Protein 1L6R (pdb70)

Sequence (450 aa):
HMIRLAAIDVDDGNLTDRDRLISTKAIESIRSAEKKGLTVSLLLSGNVIPVVVYALKIFLGINGPVFGENGGIMFDDNDGSIKKFFSNEEGTNKKFLEEMSKRTSMRSILTNRWREASTGFDIDPEDVDYVRKEAESRGFVIFYSGYSWHLMNRGEDKAFAVNKLKEEMYSLEYDEILVIGDSNNDMPMFQLPVRRKACPANATDNIKAVSDFVSDYSYGEEIGQIFKHFELMHMIRLAAIDVDGNLTDRRDRLISTKKAIESIRSAEKKGLTVSLLSGNVIPVVYALKIFLGINGPVFGENGGIMFDNDGSIKKFFSNEGTNKFLEEEEMSKRTSMRSILTNRWRREEASTGFDIDPEDVDYVRKEEAESRRGFVIFYSGYSWHLMNRGEDKAFAVNKKLKEMYSLEYDDEILVIGDSNNDMPMFQLPVRKACPANATDNIKAVSDFVSDYSYGEEIGQIFKHFELM

Organism: Thermoplasma acidophilum (strain ATCC 25905 / DSM 1728 / JCM 9062 / NBRC 15155 / AMRC-C165) (NCBI:txid273075)

Radius of gyration: 22.31 Å; Cα contacts (8 Å, |Δi|>4): 1018; chains: 2; bounding box: 44×51×58 Å

Foldseek 3Di:
DAAAEEEEEQQFFQFAPVSHGDVLLLVLQVLLVVLHHQYEYFELAFDVVQVVCCVVSVHRAWYYYNQQQWIQGPVRDIDGNAAAPVQVVLQVVVVVPFVWAADDRQVRDGHWGWTAHDPVCVVVSQVVLVVVQWGWDDGRPTIITHHPPRHPLNNVVVVCVVVVHDQQNYEYEGAEDSCVSNLVPPHAYEYEPNGDPVRVVSHPYYAPHGRSVRNNVVCVVSVSD/DAAAEEEEEQAFFQAAPVRHGDPLLLVLQVQLVVLRHQYEYEYQAFVVVQVCCCVVSVHRAWYYYNQQQKIQGNVRDIDGNAAAPVQVVLQVVCVVPFVWDADDRQVRHGHWGWTAHDVVCVVVSQVVLVVVQWGWDDDDPTIIIHHPPRHVLNNVVVVCVVVVHDQQNYEYEDAEPSSCSVLVDPHAYEYEQRGDPVSVVSHPYYAPHTRSPRNNVVCVVSVSD

Structure (mmCIF, N/CA/C/O backbone):
data_1L6R
#
_entry.id   1L6R
#
_cell.length_a   88.240
_cell.length_b   99.244
_cell.length_c   113.781
_cell.angle_alpha   90.00
_cell.angle_beta   90.00
_cell.angle_gamma   90.00
#
_symmetry.space_group_name_H-M   'I 2 2 2'
#
loop_
_entity.id
_entity.type
_entity.pdbx_description
1 polymer 'HYPOTHETICAL PROTEIN TA0175'
2 non-polymer 'CALCIUM ION'
3 non-polymer 'FORMIC ACID'
4 water water
#
loop_
_atom_site.group_PDB
_atom_site.id
_atom_site.type_symbol
_atom_site.label_atom_id
_atom_site.label_alt_id
_atom_site.label_comp_id
_atom_site.label_asym_id
_atom_site.label_entity_id
_atom_site.label_seq_id
_atom_site.pdbx_PDB_ins_code
_atom_site.Cartn_x
_atom_site.Cartn_y
_atom_site.Cartn_z
_atom_site.occupancy
_atom_site.B_iso_or_equiv
_atom_site.auth_seq_id
_atom_site.auth_comp_id
_atom_site.auth_asym_id
_atom_site.auth_atom_id
_atom_site.pdbx_PDB_model_num
ATOM 1 N N . HIS A 1 3 ? 31.468 43.469 0.188 1.00 42.27 0 HIS A N 1
ATOM 2 C CA . HIS A 1 3 ? 32.480 43.262 -0.887 1.00 41.08 0 HIS A CA 1
ATOM 3 C C . HIS A 1 3 ? 31.919 43.677 -2.242 1.00 39.14 0 HIS A C 1
ATOM 4 O O . HIS A 1 3 ? 30.750 44.045 -2.352 1.00 39.84 0 HIS A O 1
ATOM 11 N N . MET A 1 4 ? 32.755 43.614 -3.274 1.00 36.08 1 MET A N 1
ATOM 12 C CA . MET A 1 4 ? 32.340 44.001 -4.619 1.00 31.86 1 MET A CA 1
ATOM 13 C C . MET A 1 4 ? 31.883 42.806 -5.453 1.00 27.17 1 MET A C 1
ATOM 14 O O . MET A 1 4 ? 32.485 41.738 -5.407 1.00 24.80 1 MET A O 1
ATOM 19 N N . ILE A 1 5 ? 30.819 43.004 -6.224 1.00 22.81 2 ILE A N 1
ATOM 20 C CA . ILE A 1 5 ? 30.280 41.947 -7.072 1.00 20.04 2 ILE A CA 1
ATOM 21 C C . ILE A 1 5 ? 31.237 41.637 -8.219 1.00 18.40 2 ILE A C 1
ATOM 22 O O . ILE A 1 5 ? 31.584 42.519 -9.011 1.00 19.55 2 ILE A O 1
ATOM 27 N N . ARG A 1 6 ? 31.663 40.381 -8.299 1.00 17.14 3 ARG A N 1
ATOM 28 C CA . ARG A 1 6 ? 32.583 39.944 -9.341 1.00 17.83 3 ARG A CA 1
ATOM 29 C C . ARG A 1 6 ? 31.934 39.001 -10.344 1.00 16.54 3 ARG A C 1
ATOM 30 O O . ARG A 1 6 ? 32.428 38.833 -11.455 1.00 17.19 3 ARG A O 1
ATOM 38 N N . LEU A 1 7 ? 30.820 38.393 -9.954 1.00 14.64 4 LEU A N 1
ATOM 39 C CA . LEU A 1 7 ? 30.148 37.452 -10.834 1.00 13.71 4 LEU A CA 1
ATOM 40 C C . LEU A 1 7 ? 28.642 37.535 -10.667 1.00 14.27 4 LEU A C 1
ATOM 41 O O . LEU A 1 7 ? 28.147 37.701 -9.547 1.00 13.73 4 LEU A O 1
ATOM 46 N N . ALA A 1 8 ? 27.929 37.446 -11.788 1.00 12.96 5 ALA A N 1
ATOM 47 C CA . ALA A 1 8 ? 26.469 37.455 -11.777 1.00 13.30 5 ALA A CA 1
ATOM 48 C C . ALA A 1 8 ? 25.962 36.178 -12.441 1.00 13.38 5 ALA A C 1
ATOM 49 O O . ALA A 1 8 ? 26.381 35.829 -13.546 1.00 13.84 5 ALA A O 1
ATOM 51 N N . ALA A 1 9 ? 25.070 35.477 -11.746 1.00 12.58 6 ALA A N 1
ATOM 52 C CA . ALA A 1 9 ? 24.474 34.246 -12.263 1.00 11.97 6 ALA A CA 1
ATOM 53 C C . ALA A 1 9 ? 23.029 34.612 -12.581 1.00 11.57 6 ALA A C 1
ATOM 54 O O . ALA A 1 9 ? 22.274 35.033 -11.701 1.00 11.99 6 ALA A O 1
ATOM 56 N N . ILE A 1 10 ? 22.652 34.438 -13.841 1.00 11.19 7 ILE A N 1
ATOM 57 C CA . ILE A 1 10 ? 21.335 34.840 -14.311 1.00 11.55 7 ILE A CA 1
ATOM 58 C C . ILE A 1 10 ? 20.464 33.733 -14.889 1.00 11.39 7 ILE A C 1
ATOM 59 O O . ILE A 1 10 ? 20.928 32.929 -15.699 1.00 12.09 7 ILE A O 1
ATOM 64 N N . ASP A 1 11 ? 19.196 33.730 -14.470 1.00 11.20 8 ASP A N 1
ATOM 65 C CA . ASP A 1 11 ? 18.171 32.793 -14.939 1.00 10.81 8 ASP A CA 1
ATOM 66 C C . ASP A 1 11 ? 17.793 33.251 -16.352 1.00 10.97 8 ASP A C 1
ATOM 67 O O . ASP A 1 11 ? 17.186 34.313 -16.537 1.00 12.45 8 ASP A O 1
ATOM 72 N N . VAL A 1 12 ? 18.156 32.452 -17.345 1.00 11.17 9 VAL A N 1
ATOM 73 C CA . VAL A 1 12 ? 17.898 32.803 -18.738 1.00 11.95 9 VAL A CA 1
ATOM 74 C C . VAL A 1 12 ? 16.432 33.006 -19.087 1.00 12.66 9 VAL A C 1
ATOM 75 O O . VAL A 1 12 ? 16.023 34.082 -19.537 1.00 13.43 9 VAL A O 1
ATOM 79 N N A ASP A 1 13 ? 15.632 31.981 -18.855 0.58 12.91 10 ASP A N 1
ATOM 80 N N B ASP A 1 13 ? 15.625 31.969 -18.888 0.42 13.45 10 ASP A N 1
ATOM 81 C CA A ASP A 1 13 ? 14.228 32.054 -19.205 0.50 13.08 10 ASP A CA 1
ATOM 82 C CA B ASP A 1 13 ? 14.217 32.086 -19.241 0.50 13.56 10 ASP A CA 1
ATOM 83 C C A ASP A 1 13 ? 13.417 32.994 -18.340 0.46 12.06 10 ASP A C 1
ATOM 84 C C B ASP A 1 13 ? 13.473 33.079 -18.365 0.54 12.04 10 ASP A C 1
ATOM 85 O O A ASP A 1 13 ? 12.454 33.605 -18.806 0.26 13.01 10 ASP A O 1
ATOM 86 O O B ASP A 1 13 ? 12.623 33.822 -18.854 0.74 12.50 10 ASP A O 1
ATOM 95 N N . GLY A 1 14 ? 13.813 33.124 -17.082 1.00 11.53 11 GLY A N 1
ATOM 96 C CA . GLY A 1 14 ? 13.102 34.014 -16.197 1.00 11.28 11 GLY A CA 1
ATOM 97 C C . GLY A 1 14 ? 13.410 35.490 -16.328 1.00 11.55 11 GLY A C 1
ATOM 98 O O . GLY A 1 14 ? 12.527 36.308 -16.091 1.00 13.19 11 GLY A O 1
ATOM 99 N N . ASN A 1 15 ? 14.620 35.834 -16.759 1.00 11.04 12 ASN A N 1
ATOM 100 C CA . ASN A 1 15 ? 15.043 37.235 -16.784 1.00 10.87 12 ASN A CA 1
ATOM 101 C C . ASN A 1 15 ? 15.614 37.816 -18.059 1.00 11.90 12 ASN A C 1
ATOM 102 O O . ASN A 1 15 ? 15.793 39.027 -18.135 1.00 11.49 12 ASN A O 1
ATOM 107 N N . LEU A 1 16 ? 15.922 36.983 -19.044 1.00 11.22 13 LEU A N 1
ATOM 108 C CA . LEU A 1 16 ? 16.521 37.505 -20.269 1.00 11.64 13 LEU A CA 1
ATOM 109 C C . LEU A 1 16 ? 15.595 37.472 -21.461 1.00 11.18 13 LEU A C 1
ATOM 110 O O . LEU A 1 16 ? 16.022 37.755 -22.574 1.00 12.28 13 LEU A O 1
ATOM 115 N N . THR A 1 17 ? 14.326 37.148 -21.240 1.00 11.40 14 THR A N 1
ATOM 116 C CA . THR A 1 17 ? 13.381 37.053 -22.343 1.00 12.08 14 THR A CA 1
ATOM 117 C C . THR A 1 17 ? 12.178 37.974 -22.218 1.00 12.07 14 THR A C 1
ATOM 118 O O . THR A 1 17 ? 11.849 38.444 -21.125 1.00 13.02 14 THR A O 1
ATOM 122 N N . ASP A 1 18 ? 11.528 38.248 -23.343 1.00 12.44 15 ASP A N 1
ATOM 123 C CA . ASP A 1 18 ? 10.353 39.109 -23.305 1.00 13.50 15 ASP A CA 1
ATOM 124 C C . ASP A 1 18 ? 9.090 38.272 -23.186 1.00 13.85 15 ASP A C 1
ATOM 125 O O . ASP A 1 18 ? 9.164 37.066 -22.946 1.00 13.83 15 ASP A O 1
ATOM 130 N N . ARG A 1 19 ? 7.936 38.912 -23.345 1.00 17.06 16 ARG A N 1
ATOM 131 C CA . ARG A 1 19 ? 6.643 38.238 -23.227 1.00 19.06 16 ARG A CA 1
ATOM 132 C C . ARG A 1 19 ? 6.467 37.049 -24.159 1.00 18.38 16 ARG A C 1
ATOM 133 O O . ARG A 1 19 ? 5.689 36.140 -23.874 1.00 18.99 16 ARG A O 1
ATOM 141 N N . ASP A 1 20 ? 7.175 37.066 -25.282 1.00 17.30 17 ASP A N 1
ATOM 142 C CA . ASP A 1 20 ? 7.077 35.995 -26.266 1.00 17.55 17 ASP A CA 1
ATOM 143 C C . ASP A 1 20 ? 8.248 35.021 -26.214 1.00 15.74 17 ASP A C 1
ATOM 144 O O . ASP A 1 20 ? 8.467 34.250 -27.154 1.00 17.28 17 ASP A O 1
ATOM 149 N N . ARG A 1 21 ? 8.984 35.058 -25.104 1.00 15.81 18 ARG A N 1
ATOM 150 C CA . ARG A 1 21 ? 10.147 34.201 -24.863 1.00 15.26 18 ARG A CA 1
ATOM 151 C C . ARG A 1 21 ? 11.343 34.532 -25.750 1.00 13.83 18 ARG A C 1
ATOM 152 O O . ARG A 1 21 ? 12.277 33.737 -25.853 1.00 14.93 18 ARG A O 1
ATOM 160 N N . LEU A 1 22 ? 11.331 35.706 -26.377 1.00 12.73 19 LEU A N 1
ATOM 161 C CA . LEU A 1 22 ? 12.453 36.095 -27.228 1.00 12.97 19 LEU A CA 1
ATOM 162 C C . LEU A 1 22 ? 13.530 36.731 -26.362 1.00 12.01 19 LEU A C 1
ATOM 163 O O . LEU A 1 22 ? 13.231 37.368 -25.348 1.00 14.21 19 LEU A O 1
ATOM 168 N N . ILE A 1 23 ? 14.788 36.574 -26.749 1.00 12.16 20 ILE A N 1
ATOM 169 C CA . ILE A 1 23 ? 15.862 37.160 -25.969 1.00 11.83 20 ILE A CA 1
ATOM 170 C C . ILE A 1 23 ? 15.793 38.693 -26.061 1.00 11.72 20 ILE A C 1
ATOM 171 O O . ILE A 1 23 ? 15.535 39.268 -27.124 1.00 12.39 20 ILE A O 1
ATOM 176 N N . SER A 1 24 ? 15.983 39.344 -24.924 1.00 11.56 21 SER A N 1
ATOM 177 C CA . SER A 1 24 ? 15.953 40.798 -24.865 1.00 11.31 21 SER A CA 1
ATOM 178 C C . SER A 1 24 ? 17.270 41.375 -25.374 1.00 11.95 21 SER A C 1
ATOM 179 O O . SER A 1 24 ? 18.328 41.098 -24.815 1.00 11.78 21 SER A O 1
ATOM 182 N N . THR A 1 25 ? 17.213 42.179 -26.434 1.00 12.44 22 THR A N 1
ATOM 183 C CA . THR A 1 25 ? 18.447 42.760 -26.943 1.00 12.94 22 THR A CA 1
ATOM 184 C C . THR A 1 25 ? 19.024 43.776 -25.961 1.00 13.44 22 THR A C 1
ATOM 185 O O . THR A 1 25 ? 20.242 43.933 -25.873 1.00 13.66 22 THR A O 1
ATOM 189 N N . LYS A 1 26 ? 18.162 44.459 -25.211 1.00 12.86 23 LYS A N 1
ATOM 190 C CA . LYS A 1 26 ? 18.653 45.402 -24.211 1.00 14.13 23 LYS A CA 1
ATOM 191 C C . LYS A 1 26 ? 19.416 44.627 -23.131 1.00 13.03 23 LYS A C 1
ATOM 192 O O . LYS A 1 26 ? 20.454 45.077 -22.645 1.00 13.11 23 LYS A O 1
ATOM 198 N N . ALA A 1 27 ? 18.913 43.452 -22.756 1.00 12.84 24 ALA A N 1
ATOM 199 C CA . ALA A 1 27 ? 19.607 42.648 -21.748 1.00 12.31 24 ALA A CA 1
ATOM 200 C C . ALA A 1 27 ? 20.964 42.184 -22.293 1.00 12.05 24 ALA A C 1
ATOM 201 O O . ALA A 1 27 ? 21.958 42.152 -21.568 1.00 13.27 24 ALA A O 1
ATOM 203 N N . ILE A 1 28 ? 21.002 41.820 -23.574 1.00 12.76 25 ILE A N 1
ATOM 204 C CA . ILE A 1 28 ? 22.246 41.393 -24.198 1.00 12.32 25 ILE A CA 1
ATOM 205 C C . ILE A 1 28 ? 23.279 42.520 -24.135 1.00 13.21 25 ILE A C 1
ATOM 206 O O . ILE A 1 28 ? 24.420 42.294 -23.750 1.00 13.38 25 ILE A O 1
ATOM 211 N N . GLU A 1 29 ? 22.882 43.736 -24.505 1.00 14.11 26 GLU A N 1
ATOM 212 C CA . GLU A 1 29 ? 23.838 44.839 -24.468 1.00 14.03 26 GLU A CA 1
ATOM 213 C C . GLU A 1 29 ? 24.255 45.176 -23.039 1.00 13.87 26 GLU A C 1
ATOM 214 O O . GLU A 1 29 ? 25.403 45.547 -22.810 1.00 15.01 26 GLU A O 1
ATOM 220 N N . SER A 1 30 ? 23.342 45.034 -22.076 1.00 13.57 27 SER A N 1
ATOM 221 C CA . SER A 1 30 ? 23.693 45.305 -20.680 1.00 14.18 27 SER A CA 1
ATOM 222 C C . SER A 1 30 ? 24.747 44.298 -20.226 1.00 14.08 27 SER A C 1
ATOM 223 O O . SER A 1 30 ? 25.713 44.639 -19.544 1.00 14.57 27 SER A O 1
ATOM 226 N N . ILE A 1 31 ? 24.552 43.039 -20.603 1.00 13.46 28 ILE A N 1
ATOM 227 C CA . ILE A 1 31 ? 25.509 42.010 -20.235 1.00 12.78 28 ILE A CA 1
ATOM 228 C C . ILE A 1 31 ? 26.878 42.303 -20.857 1.00 12.21 28 ILE A C 1
ATOM 229 O O . ILE A 1 31 ? 27.895 42.251 -20.173 1.00 13.33 28 ILE A O 1
ATOM 234 N N . ARG A 1 32 ? 26.905 42.619 -22.147 1.00 13.51 29 ARG A N 1
ATOM 235 C CA . ARG A 1 32 ? 28.184 42.902 -22.793 1.00 13.22 29 ARG A CA 1
ATOM 236 C C . ARG A 1 32 ? 28.860 44.125 -22.185 1.00 14.06 29 ARG A C 1
ATOM 237 O O . ARG A 1 32 ? 30.075 44.129 -22.021 1.00 15.09 29 ARG A O 1
ATOM 245 N N . SER A 1 33 ? 28.078 45.146 -21.845 1.00 14.20 30 SER A N 1
ATOM 246 C CA . SER A 1 33 ? 28.637 46.351 -21.238 1.00 15.08 30 SER A CA 1
ATOM 247 C C . SER A 1 33 ? 29.264 46.012 -19.887 1.00 16.15 30 SER A C 1
ATOM 248 O O . SER A 1 33 ? 30.403 46.390 -19.613 1.00 16.74 30 SER A O 1
ATOM 251 N N . ALA A 1 34 ? 28.533 45.283 -19.047 1.00 14.62 31 ALA A N 1
ATOM 252 C CA . ALA A 1 34 ? 29.052 44.918 -17.732 1.00 15.13 31 ALA A CA 1
ATOM 253 C C . ALA A 1 34 ? 30.292 44.037 -17.839 1.00 14.59 31 ALA A C 1
ATOM 254 O O . ALA A 1 34 ? 31.244 44.202 -17.077 1.00 16.19 31 ALA A O 1
ATOM 256 N N . GLU A 1 35 ? 30.288 43.096 -18.781 1.00 14.37 32 GLU A N 1
ATOM 257 C CA . GLU A 1 35 ? 31.443 42.221 -18.956 1.00 14.57 32 GLU A CA 1
ATOM 258 C C . GLU A 1 35 ? 32.672 43.020 -19.371 1.00 16.41 32 GLU A C 1
ATOM 259 O O . GLU A 1 35 ? 33.774 42.743 -18.905 1.00 16.31 32 GLU A O 1
ATOM 265 N N . LYS A 1 36 ? 32.487 44.018 -20.233 1.00 16.65 33 LYS A N 1
ATOM 266 C CA . LYS A 1 36 ? 33.623 44.837 -20.653 1.00 19.80 33 LYS A CA 1
ATOM 267 C C . LYS A 1 36 ? 34.221 45.563 -19.449 1.00 20.36 33 LYS A C 1
ATOM 268 O O . LYS A 1 36 ? 35.424 45.839 -19.422 1.00 20.58 33 LYS A O 1
ATOM 274 N N . LYS A 1 37 ? 33.385 45.872 -18.460 1.00 19.68 34 LYS A N 1
ATOM 275 C CA . LYS A 1 37 ? 33.842 46.560 -17.254 1.00 21.89 34 LYS A CA 1
ATOM 276 C C . LYS A 1 37 ? 34.419 45.603 -16.215 1.00 20.80 34 LYS A C 1
ATOM 277 O O . LYS A 1 37 ? 34.795 46.023 -15.117 1.00 22.76 34 LYS A O 1
ATOM 283 N N . GLY A 1 38 ? 34.469 44.316 -16.551 1.00 18.67 35 GLY A N 1
ATOM 284 C CA . GLY A 1 38 ? 35.049 43.340 -15.644 1.00 17.69 35 GLY A CA 1
ATOM 285 C C . GLY A 1 38 ? 34.171 42.294 -14.978 1.00 17.72 35 GLY A C 1
ATOM 286 O O . GLY A 1 38 ? 34.695 41.425 -14.283 1.00 19.45 35 GLY A O 1
ATOM 287 N N . LEU A 1 39 ? 32.858 42.360 -15.178 1.00 16.14 36 LEU A N 1
ATOM 288 C CA . LEU A 1 39 ? 31.959 41.389 -14.561 1.00 15.09 36 LEU A CA 1
ATOM 289 C C . LEU A 1 39 ? 32.000 40.042 -15.269 1.00 14.73 36 LEU A C 1
ATOM 290 O O . LEU A 1 39 ? 32.069 39.986 -16.497 1.00 15.35 36 LEU A O 1
ATOM 295 N N . THR A 1 40 ? 31.987 38.961 -14.492 1.00 14.25 37 THR A N 1
ATOM 296 C CA . THR A 1 40 ? 31.935 37.623 -15.070 1.00 13.92 37 THR A CA 1
ATOM 297 C C . THR A 1 40 ? 30.459 37.246 -15.011 1.00 12.78 37 THR A C 1
ATOM 298 O O . THR A 1 40 ? 29.812 37.391 -13.968 1.00 14.55 37 THR A O 1
ATOM 302 N N . VAL A 1 41 ? 29.918 36.791 -16.133 1.00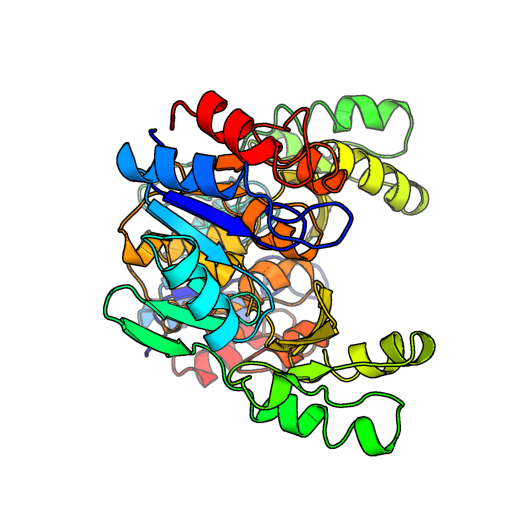 13.48 38 VAL A N 1
ATOM 303 C CA . VAL A 1 41 ? 28.517 36.406 -16.185 1.00 12.73 38 VAL A CA 1
ATOM 304 C C . VAL A 1 41 ? 28.357 34.923 -16.483 1.00 12.12 38 VAL A C 1
ATOM 305 O O . VAL A 1 41 ? 29.06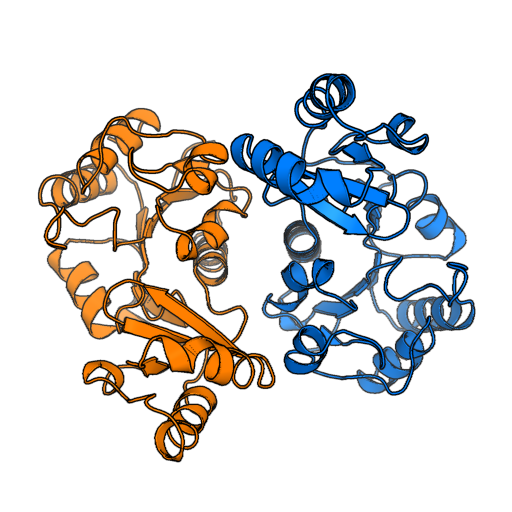0 34.368 -17.329 1.00 13.07 38 VAL A O 1
ATOM 309 N N . SER A 1 42 ? 27.439 34.281 -15.758 1.00 12.42 39 SER A N 1
ATOM 310 C CA . SER A 1 42 ? 27.127 32.868 -15.967 1.00 11.88 39 SER A CA 1
ATOM 311 C C . SER A 1 42 ? 25.624 32.785 -16.207 1.00 11.99 39 SER A C 1
ATOM 312 O O . SER A 1 42 ? 24.850 33.472 -15.535 1.00 13.21 39 SER A O 1
ATOM 315 N N . LEU A 1 43 ? 25.216 31.968 -17.175 1.00 11.44 40 LEU A N 1
ATOM 316 C CA . LEU A 1 43 ? 23.800 31.787 -17.480 1.00 11.95 40 LEU A CA 1
ATOM 317 C C . LEU A 1 43 ? 23.331 30.453 -16.925 1.00 12.17 40 LEU A C 1
ATOM 318 O O . LEU A 1 43 ? 24.038 29.450 -17.025 1.00 12.56 40 LEU A O 1
ATOM 323 N N A LEU A 1 44 ? 22.136 30.462 -16.340 0.50 12.25 41 LEU A N 1
ATOM 324 N N B LEU A 1 44 ? 22.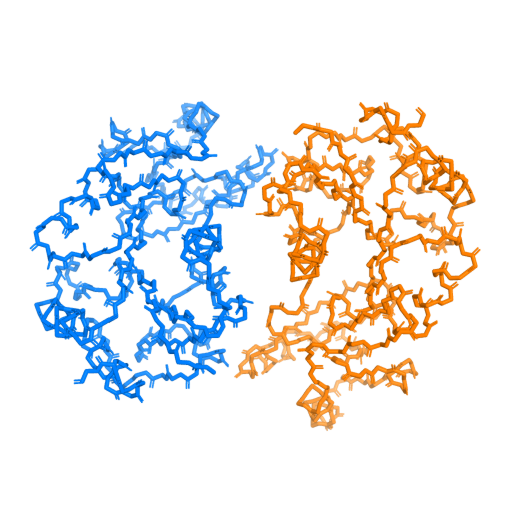144 30.452 -16.325 0.50 12.79 41 LEU A N 1
ATOM 325 C CA A LEU A 1 44 ? 21.519 29.268 -15.767 0.52 11.99 41 LEU A CA 1
ATOM 326 C CA B LEU A 1 44 ? 21.544 29.242 -15.762 0.48 13.01 41 LEU A CA 1
ATOM 327 C C A LEU A 1 44 ? 20.216 29.026 -16.512 0.48 11.82 41 LEU A C 1
ATOM 328 C C B LEU A 1 44 ? 20.218 29.013 -16.477 0.52 12.45 41 LEU A C 1
ATOM 329 O O A LEU A 1 44 ? 19.395 29.933 -16.634 0.46 11.98 41 LEU A O 1
ATOM 330 O O B LEU A 1 44 ? 19.386 29.915 -16.540 0.54 12.37 41 LEU A O 1
ATOM 339 N N . SER A 1 45 ? 20.019 27.810 -17.010 1.00 11.26 42 SER A N 1
ATOM 340 C CA . SER A 1 45 ? 18.795 27.492 -17.736 1.00 12.37 42 SER A CA 1
ATOM 341 C C . SER A 1 45 ? 18.344 26.059 -17.532 1.00 11.18 42 SER A C 1
ATOM 342 O O . SER A 1 45 ? 19.137 25.198 -17.152 1.00 11.34 42 SER A O 1
ATOM 345 N N . GLY A 1 46 ? 17.062 25.818 -17.781 1.00 10.24 43 GLY A N 1
ATOM 346 C CA . GLY A 1 46 ? 16.532 24.471 -17.719 1.00 10.59 43 GLY A CA 1
ATOM 347 C C . GLY A 1 46 ? 16.672 23.810 -19.086 1.00 10.62 43 GLY A C 1
ATOM 348 O O . GLY A 1 46 ? 16.424 22.607 -19.228 1.00 11.36 43 GLY A O 1
ATOM 349 N N . ASN A 1 47 ? 17.087 24.569 -20.101 1.00 10.15 44 ASN A N 1
ATOM 350 C CA . ASN A 1 47 ? 17.229 23.988 -21.436 1.00 9.78 44 ASN A CA 1
ATOM 351 C C . ASN A 1 47 ? 18.515 23.152 -21.537 1.00 10.03 44 ASN A C 1
ATOM 352 O O . ASN A 1 47 ? 19.351 23.119 -20.617 1.00 10.51 44 ASN A O 1
ATOM 357 N N . VAL A 1 48 ? 18.668 22.488 -22.675 1.00 10.10 45 VAL A N 1
ATOM 358 C CA . VAL A 1 48 ? 19.797 21.595 -22.901 1.00 10.36 45 VAL A CA 1
ATOM 359 C C . VAL A 1 48 ? 21.110 22.324 -23.119 1.00 10.18 45 VAL A C 1
ATOM 360 O O . VAL A 1 48 ? 21.130 23.482 -23.560 1.00 10.35 45 VAL A O 1
ATOM 364 N N . ILE A 1 49 ? 22.216 21.648 -22.832 1.00 9.66 46 ILE A N 1
ATOM 365 C CA . ILE A 1 49 ? 23.496 22.320 -22.949 1.00 10.81 46 ILE A CA 1
ATOM 366 C C . ILE A 1 49 ? 23.866 22.886 -24.331 1.00 10.76 46 ILE A C 1
ATOM 367 O O . ILE A 1 49 ? 24.487 23.938 -24.382 1.00 10.58 46 ILE A O 1
ATOM 372 N N . PRO A 1 50 ? 23.499 22.229 -25.459 1.00 9.66 47 PRO A N 1
ATOM 373 C CA . PRO A 1 50 ? 23.888 22.877 -26.723 1.00 10.27 47 PRO A CA 1
ATOM 374 C C . PRO A 1 50 ? 23.115 24.195 -26.921 1.00 10.41 47 PRO A C 1
ATOM 375 O O . PRO A 1 50 ? 23.594 25.102 -27.594 1.00 10.75 47 PRO A O 1
ATOM 379 N N . VAL A 1 51 ? 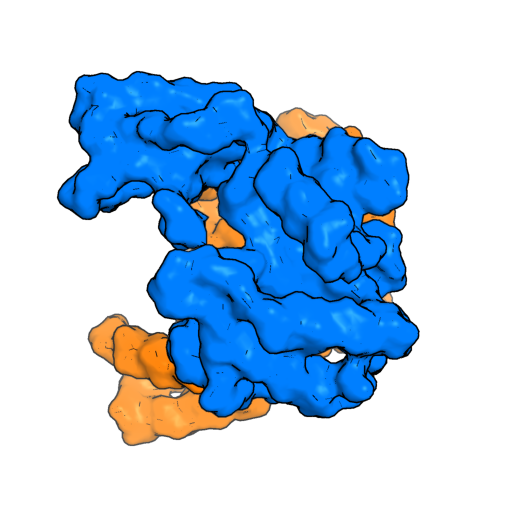21.919 24.301 -26.336 1.00 10.39 48 VAL A N 1
ATOM 380 C CA . VAL A 1 51 ? 21.145 25.540 -26.452 1.00 10.74 48 VAL A CA 1
ATOM 381 C C . VAL A 1 51 ? 21.801 26.647 -25.613 1.00 10.87 48 VAL A C 1
ATOM 382 O O . VAL A 1 51 ? 21.940 27.786 -26.076 1.00 9.88 48 VAL A O 1
ATOM 386 N N A VAL A 1 52 ? 22.211 26.335 -24.387 0.52 11.60 49 VAL A N 1
ATOM 387 N N B VAL A 1 52 ? 22.216 26.324 -24.393 0.48 11.10 49 VAL A N 1
ATOM 388 C CA A VAL A 1 52 ? 22.855 27.355 -23.566 0.51 12.55 49 VAL A CA 1
ATOM 389 C CA B VAL A 1 52 ? 22.853 27.332 -23.559 0.49 11.71 49 VAL A CA 1
ATOM 390 C C A VAL A 1 52 ? 24.245 27.671 -24.118 0.50 11.79 49 VAL A C 1
ATOM 391 C C B VAL A 1 52 ? 24.238 27.666 -24.117 0.50 11.18 49 VAL A C 1
ATOM 392 O O A VAL A 1 52 ? 24.728 28.794 -23.984 0.47 12.24 49 VAL A O 1
ATOM 393 O O B VAL A 1 52 ? 24.708 28.795 -23.986 0.53 11.62 49 VAL A O 1
ATOM 400 N N . TYR A 1 53 ? 24.877 26.682 -24.750 1.00 11.37 50 TYR A N 1
ATOM 401 C CA . TYR A 1 53 ? 26.186 26.871 -25.376 1.00 10.40 50 TYR A CA 1
ATOM 402 C C . TYR A 1 53 ? 25.985 27.892 -26.512 1.00 10.58 50 TYR A C 1
ATOM 403 O O . TYR A 1 53 ? 26.793 28.808 -26.683 1.00 11.07 50 TYR A O 1
ATOM 412 N N . ALA A 1 54 ? 24.904 27.750 -27.280 1.00 9.81 51 ALA A N 1
ATOM 413 C CA . ALA A 1 54 ? 24.624 28.699 -28.359 1.00 10.57 51 ALA A CA 1
ATOM 414 C C . ALA A 1 54 ? 24.531 30.103 -27.771 1.00 10.98 51 ALA A C 1
ATOM 415 O O . ALA A 1 54 ? 25.055 31.055 -28.334 1.00 11.70 51 ALA A O 1
ATOM 417 N N . LEU A 1 55 ? 23.862 30.241 -26.634 1.00 10.34 52 LEU A N 1
ATOM 418 C CA . LEU A 1 55 ? 23.749 31.557 -26.028 1.00 10.89 52 LEU A CA 1
ATOM 419 C C . LEU A 1 55 ? 25.123 32.065 -25.603 1.00 11.23 52 LEU A C 1
ATOM 420 O O . LEU A 1 55 ? 25.441 33.242 -25.781 1.00 11.19 52 LEU A O 1
ATOM 425 N N . LYS A 1 56 ? 25.953 31.183 -25.063 1.00 11.41 53 LYS A N 1
ATOM 426 C CA . LYS A 1 56 ? 27.286 31.599 -24.641 1.00 11.04 53 LYS A CA 1
ATOM 427 C C . LYS A 1 56 ? 28.105 32.144 -25.805 1.00 12.00 53 LYS A C 1
ATOM 428 O O . LYS A 1 56 ? 28.676 33.241 -25.715 1.00 12.34 53 LYS A O 1
ATOM 434 N N . ILE A 1 57 ? 28.149 31.414 -26.912 1.00 11.34 54 ILE A N 1
ATOM 435 C CA . ILE A 1 57 ? 28.958 31.885 -28.028 1.00 11.90 54 ILE A CA 1
ATOM 436 C C . ILE A 1 57 ? 28.360 33.033 -28.839 1.00 12.72 54 ILE A C 1
ATOM 437 O O . ILE A 1 57 ? 29.109 33.857 -29.364 1.00 15.27 54 ILE A O 1
ATOM 442 N N . PHE A 1 58 ? 27.034 33.123 -28.923 1.00 11.25 55 PHE A N 1
ATOM 443 C CA . PHE A 1 58 ? 26.421 34.200 -29.694 1.00 12.56 55 PHE A CA 1
ATOM 444 C C . PHE A 1 58 ? 26.138 35.452 -28.872 1.00 13.19 55 PHE A C 1
ATOM 445 O O . PHE A 1 58 ? 26.297 36.570 -29.366 1.00 13.81 55 PHE A O 1
ATOM 453 N N . LEU A 1 59 ? 25.727 35.289 -27.618 1.00 13.90 56 LEU A N 1
ATOM 454 C CA . LEU A 1 59 ? 25.477 36.475 -26.809 1.00 13.72 56 LEU A CA 1
ATOM 455 C C . LEU A 1 59 ? 26.805 37.046 -26.324 1.00 14.67 56 LEU A C 1
ATOM 456 O O . LEU A 1 59 ? 26.929 38.255 -26.120 1.00 16.05 56 LEU A O 1
ATOM 461 N N . GLY A 1 60 ? 27.801 36.181 -26.151 1.00 14.36 57 GLY A N 1
ATOM 462 C CA . GLY A 1 60 ? 29.101 36.629 -25.681 1.00 15.43 57 GLY A CA 1
ATOM 463 C C . GLY A 1 60 ? 29.213 36.571 -24.168 1.00 15.79 57 GLY A C 1
ATOM 464 O O . GLY A 1 60 ? 29.544 37.562 -23.519 1.00 18.44 57 GLY A O 1
ATOM 465 N N . ILE A 1 61 ? 28.936 35.400 -23.607 1.00 14.27 58 ILE A N 1
ATOM 466 C CA . ILE A 1 61 ? 28.994 35.194 -22.166 1.00 13.52 58 ILE A CA 1
ATOM 467 C C . ILE A 1 61 ? 30.405 34.740 -21.790 1.00 13.61 58 ILE A C 1
ATOM 468 O O . ILE A 1 61 ? 30.915 33.766 -22.345 1.00 13.91 58 ILE A O 1
ATOM 473 N N . ASN A 1 62 ? 31.028 35.426 -20.834 1.00 13.43 59 ASN A N 1
ATOM 474 C CA . ASN A 1 62 ? 32.403 35.092 -20.464 1.00 14.59 59 ASN A CA 1
ATOM 475 C C . ASN A 1 62 ? 32.617 34.068 -19.358 1.00 15.35 59 ASN A C 1
ATOM 476 O O . ASN A 1 62 ? 33.753 33.685 -19.075 1.00 18.29 59 ASN A O 1
ATOM 481 N N . GLY A 1 63 ? 31.537 33.608 -18.737 1.00 14.74 60 GLY A N 1
ATOM 482 C CA . GLY A 1 63 ? 31.678 32.604 -17.697 1.00 14.32 60 GLY A CA 1
ATOM 483 C C . GLY A 1 63 ? 31.054 31.293 -18.120 1.00 13.68 60 GLY A C 1
ATOM 484 O O . GLY A 1 63 ? 30.565 31.165 -19.245 1.00 14.24 60 GLY A O 1
ATOM 485 N N . PRO A 1 64 ? 31.061 30.286 -17.243 1.00 12.99 61 PRO A N 1
ATOM 486 C CA . PRO A 1 64 ? 30.466 28.992 -17.587 1.00 13.70 61 PRO A CA 1
ATOM 487 C C . PRO A 1 64 ? 28.958 29.161 -17.723 1.00 12.75 61 PRO A C 1
ATOM 488 O O . PRO A 1 64 ? 28.381 30.111 -17.187 1.00 13.79 61 PRO A O 1
ATOM 492 N N . VAL A 1 65 ? 28.321 28.260 -18.459 1.00 11.39 62 VAL A N 1
ATOM 493 C CA . VAL A 1 65 ? 26.872 28.309 -18.574 1.00 11.29 62 VAL A CA 1
ATOM 494 C C . VAL A 1 65 ? 26.355 26.934 -18.181 1.00 10.68 62 VAL A C 1
ATOM 495 O O . VAL A 1 65 ? 27.028 25.908 -18.390 1.00 12.29 62 VAL A O 1
ATOM 499 N N . PHE A 1 66 ? 25.181 26.921 -17.561 1.00 10.34 63 PHE A N 1
ATOM 500 C CA . PHE A 1 66 ? 24.564 25.682 -17.115 1.00 10.28 63 PHE A CA 1
ATOM 501 C C . PHE A 1 66 ? 23.233 25.405 -17.791 1.00 10.78 63 PHE A C 1
ATOM 502 O O . PHE A 1 66 ? 22.423 26.307 -17.998 1.00 10.95 63 PHE A O 1
ATOM 510 N N . GLY A 1 67 ? 23.016 24.137 -18.122 1.00 9.92 64 GLY A N 1
ATOM 511 C CA . GLY A 1 67 ? 21.748 23.711 -18.683 1.00 10.06 64 GLY A CA 1
ATOM 512 C C . GLY A 1 67 ? 21.124 22.770 -17.661 1.00 9.94 64 GLY A C 1
ATOM 513 O O . GLY A 1 67 ? 21.699 22.524 -16.590 1.00 10.38 64 GLY A O 1
ATOM 514 N N . GLU A 1 68 ? 19.940 22.255 -17.975 1.00 10.10 65 GLU A N 1
ATOM 515 C CA . GLU A 1 68 ? 19.248 21.306 -17.113 1.00 9.64 65 GLU A CA 1
ATOM 516 C C . GLU A 1 68 ? 19.228 21.720 -15.649 1.00 9.10 65 GLU A C 1
ATOM 517 O O . GLU A 1 68 ? 19.459 20.913 -14.745 1.00 10.08 65 GLU A O 1
ATOM 523 N N . ASN A 1 69 ? 18.950 23.006 -15.426 1.00 9.50 66 ASN A N 1
ATOM 524 C CA . ASN A 1 69 ? 18.800 23.583 -14.091 1.00 11.04 66 ASN A CA 1
ATOM 525 C C . ASN A 1 69 ? 20.002 23.478 -13.171 1.00 10.65 66 ASN A C 1
ATOM 526 O O . ASN A 1 69 ? 19.863 23.555 -11.947 1.00 12.54 66 ASN A O 1
ATOM 531 N N . GLY A 1 70 ? 21.179 23.327 -13.776 1.00 10.54 67 GLY A N 1
ATOM 532 C CA . GLY A 1 70 ? 22.414 23.233 -13.021 1.00 10.94 67 GLY A CA 1
ATOM 533 C C . GLY A 1 70 ? 23.096 21.881 -13.097 1.00 11.13 67 GLY A C 1
ATOM 534 O O . GLY A 1 70 ? 24.220 21.737 -12.616 1.00 13.27 67 GLY A O 1
ATOM 535 N N . GLY A 1 71 ? 22.447 20.902 -13.720 1.00 9.60 68 GLY A N 1
ATOM 536 C CA . GLY A 1 71 ? 23.018 19.566 -13.790 1.00 10.16 68 GLY A CA 1
ATOM 537 C C . GLY A 1 71 ? 24.118 19.339 -14.804 1.00 11.54 68 GLY A C 1
ATOM 538 O O . GLY A 1 71 ? 24.814 18.327 -14.729 1.00 12.94 68 GLY A O 1
ATOM 539 N N . ILE A 1 72 ? 24.272 20.254 -15.757 1.00 10.95 69 ILE A N 1
ATOM 540 C CA . ILE A 1 72 ? 25.293 20.108 -16.785 1.00 10.43 69 ILE A CA 1
ATOM 541 C C . ILE A 1 72 ? 25.858 21.491 -17.071 1.00 11.31 69 ILE A C 1
ATOM 542 O O . ILE A 1 72 ? 25.131 22.490 -17.046 1.00 11.36 69 ILE A O 1
ATOM 547 N N . MET A 1 73 ? 27.159 21.543 -17.338 1.00 11.70 70 MET A N 1
ATOM 548 C CA . MET A 1 73 ? 27.852 22.809 -17.522 1.00 12.17 70 MET A CA 1
ATOM 549 C C . MET A 1 73 ? 28.832 22.839 -18.680 1.00 12.72 70 MET A C 1
ATOM 550 O O . MET A 1 73 ? 29.528 21.862 -18.924 1.00 15.18 70 MET A O 1
ATOM 555 N N . PHE A 1 74 ? 28.865 23.958 -19.398 1.00 12.03 71 PHE A N 1
ATOM 556 C CA . PHE A 1 74 ? 29.839 24.138 -20.470 1.00 13.21 71 PHE A CA 1
ATOM 557 C C . PHE A 1 74 ? 30.810 25.155 -19.868 1.00 15.35 71 PHE A C 1
ATOM 558 O O . PHE A 1 74 ? 30.424 26.282 -19.551 1.00 14.26 71 PHE A O 1
ATOM 566 N N A ASP A 1 75 ? 32.067 24.760 -19.695 0.48 17.81 72 ASP A N 1
ATOM 567 N N B ASP A 1 75 ? 32.068 24.742 -19.718 0.52 19.25 72 ASP A N 1
ATOM 568 C CA A ASP A 1 75 ? 33.040 25.668 -19.099 0.52 21.95 72 ASP A CA 1
ATOM 569 C CA B ASP A 1 75 ? 33.112 25.574 -19.112 0.48 21.90 72 ASP A CA 1
ATOM 570 C C A ASP A 1 75 ? 33.864 26.461 -20.106 0.50 22.96 72 ASP A C 1
ATOM 571 C C B ASP A 1 75 ? 33.910 26.415 -20.111 0.50 23.06 72 ASP A C 1
ATOM 572 O O A ASP A 1 75 ? 33.720 26.302 -21.317 0.47 22.16 72 ASP A O 1
ATOM 573 O O B ASP A 1 75 ? 33.790 26.247 -21.323 0.53 23.78 72 ASP A O 1
ATOM 582 N N . ASN A 1 76 ? 34.733 27.321 -19.588 1.00 24.87 73 ASN A N 1
ATOM 583 C CA . ASN A 1 76 ? 35.559 28.170 -20.433 1.00 26.25 73 ASN A CA 1
ATOM 584 C C . ASN A 1 76 ? 36.725 27.474 -21.120 1.00 26.27 73 ASN A C 1
ATOM 585 O O . ASN A 1 76 ? 37.412 28.085 -21.934 1.00 28.27 73 ASN A O 1
ATOM 590 N N . ASP A 1 77 ? 36.965 26.210 -20.792 1.00 25.96 74 ASP A N 1
ATOM 591 C CA . ASP A 1 77 ? 38.038 25.483 -21.452 1.00 25.33 74 ASP A CA 1
ATOM 592 C C . ASP A 1 77 ? 37.413 24.677 -22.592 1.00 24.35 74 ASP A C 1
ATOM 593 O O . ASP A 1 77 ? 38.051 23.815 -23.186 1.00 24.83 74 ASP A O 1
ATOM 598 N N . GLY A 1 78 ? 36.142 24.964 -22.872 1.00 22.78 75 GLY A N 1
ATOM 599 C CA . GLY A 1 78 ? 35.444 24.300 -23.959 1.00 22.45 75 GLY A CA 1
ATOM 600 C C . GLY A 1 78 ? 34.917 22.907 -23.693 1.00 21.73 75 GLY A C 1
ATOM 601 O O . GLY A 1 78 ? 34.457 22.239 -24.614 1.00 24.24 75 GLY A O 1
ATOM 602 N N . SER A 1 79 ? 34.965 22.467 -22.444 1.00 19.19 76 SER A N 1
ATOM 603 C CA . SER A 1 79 ? 34.492 21.137 -22.108 1.00 18.06 76 SER A CA 1
ATOM 604 C C . SER A 1 79 ? 33.104 21.161 -21.483 1.00 15.96 76 SER A C 1
ATOM 605 O O . SER A 1 79 ? 32.623 22.198 -21.017 1.00 18.06 76 SER A O 1
ATOM 608 N N . ILE A 1 80 ? 32.472 19.995 -21.484 1.00 15.50 77 ILE A N 1
ATOM 609 C CA . ILE A 1 80 ? 31.151 19.830 -20.899 1.00 15.52 77 ILE A CA 1
ATOM 610 C C . ILE A 1 80 ? 31.277 18.846 -19.753 1.00 16.65 77 ILE A C 1
ATOM 611 O O . ILE A 1 80 ? 31.821 17.751 -19.917 1.00 15.98 77 ILE A O 1
ATOM 616 N N . LYS A 1 81 ? 30.771 19.241 -18.593 1.00 16.08 78 LYS A N 1
ATOM 617 C CA . LYS A 1 81 ? 30.808 18.384 -17.422 1.00 16.95 78 LYS A CA 1
ATOM 618 C C . LYS A 1 81 ? 29.390 18.233 -16.891 1.00 16.35 78 LYS A C 1
ATOM 619 O O . LYS A 1 81 ? 28.672 19.222 -16.752 1.00 15.41 78 LYS A O 1
ATOM 625 N N . LYS A 1 82 ? 28.956 17.004 -16.639 1.00 16.17 79 LYS A N 1
ATOM 626 C CA . LYS A 1 82 ? 27.628 16.829 -16.069 1.00 17.18 79 LYS A CA 1
ATOM 627 C C . LYS A 1 82 ? 27.849 16.293 -14.667 1.00 16.08 79 LYS A C 1
ATOM 628 O O . LYS A 1 82 ? 28.825 15.579 -14.394 1.00 17.70 79 LYS A O 1
ATOM 634 N N . PHE A 1 83 ? 26.943 16.646 -13.769 1.00 14.29 80 PHE A N 1
ATOM 635 C CA . PHE A 1 83 ? 27.078 16.271 -12.377 1.00 14.48 80 PHE A CA 1
ATOM 636 C C . PHE A 1 83 ? 26.044 15.283 -11.880 1.00 14.20 80 PHE A C 1
ATOM 637 O O . PHE A 1 83 ? 26.117 14.817 -10.745 1.00 15.84 80 PHE A O 1
ATOM 645 N N . PHE A 1 84 ? 25.081 14.979 -12.744 1.00 13.50 81 PHE A N 1
ATOM 646 C CA . PHE A 1 84 ? 24.027 14.028 -12.441 1.00 13.29 81 PHE A CA 1
ATOM 647 C C . PHE A 1 84 ? 23.724 13.257 -13.710 1.00 14.07 81 PHE A C 1
ATOM 648 O O . PHE A 1 84 ? 24.101 13.670 -14.806 1.00 14.91 81 PHE A O 1
ATOM 656 N N . SER A 1 85 ? 23.025 12.143 -13.558 1.00 15.13 82 SER A N 1
ATOM 657 C CA . SER A 1 85 ? 22.678 11.289 -14.689 1.00 17.52 82 SER A CA 1
ATOM 658 C C . SER A 1 85 ? 21.182 11.271 -14.967 1.00 15.07 82 SER A C 1
ATOM 659 O O . SER A 1 85 ? 20.377 11.537 -14.078 1.00 16.04 82 SER A O 1
ATOM 662 N N . ASN A 1 86 ? 20.817 10.935 -16.202 1.00 15.45 83 ASN A N 1
ATOM 663 C CA . ASN A 1 86 ? 19.416 10.875 -16.597 1.00 14.99 83 ASN A CA 1
ATOM 664 C C . ASN A 1 86 ? 18.890 9.449 -16.759 1.00 15.40 83 ASN A C 1
ATOM 665 O O . ASN A 1 86 ? 17.785 9.248 -17.254 1.00 15.13 83 ASN A O 1
ATOM 670 N N A GLU A 1 87 ? 19.672 8.463 -16.335 0.52 15.57 84 GLU A N 1
ATOM 671 N N B GLU A 1 87 ? 19.671 8.456 -16.343 0.48 16.53 84 GLU A N 1
ATOM 672 C CA A GLU A 1 87 ? 19.224 7.082 -16.464 0.49 16.86 84 GLU A CA 1
ATOM 673 C CA B GLU A 1 87 ? 19.205 7.079 -16.470 0.51 18.42 84 GLU A CA 1
ATOM 674 C C A GLU A 1 87 ? 17.979 6.839 -15.613 0.50 16.22 84 GLU A C 1
ATOM 675 C C B GLU A 1 87 ? 17.963 6.851 -15.617 0.50 17.21 84 GLU A C 1
ATOM 676 O O A GLU A 1 87 ? 17.011 6.231 -16.077 0.48 16.43 84 GLU A O 1
ATOM 677 O O B GLU A 1 87 ? 16.984 6.262 -16.081 0.52 17.08 84 GLU A O 1
ATOM 688 N N . GLY A 1 88 ? 18.000 7.324 -14.377 1.00 15.56 85 GLY A N 1
ATOM 689 C CA . GLY A 1 88 ? 16.858 7.147 -13.497 1.00 15.21 85 GLY A CA 1
ATOM 690 C C . GLY A 1 88 ? 15.655 7.976 -13.913 1.00 14.89 85 GLY A C 1
ATOM 691 O O . GLY A 1 88 ? 14.527 7.483 -13.976 1.00 14.63 85 GLY A O 1
ATOM 692 N N . THR A 1 89 ? 15.886 9.249 -14.208 1.00 14.01 86 THR A N 1
ATOM 693 C CA . THR A 1 89 ? 14.779 10.098 -14.607 1.00 13.81 86 THR A CA 1
ATOM 694 C C . THR A 1 89 ? 14.160 9.642 -15.929 1.00 13.54 86 THR A C 1
ATOM 695 O O . THR A 1 89 ? 12.940 9.711 -16.104 1.00 13.47 86 THR A O 1
ATOM 699 N N . ASN A 1 90 ? 14.982 9.161 -16.861 1.00 13.68 87 ASN A N 1
ATOM 700 C CA . ASN A 1 90 ? 14.459 8.682 -18.136 1.00 15.21 87 ASN A CA 1
ATOM 701 C C . ASN A 1 90 ? 13.579 7.455 -17.914 1.00 16.04 87 ASN A C 1
ATOM 702 O O . ASN A 1 90 ? 12.519 7.330 -18.528 1.00 16.08 87 ASN A O 1
ATOM 707 N N A LYS A 1 91 ? 14.021 6.557 -17.038 0.49 17.31 88 LYS A N 1
ATOM 708 N N B LYS A 1 91 ? 14.024 6.561 -17.033 0.51 17.02 88 LYS A N 1
ATOM 709 C CA A LYS A 1 91 ? 13.259 5.348 -16.739 0.51 17.72 88 LYS A CA 1
ATOM 710 C CA B LYS A 1 91 ? 13.268 5.350 -16.724 0.49 17.18 88 LYS A CA 1
ATOM 711 C C A LYS A 1 91 ? 11.918 5.701 -16.107 0.52 17.03 88 LYS A C 1
ATOM 712 C C B LYS A 1 91 ? 11.918 5.715 -16.123 0.48 16.72 88 LYS A C 1
ATOM 713 O O A LYS A 1 91 ? 10.893 5.098 -16.427 0.49 17.53 88 LYS A O 1
ATOM 714 O O B LYS A 1 91 ? 10.891 5.138 -16.481 0.51 17.35 88 LYS A O 1
ATOM 725 N N . PHE A 1 92 ? 11.932 6.678 -15.206 1.00 16.41 89 PHE A N 1
ATOM 726 C CA . PHE A 1 92 ? 10.709 7.127 -14.539 1.00 15.99 89 PHE A CA 1
ATOM 727 C C . PHE A 1 92 ? 9.695 7.620 -15.579 1.00 16.48 89 PHE A C 1
ATOM 728 O O . PHE A 1 92 ? 8.519 7.247 -15.547 1.00 18.00 89 PHE A O 1
ATOM 736 N N . LEU A 1 93 ? 10.143 8.459 -16.508 1.00 15.50 90 LEU A N 1
ATOM 737 C CA . LEU A 1 93 ? 9.249 8.973 -17.542 1.00 16.61 90 LEU A CA 1
ATOM 738 C C . LEU A 1 93 ? 8.702 7.835 -18.400 1.00 18.84 90 LEU A C 1
ATOM 739 O O . LEU A 1 93 ? 7.515 7.801 -18.722 1.00 18.36 90 LEU A O 1
ATOM 744 N N . GLU A 1 94 ? 9.574 6.905 -18.771 1.00 20.14 91 GLU A N 1
ATOM 745 C CA . GLU A 1 94 ? 9.168 5.770 -19.589 1.00 23.41 91 GLU A CA 1
ATOM 746 C C . GLU A 1 94 ? 8.019 5.012 -18.925 1.00 22.36 91 GLU A C 1
ATOM 747 O O . GLU A 1 94 ? 7.034 4.673 -19.579 1.00 23.64 91 GLU A O 1
ATOM 753 N N . GLU A 1 95 ? 8.141 4.770 -17.624 1.00 22.50 92 GLU A N 1
ATOM 754 C CA . GLU A 1 95 ? 7.112 4.045 -16.880 1.00 23.31 92 GLU A CA 1
ATOM 755 C C . GLU A 1 95 ? 5.840 4.868 -16.687 1.00 22.63 92 GLU A C 1
ATOM 756 O O . GLU A 1 95 ? 4.728 4.398 -16.948 1.00 21.84 92 GLU A O 1
ATOM 762 N N . MET A 1 96 ? 6.009 6.104 -16.237 1.00 20.50 93 MET A N 1
ATOM 763 C CA . MET A 1 96 ? 4.880 6.984 -15.969 1.00 19.70 93 MET A CA 1
ATOM 764 C C . MET A 1 96 ? 4.058 7.329 -17.212 1.00 19.07 93 MET A C 1
ATOM 765 O O . MET A 1 96 ? 2.841 7.519 -17.130 1.00 19.53 93 MET A O 1
ATOM 770 N N . SER A 1 97 ? 4.709 7.404 -18.365 1.00 18.23 94 SER A N 1
ATOM 771 C CA . SER A 1 97 ? 3.999 7.738 -19.592 1.00 19.89 94 SER A CA 1
ATOM 772 C C . SER A 1 97 ? 3.018 6.635 -19.993 1.00 21.40 94 SER A C 1
ATOM 773 O O . SER A 1 97 ? 2.145 6.846 -20.834 1.00 22.33 94 SER A O 1
ATOM 776 N N . LYS A 1 98 ? 3.154 5.464 -19.383 1.00 23.49 95 LYS A N 1
ATOM 777 C CA . LYS A 1 98 ? 2.264 4.356 -19.704 1.00 26.40 95 LYS A CA 1
ATOM 778 C C . LYS A 1 98 ? 0.917 4.460 -18.995 1.00 27.16 95 LYS A C 1
ATOM 779 O O . LYS A 1 98 ? -0.067 3.868 -19.440 1.00 28.49 95 LYS A O 1
ATOM 785 N N . ARG A 1 99 ? 0.858 5.212 -17.900 1.00 26.90 96 ARG A N 1
ATOM 786 C CA . ARG A 1 99 ? -0.396 5.335 -17.165 1.00 26.29 96 ARG A CA 1
ATOM 787 C C . ARG A 1 99 ? -0.832 6.754 -16.816 1.00 25.12 96 ARG A C 1
ATOM 788 O O . ARG A 1 99 ? -1.733 6.949 -15.998 1.00 24.93 96 ARG A O 1
ATOM 796 N N . THR A 1 100 ? -0.184 7.740 -17.429 1.00 21.93 97 THR A N 1
ATOM 797 C CA . THR A 1 100 ? -0.535 9.143 -17.218 1.00 18.69 97 THR A CA 1
ATOM 798 C C . THR A 1 100 ? -0.260 9.894 -18.510 1.00 17.01 97 THR A C 1
ATOM 799 O O . THR A 1 100 ? 0.185 9.312 -19.494 1.00 18.26 97 THR A O 1
ATOM 803 N N . SER A 1 101 ? -0.522 11.195 -18.492 1.00 15.85 98 SER A N 1
ATOM 804 C CA . SER A 1 101 ? -0.304 12.037 -19.657 1.00 15.90 98 SER A CA 1
ATOM 805 C C . SER A 1 101 ? 1.143 12.530 -19.742 1.00 14.32 98 SER A C 1
ATOM 806 O O . SER A 1 101 ? 1.487 13.265 -20.667 1.00 15.71 98 SER A O 1
ATOM 809 N N . MET A 1 102 ? 1.978 12.128 -18.785 1.00 14.06 99 MET A N 1
ATOM 810 C CA . MET A 1 102 ? 3.381 12.554 -18.781 1.00 14.26 99 MET A CA 1
ATOM 811 C C . MET A 1 102 ? 4.023 12.092 -20.083 1.00 15.09 99 MET A C 1
ATOM 812 O O . MET A 1 102 ? 3.916 10.922 -20.461 1.00 15.87 99 MET A O 1
ATOM 817 N N . ARG A 1 103 ? 4.707 12.998 -20.769 1.00 13.71 100 ARG A N 1
ATOM 818 C CA . ARG A 1 103 ? 5.299 12.647 -22.048 1.00 14.51 100 ARG A CA 1
ATOM 819 C C . ARG A 1 103 ? 6.613 13.355 -22.332 1.00 13.22 100 ARG A C 1
ATOM 820 O O . ARG A 1 103 ? 6.872 14.457 -21.834 1.00 13.61 100 ARG A O 1
ATOM 828 N N . SER A 1 104 ? 7.428 12.705 -23.151 1.00 13.15 101 SER A N 1
ATOM 829 C CA . SER A 1 104 ? 8.730 13.222 -23.545 1.00 13.55 101 SER A CA 1
ATOM 830 C C . SER A 1 104 ? 8.599 14.444 -24.450 1.00 12.93 101 SER A C 1
ATOM 831 O O . SER A 1 104 ? 7.547 14.691 -25.056 1.00 14.30 101 SER A O 1
ATOM 834 N N . ILE A 1 105 ? 9.678 15.218 -24.527 1.00 12.72 102 ILE A N 1
ATOM 835 C CA . ILE A 1 105 ? 9.714 16.388 -25.380 1.00 12.69 102 ILE A CA 1
ATOM 836 C C . ILE A 1 105 ? 10.925 16.250 -26.281 1.00 12.52 102 ILE A C 1
ATOM 837 O O . ILE A 1 105 ? 11.888 15.540 -25.950 1.00 12.69 102 ILE A O 1
ATOM 842 N N . LEU A 1 106 ? 10.881 16.926 -27.419 1.00 12.95 103 LEU A N 1
ATOM 843 C CA . LEU A 1 106 ? 11.964 16.812 -28.380 1.00 12.34 103 LEU A CA 1
ATOM 844 C C . LEU A 1 106 ? 13.351 17.087 -27.817 1.00 12.01 103 LEU A C 1
ATOM 845 O O . LEU A 1 106 ? 14.282 16.328 -28.099 1.00 12.32 103 LEU A O 1
ATOM 850 N N . THR A 1 107 ? 13.509 18.134 -27.013 1.00 11.19 104 THR A N 1
ATOM 851 C CA . THR A 1 107 ? 14.845 18.447 -26.511 1.00 10.96 104 THR A CA 1
ATOM 852 C C . THR A 1 107 ? 15.474 17.384 -25.624 1.00 11.27 104 THR A C 1
ATOM 853 O O . THR A 1 107 ? 16.665 17.460 -25.330 1.00 11.48 104 THR A O 1
ATOM 857 N N . ASN A 1 108 ? 14.705 16.383 -25.203 1.00 10.88 105 ASN A N 1
ATOM 858 C CA . ASN A 1 108 ? 15.302 15.331 -24.388 1.00 11.40 105 ASN A CA 1
ATOM 859 C C . ASN A 1 108 ? 16.396 14.586 -25.148 1.00 10.74 105 ASN A C 1
ATOM 860 O O . ASN A 1 108 ? 17.253 13.964 -24.529 1.00 11.94 105 ASN A O 1
ATOM 865 N N . ARG A 1 109 ? 16.386 14.675 -26.478 1.00 11.32 106 ARG A N 1
ATOM 866 C CA . ARG A 1 109 ? 17.415 14.001 -27.278 1.00 11.88 106 ARG A CA 1
ATOM 867 C C . ARG A 1 109 ? 18.796 14.601 -26.990 1.00 12.84 106 ARG A C 1
ATOM 868 O O . ARG A 1 109 ? 19.833 14.007 -27.310 1.00 13.77 106 ARG A O 1
ATOM 876 N N . TRP A 1 110 ? 18.810 15.775 -26.369 1.00 11.19 107 TRP A N 1
ATOM 877 C CA . TRP A 1 110 ? 20.059 16.437 -26.030 1.00 10.34 107 TRP A CA 1
ATOM 878 C C . TRP A 1 110 ? 20.301 16.539 -24.524 1.00 10.98 107 TRP A C 1
ATOM 879 O O . TRP A 1 110 ? 21.256 17.182 -24.097 1.00 11.54 107 TRP A O 1
ATOM 890 N N . ARG A 1 111 ? 19.437 15.924 -23.717 1.00 9.93 108 ARG A N 1
ATOM 891 C CA . ARG A 1 111 ? 19.618 15.960 -22.261 1.00 10.72 108 ARG A CA 1
ATOM 892 C C . ARG A 1 111 ? 20.521 14.838 -21.809 1.00 10.22 108 ARG A C 1
ATOM 893 O O . ARG A 1 111 ? 20.569 13.775 -22.440 1.00 11.95 108 ARG A O 1
ATOM 901 N N . GLU A 1 112 ? 21.227 15.072 -20.708 1.00 10.16 109 GLU A N 1
ATOM 902 C CA . GLU A 1 112 ? 22.152 14.075 -20.181 1.00 11.01 109 GLU A CA 1
ATOM 903 C C . GLU A 1 112 ? 22.082 13.908 -18.680 1.00 11.67 109 GLU A C 1
ATOM 904 O O . GLU A 1 112 ? 22.566 12.915 -18.145 1.00 13.32 109 GLU A O 1
ATOM 910 N N . ALA A 1 113 ? 21.459 14.861 -17.996 1.00 11.90 110 ALA A N 1
ATOM 911 C CA . ALA A 1 113 ? 21.449 14.855 -16.536 1.00 10.35 110 ALA A CA 1
ATOM 912 C C . ALA A 1 113 ? 20.092 14.948 -15.856 1.00 10.68 110 ALA A C 1
ATOM 913 O O . ALA A 1 113 ? 20.021 15.047 -14.627 1.00 11.61 110 ALA A O 1
ATOM 915 N N . SER A 1 114 ? 19.034 14.926 -16.653 1.00 10.82 111 SER A N 1
ATOM 916 C CA . SER A 1 114 ? 17.668 15.060 -16.148 1.00 10.73 111 SER A CA 1
ATOM 917 C C . SER A 1 114 ? 16.748 14.768 -17.318 1.00 10.84 111 SER A C 1
ATOM 918 O O . SER A 1 114 ? 17.219 14.465 -18.414 1.00 11.09 111 SER A O 1
ATOM 921 N N . THR A 1 115 ? 15.440 14.887 -17.093 1.00 10.87 112 THR A N 1
ATOM 922 C CA . THR A 1 115 ? 14.470 14.620 -18.143 1.00 10.71 112 THR A CA 1
ATOM 923 C C . THR A 1 115 ? 13.384 15.689 -18.190 1.00 10.68 112 THR A C 1
ATOM 924 O O . THR A 1 115 ? 12.757 15.990 -17.175 1.00 11.53 112 THR A O 1
ATOM 928 N N . GLY A 1 116 ? 13.170 16.262 -19.369 1.00 9.59 113 GLY A N 1
ATOM 929 C CA . GLY A 1 116 ? 12.113 17.253 -19.517 1.00 10.89 113 GLY A CA 1
ATOM 930 C C . GLY A 1 116 ? 10.823 16.531 -19.892 1.00 10.53 113 GLY A C 1
ATOM 931 O O . GLY A 1 116 ? 10.840 15.397 -20.374 1.00 10.85 113 GLY A O 1
ATOM 932 N N . PHE A 1 117 ? 9.681 17.172 -19.674 1.00 10.96 114 PHE A N 1
ATOM 933 C CA . PHE A 1 117 ? 8.425 16.525 -20.029 1.00 10.39 114 PHE A CA 1
ATOM 934 C C . PHE A 1 117 ? 7.266 17.497 -20.094 1.00 10.51 114 PHE A C 1
ATOM 935 O O . PHE A 1 117 ? 7.364 18.631 -19.614 1.00 11.16 114 PHE A O 1
ATOM 943 N N . ASP A 1 118 ? 6.184 17.039 -20.717 1.00 11.35 115 ASP A N 1
ATOM 944 C CA . ASP A 1 118 ? 4.934 17.784 -20.794 1.00 12.18 115 ASP A CA 1
ATOM 945 C C . ASP A 1 118 ? 3.978 16.908 -19.987 1.00 12.49 115 ASP A C 1
ATOM 946 O O . ASP A 1 118 ? 4.184 15.698 -19.877 1.00 13.02 115 ASP A O 1
ATOM 951 N N . ILE A 1 119 ? 2.929 17.504 -19.438 1.00 12.23 116 ILE A N 1
ATOM 952 C CA . ILE A 1 119 ? 1.969 16.744 -18.639 1.00 13.28 116 ILE A CA 1
ATOM 953 C C . ILE A 1 119 ? 0.668 17.528 -18.514 1.00 14.54 116 ILE A C 1
ATOM 954 O O . ILE A 1 119 ? 0.678 18.760 -18.505 1.00 15.30 116 ILE A O 1
ATOM 959 N N . ASP A 1 120 ? -0.454 16.814 -18.453 1.00 15.37 117 ASP A N 1
ATOM 960 C CA . ASP A 1 120 ? -1.751 17.473 -18.278 1.00 15.74 117 ASP A CA 1
ATOM 961 C C . ASP A 1 120 ? -1.795 17.938 -16.823 1.00 14.72 117 ASP A C 1
ATOM 962 O O . ASP A 1 120 ? -1.341 17.232 -15.932 1.00 14.97 117 ASP A O 1
ATOM 967 N N . PRO A 1 121 ? -2.335 19.138 -16.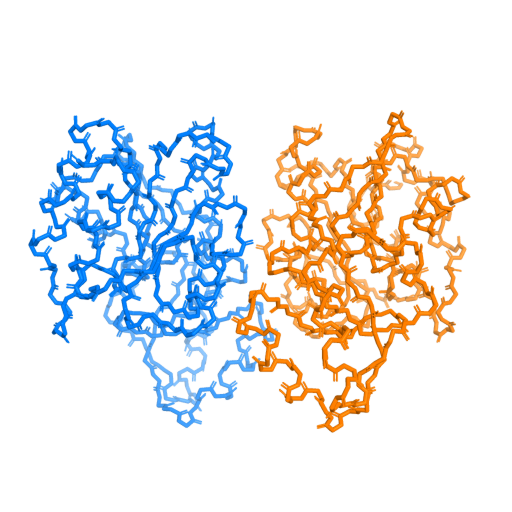562 1.00 15.52 118 PRO A N 1
ATOM 968 C CA . PRO A 1 121 ? -2.411 19.655 -15.192 1.00 15.83 118 PRO A CA 1
ATOM 969 C C . PRO A 1 121 ? -3.013 18.676 -14.181 1.00 15.23 118 PRO A C 1
ATOM 970 O O . PRO A 1 121 ? -2.599 18.636 -13.025 1.00 16.73 118 PRO A O 1
ATOM 974 N N . GLU A 1 122 ? -3.986 17.883 -14.628 1.00 16.87 119 GLU A N 1
ATOM 975 C CA . GLU A 1 122 ? -4.649 16.920 -13.756 1.00 18.30 119 GLU A CA 1
ATOM 976 C C . GLU A 1 122 ? -3.747 15.818 -13.230 1.00 18.48 119 GLU A C 1
ATOM 977 O O . GLU A 1 122 ? -4.049 15.219 -12.203 1.00 19.63 119 GLU A O 1
ATOM 983 N N . ASP A 1 123 ? -2.652 15.537 -13.931 1.00 17.25 120 ASP A N 1
ATOM 984 C CA . ASP A 1 123 ? -1.745 14.475 -13.495 1.00 16.48 120 ASP A CA 1
ATOM 985 C C . ASP A 1 123 ? -0.554 14.959 -12.681 1.00 15.68 120 ASP A C 1
ATOM 986 O O . ASP A 1 123 ? 0.231 14.152 -12.197 1.00 16.61 120 ASP A O 1
ATOM 991 N N . VAL A 1 124 ? -0.426 16.272 -12.512 1.00 15.38 121 VAL A N 1
ATOM 992 C CA . VAL A 1 124 ? 0.712 16.830 -11.785 1.00 14.86 121 VAL A CA 1
ATOM 993 C C . VAL A 1 124 ? 0.888 16.338 -10.351 1.00 15.30 121 VAL A C 1
ATOM 994 O O . VAL A 1 124 ? 1.985 15.927 -9.958 1.00 16.04 121 VAL A O 1
ATOM 998 N N . ASP A 1 125 ? -0.181 16.367 -9.562 1.00 16.82 122 ASP A N 1
ATOM 999 C CA . ASP A 1 125 ? -0.066 15.953 -8.169 1.00 17.18 122 ASP A CA 1
ATOM 1000 C C . ASP A 1 125 ? 0.370 14.500 -8.026 1.00 16.34 122 ASP A C 1
ATOM 1001 O O . ASP A 1 125 ? 1.242 14.181 -7.216 1.00 18.94 122 ASP A O 1
ATOM 1006 N N . TYR A 1 126 ? -0.219 13.621 -8.821 1.00 17.38 123 TYR A N 1
ATOM 1007 C CA . TYR A 1 126 ? 0.148 12.214 -8.741 1.00 17.46 123 TYR A CA 1
ATOM 1008 C C . TYR A 1 126 ? 1.599 11.975 -9.154 1.00 17.63 123 TYR A C 1
ATOM 1009 O O . TYR A 1 126 ? 2.349 11.274 -8.466 1.00 18.27 123 TYR A O 1
ATOM 1018 N N . VAL A 1 127 ? 1.995 12.548 -10.285 1.00 15.91 124 VAL A N 1
ATOM 1019 C CA . VAL A 1 127 ? 3.356 12.358 -10.755 1.00 15.90 124 VAL A CA 1
ATOM 1020 C C . VAL A 1 127 ? 4.378 12.962 -9.796 1.00 15.35 124 VAL A C 1
ATOM 1021 O O . VAL A 1 127 ? 5.456 12.393 -9.602 1.00 15.13 124 VAL A O 1
ATOM 1025 N N . ARG A 1 128 ? 4.053 14.092 -9.175 1.00 15.06 125 ARG A N 1
ATOM 1026 C CA . ARG A 1 128 ? 4.990 14.680 -8.230 1.00 14.49 125 ARG A CA 1
ATOM 1027 C C . ARG A 1 128 ? 5.192 13.728 -7.051 1.00 16.22 125 ARG A C 1
ATOM 1028 O O . ARG A 1 128 ? 6.313 13.518 -6.600 1.00 15.82 125 ARG A O 1
ATOM 1036 N N . LYS A 1 129 ? 4.099 13.147 -6.560 1.00 17.09 126 LYS A N 1
ATOM 1037 C CA . LYS A 1 129 ? 4.188 12.214 -5.443 1.00 19.67 126 LYS A CA 1
ATOM 1038 C C . LYS A 1 129 ? 5.065 11.026 -5.828 1.00 17.48 126 LYS A C 1
ATOM 1039 O O . LYS A 1 129 ? 5.947 10.622 -5.071 1.00 19.36 126 LYS A O 1
ATOM 1045 N N . GLU A 1 130 ? 4.824 10.472 -7.010 1.00 17.83 127 GLU A N 1
ATOM 1046 C CA . GLU A 1 130 ? 5.612 9.338 -7.485 1.00 17.39 127 GLU A CA 1
ATOM 1047 C C . GLU A 1 130 ? 7.077 9.728 -7.670 1.00 17.16 127 GLU A C 1
ATOM 1048 O O . GLU A 1 130 ? 7.984 8.978 -7.305 1.00 17.93 127 GLU A O 1
ATOM 1054 N N . ALA A 1 131 ? 7.313 10.913 -8.220 1.00 14.95 128 ALA A N 1
ATOM 1055 C CA . ALA A 1 131 ? 8.680 11.369 -8.437 1.00 14.49 128 ALA A CA 1
ATOM 1056 C C . ALA A 1 131 ? 9.444 11.535 -7.130 1.00 14.57 128 ALA A C 1
ATOM 1057 O O . ALA A 1 131 ? 10.583 11.075 -6.998 1.00 15.21 128 ALA A O 1
ATOM 1059 N N . GLU A 1 132 ? 8.818 12.176 -6.151 1.00 14.58 129 GLU A N 1
ATOM 1060 C CA . GLU A 1 132 ? 9.495 12.392 -4.886 1.00 16.07 129 GLU A CA 1
ATOM 1061 C C . GLU A 1 132 ? 9.758 11.075 -4.161 1.00 16.55 129 GLU A C 1
ATOM 1062 O O . GLU A 1 132 ? 10.742 10.953 -3.432 1.00 17.59 129 GLU A O 1
ATOM 1068 N N . SER A 1 133 ? 8.909 10.078 -4.390 1.00 17.41 130 SER A N 1
ATOM 1069 C CA . SER A 1 133 ? 9.103 8.780 -3.744 1.00 18.85 130 SER A CA 1
ATOM 1070 C C . SER A 1 133 ? 10.312 8.070 -4.348 1.00 18.67 130 SER A C 1
ATOM 1071 O O . SER A 1 133 ? 10.804 7.075 -3.806 1.00 18.96 130 SER A O 1
ATOM 1074 N N . ARG A 1 134 ? 10.796 8.587 -5.471 1.00 18.28 131 ARG A N 1
ATOM 1075 C CA . ARG A 1 134 ? 11.943 8.003 -6.154 1.00 18.14 131 ARG A CA 1
ATOM 1076 C C . ARG A 1 134 ? 13.199 8.870 -6.049 1.00 16.48 131 ARG A C 1
ATOM 1077 O O . ARG A 1 134 ? 14.199 8.606 -6.714 1.00 18.01 131 ARG A O 1
ATOM 1085 N N . GLY A 1 135 ? 13.143 9.917 -5.230 1.00 14.97 132 GLY A N 1
ATOM 1086 C CA . GLY A 1 135 ? 14.303 10.780 -5.072 1.00 13.94 132 GLY A CA 1
ATOM 1087 C C . GLY A 1 135 ? 14.420 11.902 -6.089 1.00 12.87 132 GLY A C 1
ATOM 1088 O O . GLY A 1 135 ? 15.486 12.515 -6.215 1.00 14.04 132 GLY A O 1
ATOM 1089 N N . PHE A 1 136 ? 13.334 12.168 -6.808 1.00 13.33 133 PHE A N 1
ATOM 1090 C CA . PHE A 1 136 ? 13.321 13.226 -7.818 1.00 11.91 133 PHE A CA 1
ATOM 1091 C C . PHE A 1 136 ? 12.358 14.335 -7.406 1.00 12.95 133 PHE A C 1
ATOM 1092 O O . PHE A 1 136 ? 11.627 14.217 -6.425 1.00 13.53 133 PHE A O 1
ATOM 1100 N N . VAL A 1 137 ? 12.382 15.429 -8.159 1.00 12.28 134 VAL A N 1
ATOM 1101 C CA . VAL A 1 137 ? 11.446 16.526 -7.946 1.00 12.20 134 VAL A CA 1
ATOM 1102 C C . VAL A 1 137 ? 11.012 17.005 -9.323 1.00 11.67 134 VAL A C 1
ATOM 1103 O O . VAL A 1 137 ? 11.685 16.734 -10.328 1.00 11.67 134 VAL A O 1
ATOM 1107 N N . ILE A 1 138 ? 9.867 17.678 -9.384 1.00 11.69 135 ILE A N 1
ATOM 1108 C CA . ILE A 1 138 ? 9.405 18.221 -10.656 1.00 11.23 135 ILE A CA 1
ATOM 1109 C C . ILE A 1 138 ? 8.974 19.673 -10.476 1.00 10.71 135 ILE A C 1
ATOM 1110 O O . ILE A 1 138 ? 8.489 20.066 -9.414 1.00 12.39 135 ILE A O 1
ATOM 1115 N N . PHE A 1 139 ? 9.199 20.468 -11.517 1.00 10.60 136 PHE A N 1
ATOM 1116 C CA . PHE A 1 139 ? 8.784 21.869 -11.540 1.00 10.29 136 PHE A CA 1
ATOM 1117 C C . PHE A 1 139 ? 8.855 22.323 -12.981 1.00 10.40 136 PHE A C 1
ATOM 1118 O O . PHE A 1 139 ? 9.433 21.646 -13.835 1.00 10.47 136 PHE A O 1
ATOM 1126 N N . TYR A 1 140 ? 8.253 23.473 -13.251 1.00 10.86 137 TYR A N 1
ATOM 1127 C CA . TYR A 1 140 ? 8.232 24.031 -14.587 1.00 10.32 137 TYR A CA 1
ATOM 1128 C C . TYR A 1 140 ? 9.212 25.185 -14.727 1.00 9.69 137 TYR A C 1
ATOM 1129 O O . TYR A 1 140 ? 9.391 25.979 -13.802 1.00 11.49 137 TYR A O 1
ATOM 1138 N N . SER A 1 141 ? 9.870 25.250 -15.881 1.00 9.70 138 SER A N 1
ATOM 1139 C CA . SER A 1 141 ? 10.769 26.359 -16.171 1.00 10.74 138 SER A CA 1
ATOM 1140 C C . SER A 1 141 ? 10.961 26.466 -17.672 1.00 10.48 138 SER A C 1
ATOM 1141 O O . SER A 1 141 ? 11.213 25.474 -18.350 1.00 10.97 138 SER A O 1
ATOM 1144 N N . GLY A 1 142 ? 10.820 27.675 -18.198 1.00 10.72 139 GLY A N 1
ATOM 1145 C CA . GLY A 1 142 ? 11.037 27.873 -19.613 1.00 11.15 139 GLY A CA 1
ATOM 1146 C C . GLY A 1 142 ? 10.003 27.251 -20.519 1.00 11.31 139 GLY A C 1
ATOM 1147 O O . GLY A 1 142 ? 8.853 27.681 -20.556 1.00 13.06 139 GLY A O 1
ATOM 1148 N N . TYR A 1 143 ? 10.411 26.201 -21.224 1.00 10.21 140 TYR A N 1
ATOM 1149 C CA . TYR A 1 143 ? 9.551 25.509 -22.180 1.00 10.10 140 TYR A CA 1
ATOM 1150 C C . TYR A 1 143 ? 8.850 24.265 -21.689 1.00 9.69 140 TYR A C 1
ATOM 1151 O O . TYR A 1 143 ? 7.965 23.757 -22.377 1.00 11.49 140 TYR A O 1
ATOM 1160 N N . SER A 1 144 ? 9.215 23.771 -20.516 1.00 9.83 141 SER A N 1
ATOM 1161 C CA . SER A 1 144 ? 8.634 22.504 -20.090 1.00 10.08 141 SER A CA 1
ATOM 1162 C C . SER A 1 144 ? 8.774 22.255 -18.611 1.00 10.14 141 SER A C 1
ATOM 1163 O O . SER A 1 144 ? 9.331 23.066 -17.866 1.00 9.89 141 SER A O 1
ATOM 1166 N N . TRP A 1 145 ? 8.254 21.099 -18.206 1.00 10.49 142 TRP A N 1
ATOM 1167 C CA . TRP A 1 145 ? 8.442 20.627 -16.850 1.00 9.96 142 TRP A CA 1
ATOM 1168 C C . TRP A 1 145 ? 9.813 19.951 -16.873 1.00 9.88 142 TRP A C 1
ATOM 1169 O O . TRP A 1 145 ? 10.346 19.603 -17.944 1.00 9.95 142 TRP A O 1
ATOM 1180 N N . HIS A 1 146 ? 10.355 19.752 -15.681 1.00 9.62 143 HIS A N 1
ATOM 1181 C CA . HIS A 1 146 ? 11.656 19.145 -15.505 1.00 9.68 143 HIS A CA 1
ATOM 1182 C C . HIS A 1 146 ? 11.587 18.141 -14.387 1.00 11.13 143 HIS A C 1
ATOM 1183 O O . HIS A 1 146 ? 11.051 18.441 -13.325 1.00 11.52 143 HIS A O 1
ATOM 1190 N N . LEU A 1 147 ? 12.105 16.945 -14.656 1.00 10.31 144 LEU A N 1
ATOM 1191 C CA . LEU A 1 147 ? 12.184 15.873 -13.670 1.00 10.91 144 LEU A CA 1
ATOM 1192 C C . LEU A 1 147 ? 13.670 15.860 -13.327 1.00 10.92 144 LEU A C 1
ATOM 1193 O O . LEU A 1 147 ? 14.513 15.444 -14.132 1.00 11.11 144 LEU A O 1
ATOM 1198 N N . MET A 1 148 ? 13.965 16.330 -12.121 1.00 11.30 145 MET A N 1
ATOM 1199 C CA . MET A 1 148 ? 15.324 16.488 -11.644 1.00 10.87 145 MET A CA 1
ATOM 1200 C C . MET A 1 148 ? 15.664 15.593 -10.476 1.00 12.21 145 MET A C 1
ATOM 1201 O O . MET A 1 148 ? 14.785 15.175 -9.721 1.00 13.15 145 MET A O 1
ATOM 1206 N N . ASN A 1 149 ? 16.956 15.329 -10.320 1.00 13.00 146 ASN A N 1
ATOM 1207 C CA . ASN A 1 149 ? 17.442 14.574 -9.178 1.00 12.50 146 ASN A CA 1
ATOM 1208 C C . ASN A 1 149 ? 17.399 15.584 -8.015 1.00 12.71 146 ASN A C 1
ATOM 1209 O O . ASN A 1 149 ? 17.649 16.782 -8.215 1.00 14.17 146 ASN A O 1
ATOM 1214 N N . ARG A 1 150 ? 17.064 15.133 -6.811 1.00 13.89 147 ARG A N 1
ATOM 1215 C CA . ARG A 1 150 ? 17.012 16.046 -5.668 1.00 13.91 147 ARG A CA 1
ATOM 1216 C C . ARG A 1 150 ? 18.376 16.720 -5.488 1.00 14.21 147 ARG A C 1
ATOM 1217 O O . ARG A 1 150 ? 19.406 16.047 -5.451 1.00 15.95 147 ARG A O 1
ATOM 1225 N N . GLY A 1 151 ? 18.377 18.047 -5.393 1.00 13.49 148 GLY A N 1
ATOM 1226 C CA . GLY A 1 151 ? 19.618 18.782 -5.215 1.00 14.47 148 GLY A CA 1
ATOM 1227 C C . GLY A 1 151 ? 20.263 19.282 -6.498 1.00 12.75 148 GLY A C 1
ATOM 1228 O O . GLY A 1 151 ? 21.271 19.991 -6.458 1.00 13.47 148 GLY A O 1
ATOM 1229 N N . GLU A 1 152 ? 19.688 18.918 -7.638 1.00 12.82 149 GLU A N 1
ATOM 1230 C CA . GLU A 1 152 ? 20.206 19.323 -8.944 1.00 12.96 149 GLU A CA 1
ATOM 1231 C C . GLU A 1 152 ? 19.457 20.614 -9.268 1.00 12.77 149 GLU A C 1
ATOM 1232 O O . GLU A 1 152 ? 18.442 20.618 -9.970 1.00 13.92 149 GLU A O 1
ATOM 1238 N N . ASP A 1 153 ? 19.978 21.715 -8.742 1.00 12.36 150 ASP A N 1
ATOM 1239 C CA . ASP A 1 153 ? 19.311 23.000 -8.880 1.00 11.21 150 ASP A CA 1
ATOM 1240 C C . ASP A 1 153 ? 20.240 24.188 -9.005 1.00 11.15 150 ASP A C 1
ATOM 1241 O O . ASP A 1 153 ? 21.459 24.037 -9.092 1.00 12.59 150 ASP A O 1
ATOM 1246 N N . LYS A 1 154 ? 19.655 25.380 -8.980 1.00 12.35 151 LYS A N 1
ATOM 1247 C CA . LYS A 1 154 ? 20.445 26.589 -9.130 1.00 12.42 151 LYS A CA 1
ATOM 1248 C C . LYS A 1 154 ? 21.417 26.827 -7.981 1.00 12.63 151 LYS A C 1
ATOM 1249 O O . LYS A 1 154 ? 22.445 27.469 -8.179 1.00 13.61 151 LYS A O 1
ATOM 1255 N N . ALA A 1 155 ? 21.109 26.312 -6.789 1.00 12.09 152 ALA A N 1
ATOM 1256 C CA . ALA A 1 155 ? 22.016 26.469 -5.653 1.00 11.73 152 ALA A CA 1
ATOM 1257 C C . ALA A 1 155 ? 23.269 25.640 -5.926 1.00 11.96 152 ALA A C 1
ATOM 1258 O O . ALA A 1 155 ? 24.385 26.077 -5.649 1.00 12.05 152 ALA A O 1
ATOM 1260 N N . PHE A 1 156 ? 23.080 24.438 -6.462 1.00 11.68 153 PHE A N 1
ATOM 1261 C CA . PHE A 1 156 ? 24.216 23.590 -6.789 1.00 12.53 153 PHE A CA 1
ATOM 1262 C C . PHE A 1 156 ? 25.117 24.339 -7.784 1.00 13.00 153 PHE A C 1
ATOM 1263 O O . PHE A 1 156 ? 26.336 24.381 -7.624 1.00 12.89 153 PHE A O 1
ATOM 1271 N N . ALA A 1 157 ? 24.512 24.940 -8.805 1.00 12.20 154 ALA A N 1
ATOM 1272 C CA . ALA A 1 157 ? 25.287 25.661 -9.815 1.00 12.78 154 ALA A CA 1
ATOM 1273 C C . ALA A 1 157 ? 26.030 26.879 -9.261 1.00 12.05 154 ALA A C 1
ATOM 1274 O O . ALA A 1 157 ? 27.206 27.094 -9.575 1.00 13.21 154 ALA A O 1
ATOM 1276 N N . VAL A 1 158 ? 25.352 27.678 -8.444 1.00 12.25 155 VAL A N 1
ATOM 1277 C CA . VAL A 1 158 ? 25.980 28.875 -7.881 1.00 12.91 155 VAL A CA 1
ATOM 1278 C C . VAL A 1 158 ? 27.117 28.483 -6.942 1.00 13.31 155 VAL A C 1
ATOM 1279 O O . VAL A 1 158 ? 28.169 29.120 -6.937 1.00 13.60 155 VAL A O 1
ATOM 1283 N N . ASN A 1 159 ? 26.922 27.436 -6.150 1.00 13.72 156 ASN A N 1
ATOM 1284 C CA . ASN A 1 159 ? 28.004 27.008 -5.275 1.00 14.95 156 ASN A CA 1
ATOM 1285 C C . ASN A 1 159 ? 29.185 26.534 -6.113 1.00 15.51 156 ASN A C 1
ATOM 1286 O O . ASN A 1 159 ? 30.339 26.743 -5.740 1.00 16.35 156 ASN A O 1
ATOM 1291 N N . LYS A 1 160 ? 28.902 25.900 -7.248 1.00 14.76 157 LYS A N 1
ATOM 1292 C CA . LYS A 1 160 ? 29.969 25.424 -8.125 1.00 15.09 157 LYS A CA 1
ATOM 1293 C C . LYS A 1 160 ? 30.749 26.616 -8.690 1.00 15.25 157 LYS A C 1
ATOM 1294 O O . LYS A 1 160 ? 31.972 26.579 -8.766 1.00 15.41 157 LYS A O 1
ATOM 1300 N N . LEU A 1 161 ? 30.045 27.672 -9.089 1.00 14.83 158 LEU A N 1
ATOM 1301 C CA . LEU A 1 161 ? 30.713 28.869 -9.605 1.00 14.52 158 LEU A CA 1
ATOM 1302 C C . LEU A 1 161 ? 31.576 29.502 -8.508 1.00 15.75 158 LEU A C 1
ATOM 1303 O O . LEU A 1 161 ? 32.700 29.953 -8.764 1.00 15.43 158 LEU A O 1
ATOM 1308 N N . LYS A 1 162 ? 31.047 29.531 -7.289 1.00 15.55 159 LYS A N 1
ATOM 1309 C CA . LYS A 1 162 ? 31.769 30.098 -6.154 1.00 16.59 159 LYS A CA 1
ATOM 1310 C C . LYS A 1 162 ? 33.100 29.380 -5.996 1.00 18.15 159 LYS A C 1
ATOM 1311 O O . LYS A 1 162 ? 34.138 30.020 -5.819 1.00 17.64 159 LYS A O 1
ATOM 1317 N N A GLU A 1 163 ? 33.078 28.054 -6.063 0.49 19.23 160 GLU A N 1
ATOM 1318 N N B GLU A 1 163 ? 33.063 28.053 -6.070 0.51 19.17 160 GLU A N 1
ATOM 1319 C CA A GLU A 1 163 ? 34.308 27.283 -5.930 0.50 20.40 160 GLU A CA 1
ATOM 1320 C CA B GLU A 1 163 ? 34.263 27.230 -5.944 0.50 20.31 160 GLU A CA 1
ATOM 1321 C C A GLU A 1 163 ? 35.241 27.535 -7.110 0.49 19.24 160 GLU A C 1
ATOM 1322 C C B GLU A 1 163 ? 35.230 27.468 -7.103 0.51 19.16 160 GLU A C 1
ATOM 1323 O O A GLU A 1 163 ? 36.428 27.804 -6.926 0.53 20.06 160 GLU A O 1
ATOM 1324 O O B GLU A 1 163 ? 36.427 27.658 -6.898 0.47 20.07 160 GLU A O 1
ATOM 1335 N N . MET A 1 164 ? 34.699 27.452 -8.321 1.00 18.50 161 MET A N 1
ATOM 1336 C CA . MET A 1 164 ? 35.496 27.655 -9.525 1.00 18.41 161 MET A CA 1
ATOM 1337 C C . MET A 1 164 ? 36.253 28.979 -9.553 1.00 18.36 161 MET A C 1
ATOM 1338 O O . MET A 1 164 ? 37.403 29.040 -10.008 1.00 19.73 161 MET A O 1
ATOM 1343 N N . TYR A 1 165 ? 35.617 30.039 -9.071 1.00 17.84 162 TYR A N 1
ATOM 1344 C CA . TYR A 1 165 ? 36.238 31.356 -9.079 1.00 17.66 162 TYR A CA 1
ATOM 1345 C C . TYR A 1 165 ? 36.828 31.775 -7.728 1.00 18.32 162 TYR A C 1
ATOM 1346 O O . TYR A 1 165 ? 37.299 32.905 -7.578 1.00 19.84 162 TYR A O 1
ATOM 1355 N N . SER A 1 166 ? 36.814 30.860 -6.761 1.00 19.41 163 SER A N 1
ATOM 1356 C CA . SER A 1 166 ? 37.333 31.136 -5.421 1.00 20.03 163 SER A CA 1
ATOM 1357 C C . SER A 1 166 ? 36.773 32.450 -4.891 1.00 19.73 163 SER A C 1
ATOM 1358 O O . SER A 1 166 ? 37.519 33.345 -4.477 1.00 21.03 163 SER A O 1
ATOM 1361 N N . LEU A 1 167 ? 35.447 32.555 -4.892 1.00 18.53 164 LEU A N 1
ATOM 1362 C CA . LEU A 1 167 ? 34.762 33.757 -4.439 1.00 18.76 164 LEU A CA 1
ATOM 1363 C C . LEU A 1 167 ? 34.058 33.590 -3.100 1.00 18.48 164 LEU A C 1
ATOM 1364 O O . LEU A 1 167 ? 33.858 32.476 -2.617 1.00 19.71 164 LEU A O 1
ATOM 1369 N N . GLU A 1 168 ? 33.693 34.723 -2.507 1.00 18.31 165 GLU A N 1
ATOM 1370 C CA . GLU A 1 168 ? 32.921 34.731 -1.273 1.00 18.01 165 GLU A CA 1
ATOM 1371 C C . GLU A 1 168 ? 31.491 34.928 -1.778 1.00 17.63 165 GLU A C 1
ATOM 1372 O O . GLU A 1 168 ? 31.283 35.453 -2.878 1.00 17.34 165 GLU A O 1
ATOM 1378 N N . TYR A 1 169 ? 30.503 34.520 -0.994 1.00 17.55 166 TYR A N 1
ATOM 1379 C CA . TYR A 1 169 ? 29.119 34.666 -1.421 1.00 16.22 166 TYR A CA 1
ATOM 1380 C C . TYR A 1 169 ? 28.730 36.108 -1.733 1.00 16.01 166 TYR A C 1
ATOM 1381 O O . TYR A 1 169 ? 27.961 36.354 -2.666 1.00 16.28 166 TYR A O 1
ATOM 1390 N N . ASP A 1 170 ? 29.250 37.060 -0.958 1.00 16.77 167 ASP A N 1
ATOM 1391 C CA . ASP A 1 170 ? 28.920 38.470 -1.163 1.00 17.79 167 ASP A CA 1
ATOM 1392 C C . ASP A 1 170 ? 29.515 39.072 -2.431 1.00 17.28 167 ASP A C 1
ATOM 1393 O O . ASP A 1 170 ? 29.241 40.229 -2.756 1.00 18.56 167 ASP A O 1
ATOM 1398 N N . GLU A 1 171 ? 30.318 38.283 -3.142 1.00 16.73 168 GLU A N 1
ATOM 1399 C CA . GLU A 1 171 ? 30.919 38.726 -4.404 1.00 16.20 168 GLU A CA 1
ATOM 1400 C C . GLU A 1 171 ? 30.107 38.181 -5.583 1.00 16.28 168 GLU A C 1
ATOM 1401 O O . GLU A 1 171 ? 30.463 38.377 -6.744 1.00 16.27 168 GLU A O 1
ATOM 1407 N N . ILE A 1 172 ? 29.009 37.500 -5.272 1.00 15.35 169 ILE A N 1
ATOM 1408 C CA . ILE A 1 172 ? 28.150 36.922 -6.296 1.00 13.78 169 ILE A CA 1
ATOM 1409 C C . ILE A 1 172 ? 26.772 37.574 -6.265 1.00 13.77 169 ILE A C 1
ATOM 1410 O O . ILE A 1 172 ? 26.185 37.772 -5.198 1.00 13.51 169 ILE A O 1
ATOM 1415 N N . LEU A 1 173 ? 26.267 37.913 -7.444 1.00 12.94 170 LEU A N 1
ATOM 1416 C CA . LEU A 1 173 ? 24.941 38.492 -7.583 1.00 13.31 170 LEU A CA 1
ATOM 1417 C C . LEU A 1 173 ? 24.101 37.481 -8.354 1.00 12.55 170 LEU A C 1
ATOM 1418 O O . LEU A 1 173 ? 24.530 36.992 -9.404 1.00 13.09 170 LEU A O 1
ATOM 1423 N N . VAL A 1 174 ? 22.928 37.141 -7.831 1.00 12.07 171 VAL A N 1
ATOM 1424 C CA . VAL A 1 174 ? 22.043 36.237 -8.561 1.00 11.67 171 VAL A CA 1
ATOM 1425 C C . VAL A 1 174 ? 20.814 37.031 -9.011 1.00 12.33 171 VAL A C 1
ATOM 1426 O O . VAL A 1 174 ? 20.337 37.922 -8.307 1.00 12.80 171 VAL A O 1
ATOM 1430 N N . ILE A 1 175 ? 20.330 36.724 -10.209 1.00 11.37 172 ILE A N 1
ATOM 1431 C CA . ILE A 1 175 ? 19.149 37.374 -10.764 1.00 12.11 172 ILE A CA 1
ATOM 1432 C C . ILE A 1 175 ? 18.184 36.256 -11.152 1.00 11.36 172 ILE A C 1
ATOM 1433 O O . ILE A 1 175 ? 18.540 35.350 -11.928 1.00 12.41 172 ILE A O 1
ATOM 1438 N N . GLY A 1 176 ? 16.978 36.319 -10.584 1.00 10.33 173 GLY A N 1
ATOM 1439 C CA . GLY A 1 176 ? 15.946 35.315 -10.809 1.00 11.81 173 GLY A CA 1
ATOM 1440 C C . GLY A 1 176 ? 14.586 35.974 -10.761 1.00 11.72 173 GLY A C 1
ATOM 1441 O O . GLY A 1 176 ? 14.505 37.201 -10.616 1.00 12.60 173 GLY A O 1
ATOM 1442 N N . ASP A 1 177 ? 13.516 35.183 -10.829 1.00 11.60 174 ASP A N 1
ATOM 1443 C CA . ASP A 1 177 ? 12.182 35.770 -10.851 1.00 10.96 174 ASP A CA 1
ATOM 1444 C C . ASP A 1 177 ? 11.065 35.011 -10.155 1.00 11.45 174 ASP A C 1
ATOM 1445 O O . ASP A 1 177 ? 10.001 35.579 -9.930 1.00 11.97 174 ASP A O 1
ATOM 1450 N N . SER A 1 178 ? 11.285 33.751 -9.799 1.00 12.75 175 SER A N 1
ATOM 1451 C CA . SER A 1 178 ? 10.199 32.963 -9.232 1.00 12.59 175 SER A CA 1
ATOM 1452 C C . SER A 1 178 ? 10.666 31.862 -8.296 1.00 12.43 175 SER A C 1
ATOM 1453 O O . SER A 1 178 ? 11.843 31.782 -7.952 1.00 12.79 175 SER A O 1
ATOM 1456 N N . ASN A 1 179 ? 9.735 31.001 -7.895 1.00 11.96 176 ASN A N 1
ATOM 1457 C CA . ASN A 1 179 ? 10.057 29.939 -6.956 1.00 11.94 176 ASN A CA 1
ATOM 1458 C C . ASN A 1 179 ? 11.179 29.014 -7.389 1.00 11.08 176 ASN A C 1
ATOM 1459 O O . ASN A 1 179 ? 11.965 28.580 -6.551 1.00 12.44 176 ASN A O 1
ATOM 1464 N N . ASN A 1 180 ? 11.277 28.710 -8.681 1.00 11.86 177 ASN A N 1
ATOM 1465 C CA . ASN A 1 180 ? 12.341 27.821 -9.120 1.00 12.25 177 ASN A CA 1
ATOM 1466 C C . ASN A 1 180 ? 13.732 28.467 -9.002 1.00 12.28 177 ASN A C 1
ATOM 1467 O O . ASN A 1 180 ? 14.744 27.847 -9.329 1.00 14.49 177 ASN A O 1
ATOM 1472 N N . ASP A 1 181 ? 13.780 29.705 -8.508 1.00 12.61 178 ASP A N 1
ATOM 1473 C CA . ASP A 1 181 ? 15.048 30.396 -8.280 1.00 11.55 178 ASP A CA 1
ATOM 1474 C C . ASP A 1 181 ? 15.339 30.548 -6.797 1.00 12.06 178 ASP A C 1
ATOM 1475 O O . ASP A 1 181 ? 16.430 30.970 -6.419 1.00 12.90 178 ASP A O 1
ATOM 1480 N N . MET A 1 182 ? 14.368 30.229 -5.951 1.00 11.86 179 MET A N 1
ATOM 1481 C CA . MET A 1 182 ? 14.595 30.381 -4.521 1.00 12.15 179 MET A CA 1
ATOM 1482 C C . MET A 1 182 ? 15.839 29.631 -4.037 1.00 13.09 179 MET A C 1
ATOM 1483 O O . MET A 1 182 ? 16.505 30.091 -3.118 1.00 13.91 179 MET A O 1
ATOM 1488 N N . PRO A 1 183 ? 16.183 28.479 -4.653 1.00 12.85 180 PRO A N 1
ATOM 1489 C CA . PRO A 1 183 ? 17.388 27.801 -4.160 1.00 13.55 180 PRO A CA 1
ATOM 1490 C C . PRO A 1 183 ? 18.627 28.692 -4.186 1.00 13.52 180 PRO A C 1
ATOM 1491 O O . PRO A 1 183 ? 19.461 28.616 -3.277 1.00 15.38 180 PRO A O 1
ATOM 1495 N N . MET A 1 184 ? 18.773 29.535 -5.206 1.00 12.81 181 MET A N 1
ATOM 1496 C CA . MET A 1 184 ? 19.938 30.405 -5.204 1.00 13.60 181 MET A CA 1
ATOM 1497 C C . MET A 1 184 ? 19.678 31.687 -4.412 1.00 13.94 181 MET A C 1
ATOM 1498 O O . MET A 1 184 ? 20.608 32.256 -3.846 1.00 14.19 181 MET A O 1
ATOM 1503 N N . PHE A 1 185 ? 18.420 32.127 -4.334 1.00 14.05 182 PHE A N 1
ATOM 1504 C CA . PHE A 1 185 ? 18.118 33.336 -3.565 1.00 14.85 182 PHE A CA 1
ATOM 1505 C C . PHE A 1 185 ? 18.234 33.124 -2.059 1.00 16.10 182 PHE A C 1
ATOM 1506 O O . PHE A 1 185 ? 18.340 34.086 -1.297 1.00 19.95 182 PHE A O 1
ATOM 1514 N N . GLN A 1 186 ? 18.220 31.873 -1.623 1.00 14.46 183 GLN A N 1
ATOM 1515 C CA . GLN A 1 186 ? 18.354 31.615 -0.200 1.00 15.53 183 GLN A CA 1
ATOM 1516 C C . GLN A 1 186 ? 19.822 31.487 0.227 1.00 15.27 183 GLN A C 1
ATOM 1517 O O . GLN A 1 186 ? 20.113 31.377 1.418 1.00 16.80 183 GLN A O 1
ATOM 1523 N N . LEU A 1 187 ? 20.744 31.526 -0.739 1.00 13.97 184 LEU A N 1
ATOM 1524 C CA . LEU A 1 187 ? 22.176 31.477 -0.427 1.00 13.37 184 LEU A CA 1
ATOM 1525 C C . LEU A 1 187 ? 22.562 32.875 0.081 1.00 13.33 184 LEU A C 1
ATOM 1526 O O . LEU A 1 187 ? 21.825 33.836 -0.129 1.00 14.40 184 LEU A O 1
ATOM 1531 N N . PRO A 1 188 ? 23.723 33.008 0.750 1.00 14.07 185 PRO A N 1
ATOM 1532 C CA . PRO A 1 188 ? 24.188 34.300 1.287 1.00 14.74 185 PRO A CA 1
ATOM 1533 C C . PRO A 1 188 ? 24.724 35.277 0.233 1.00 14.91 185 PRO A C 1
ATOM 1534 O O . PRO A 1 188 ? 25.581 36.109 0.527 1.00 17.27 185 PRO A O 1
ATOM 1538 N N . VAL A 1 189 ? 24.214 35.178 -0.987 1.00 14.37 186 VAL A N 1
ATOM 1539 C CA . VAL A 1 189 ? 24.654 36.032 -2.086 1.00 15.08 186 VAL A CA 1
ATOM 1540 C C . VAL A 1 189 ? 23.867 37.329 -2.202 1.00 15.42 186 VAL A C 1
ATOM 1541 O O . VAL A 1 189 ? 22.902 37.553 -1.467 1.00 16.52 186 VAL A O 1
ATOM 1545 N N A ARG A 1 190 ? 24.295 38.184 -3.127 0.47 14.82 187 ARG A N 1
ATOM 1546 N N B ARG A 1 190 ? 24.299 38.198 -3.115 0.53 14.70 187 ARG A N 1
ATOM 1547 C CA A ARG A 1 190 ? 23.607 39.441 -3.391 0.48 14.95 187 ARG A CA 1
ATOM 1548 C CA B ARG A 1 190 ? 23.590 39.448 -3.355 0.52 14.97 187 ARG A CA 1
ATOM 1549 C C A ARG A 1 190 ? 22.462 39.040 -4.322 0.52 13.94 187 ARG A C 1
ATOM 1550 C C B ARG A 1 190 ? 22.456 39.025 -4.288 0.48 14.02 187 ARG A C 1
ATOM 1551 O O A ARG A 1 190 ? 22.627 38.149 -5.166 0.52 14.16 187 ARG A O 1
ATOM 1552 O O B ARG A 1 190 ? 22.627 38.111 -5.105 0.48 14.30 187 ARG A O 1
ATOM 1567 N N . LYS A 1 191 ? 21.310 39.687 -4.175 1.00 13.57 188 LYS A N 1
ATOM 1568 C CA . LYS A 1 191 ? 20.146 39.323 -4.972 1.00 14.35 188 LYS A CA 1
ATOM 1569 C C . LYS A 1 191 ? 19.399 40.461 -5.613 1.00 13.93 188 LYS A C 1
ATOM 1570 O O . LYS A 1 191 ? 19.212 41.505 -5.000 1.00 13.08 188 LYS A O 1
ATOM 1576 N N . ALA A 1 192 ? 18.930 40.234 -6.837 1.00 13.12 189 ALA A N 1
ATOM 1577 C CA . ALA A 1 192 ? 18.149 41.236 -7.544 1.00 12.89 189 ALA A CA 1
ATOM 1578 C C . ALA A 1 192 ? 17.090 40.551 -8.401 1.00 11.11 189 ALA A C 1
ATOM 1579 O O . ALA A 1 192 ? 17.269 39.420 -8.858 1.00 13.12 189 ALA A O 1
ATOM 1581 N N . CYS A 1 193 ? 15.988 41.251 -8.637 1.00 11.51 190 CYS A N 1
ATOM 1582 C CA . CYS A 1 193 ? 14.894 40.672 -9.397 1.00 10.82 190 CYS A CA 1
ATOM 1583 C C . CYS A 1 193 ? 14.079 41.726 -10.129 1.00 11.59 190 CYS A C 1
ATOM 1584 O O . CYS A 1 193 ? 14.188 42.920 -9.845 1.00 12.88 190 CYS A O 1
ATOM 1587 N N . PRO A 1 194 ? 13.242 41.293 -11.084 1.00 10.43 191 PRO A N 1
ATOM 1588 C CA . PRO A 1 194 ? 12.395 42.197 -11.868 1.00 11.52 191 PRO A CA 1
ATOM 1589 C C . PRO A 1 194 ? 11.121 42.631 -11.142 1.00 11.51 191 PRO A C 1
ATOM 1590 O O . PRO A 1 194 ? 10.760 42.100 -10.079 1.00 11.97 191 PRO A O 1
ATOM 1594 N N . ALA A 1 195 ? 10.434 43.598 -11.740 1.00 12.08 192 ALA A N 1
ATOM 1595 C CA . ALA A 1 195 ? 9.202 44.118 -11.171 1.00 12.12 192 ALA A CA 1
ATOM 1596 C C . ALA A 1 195 ? 8.103 43.063 -11.122 1.00 12.45 192 ALA A C 1
ATOM 1597 O O . ALA A 1 195 ? 7.193 43.157 -10.302 1.00 13.65 192 ALA A O 1
ATOM 1599 N N . ASN A 1 196 ? 8.176 42.056 -11.990 1.00 12.38 193 ASN A N 1
ATOM 1600 C CA . ASN A 1 196 ? 7.149 41.019 -11.983 1.00 11.75 193 ASN A CA 1
ATOM 1601 C C . ASN A 1 196 ? 7.621 39.742 -11.286 1.00 12.02 193 ASN A C 1
ATOM 1602 O O . ASN A 1 196 ? 7.062 38.662 -11.477 1.00 13.03 193 ASN A O 1
ATOM 1607 N N . ALA A 1 197 ? 8.663 39.860 -10.468 1.00 11.80 194 ALA A N 1
ATOM 1608 C CA . ALA A 1 197 ? 9.129 38.697 -9.716 1.00 10.78 194 ALA A CA 1
ATOM 1609 C C . ALA A 1 197 ? 8.072 38.360 -8.661 1.00 11.88 194 ALA A C 1
ATOM 1610 O O . ALA A 1 197 ? 7.246 39.200 -8.300 1.00 13.02 194 ALA A O 1
ATOM 1612 N N . THR A 1 198 ? 8.096 37.130 -8.163 1.00 11.61 195 THR A N 1
ATOM 1613 C CA . THR A 1 198 ? 7.144 36.738 -7.128 1.00 12.04 195 THR A CA 1
ATOM 1614 C C . THR A 1 198 ? 7.405 37.527 -5.854 1.00 12.74 195 THR A C 1
ATOM 1615 O O . THR A 1 198 ? 8.512 38.036 -5.631 1.00 12.08 195 THR A O 1
ATOM 1619 N N . ASP A 1 199 ? 6.390 37.608 -5.001 1.00 12.13 196 ASP A N 1
ATOM 1620 C CA . ASP A 1 199 ? 6.516 38.332 -3.751 1.00 12.24 196 ASP A CA 1
ATOM 1621 C C . ASP A 1 199 ? 7.634 37.796 -2.867 1.00 12.12 196 ASP A C 1
ATOM 1622 O O . ASP A 1 199 ? 8.373 38.575 -2.281 1.00 13.15 196 ASP A O 1
ATOM 1627 N N . ASN A 1 200 ? 7.761 36.475 -2.756 1.00 12.26 197 ASN A N 1
ATOM 1628 C CA . ASN A 1 200 ? 8.791 35.919 -1.882 1.00 11.47 197 ASN A CA 1
ATOM 1629 C C . ASN A 1 200 ? 10.202 36.213 -2.383 1.00 12.04 197 ASN A C 1
ATOM 1630 O O . ASN A 1 200 ? 11.124 36.403 -1.584 1.00 13.35 197 ASN A O 1
ATOM 1635 N N . ILE A 1 201 ? 10.368 36.259 -3.702 1.00 12.19 198 ILE A N 1
ATOM 1636 C CA . ILE A 1 201 ? 11.670 36.568 -4.279 1.00 12.25 198 ILE A CA 1
ATOM 1637 C C . ILE A 1 201 ? 11.964 38.047 -4.025 1.00 11.70 198 ILE A C 1
ATOM 1638 O O . ILE A 1 201 ? 13.067 38.402 -3.640 1.00 11.80 198 ILE A O 1
ATOM 1643 N N . LYS A 1 202 ? 10.975 38.913 -4.217 1.00 12.02 199 LYS A N 1
ATOM 1644 C CA . LYS A 1 202 ? 11.195 40.330 -3.955 1.00 11.76 199 LYS A CA 1
ATOM 1645 C C . LYS A 1 202 ? 11.569 40.571 -2.495 1.00 12.07 199 LYS A C 1
ATOM 1646 O O . LYS A 1 202 ? 12.461 41.364 -2.188 1.00 12.69 199 LYS A O 1
ATOM 1652 N N . ALA A 1 203 ? 10.885 39.879 -1.591 1.00 12.12 200 ALA A N 1
ATOM 1653 C CA . ALA A 1 203 ? 11.108 40.070 -0.163 1.00 11.18 200 ALA A CA 1
ATOM 1654 C C . ALA A 1 203 ? 12.519 39.775 0.331 1.00 13.31 200 ALA A C 1
ATOM 1655 O O . ALA A 1 203 ? 12.932 40.296 1.372 1.00 15.44 200 ALA A O 1
ATOM 1657 N N . VAL A 1 204 ? 13.269 38.954 -0.397 1.00 13.04 201 VAL A N 1
ATOM 1658 C CA . VAL A 1 204 ? 14.642 38.660 0.019 1.00 13.53 201 VAL A CA 1
ATOM 1659 C C . VAL A 1 204 ? 15.679 39.316 -0.886 1.00 14.77 201 VAL A C 1
ATOM 1660 O O . VAL A 1 204 ? 16.883 39.143 -0.686 1.00 16.46 201 VAL A O 1
ATOM 1664 N N . SER A 1 205 ? 15.215 40.087 -1.866 1.00 13.60 202 SER A N 1
ATOM 1665 C CA . SER A 1 205 ? 16.127 40.738 -2.807 1.00 14.13 202 SER A CA 1
ATOM 1666 C C . SER A 1 205 ? 16.742 42.017 -2.261 1.00 15.89 202 SER A C 1
ATOM 1667 O O . SER A 1 205 ? 16.114 42.747 -1.493 1.00 17.48 202 SER A O 1
ATOM 1670 N N . ASP A 1 206 ? 17.986 42.275 -2.657 1.00 14.80 203 ASP A N 1
ATOM 1671 C CA . ASP A 1 206 ? 18.670 43.496 -2.247 1.00 15.94 203 ASP A CA 1
ATOM 1672 C C . ASP A 1 206 ? 18.196 44.654 -3.113 1.00 16.12 203 ASP A C 1
ATOM 1673 O O . ASP A 1 206 ? 18.217 45.806 -2.694 1.00 18.51 203 ASP A O 1
ATOM 1678 N N . PHE A 1 207 ? 17.764 44.345 -4.330 1.00 14.74 204 PHE A N 1
ATOM 1679 C CA . PHE A 1 207 ? 17.277 45.365 -5.239 1.00 14.95 204 PHE A CA 1
ATOM 1680 C C . PHE A 1 207 ? 16.150 44.802 -6.092 1.00 13.23 204 PHE A C 1
ATOM 1681 O O . PHE A 1 207 ? 16.306 43.756 -6.737 1.00 14.74 204 PHE A O 1
ATOM 1689 N N . VAL A 1 208 ? 15.009 45.484 -6.074 1.00 13.53 205 VAL A N 1
ATOM 1690 C CA . VAL A 1 208 ? 13.866 45.082 -6.884 1.00 13.30 205 VAL A CA 1
ATOM 1691 C C . VAL A 1 208 ? 13.757 46.115 -8.002 1.00 14.33 205 VAL A C 1
ATOM 1692 O O . VAL A 1 208 ? 13.539 47.308 -7.758 1.00 15.54 205 VAL A O 1
ATOM 1696 N N . SER A 1 209 ? 13.939 45.659 -9.234 1.00 12.84 206 SER A N 1
ATOM 1697 C CA . SER A 1 209 ? 13.878 46.551 -10.385 1.00 14.32 206 SER A CA 1
ATOM 1698 C C . SER A 1 209 ? 12.476 47.078 -10.694 1.00 14.89 206 SER A C 1
ATOM 1699 O O . SER A 1 209 ? 11.463 46.485 -10.311 1.00 15.29 206 SER A O 1
ATOM 1702 N N . ASP A 1 210 ? 12.429 48.215 -11.383 1.00 14.57 207 ASP A N 1
ATOM 1703 C CA . ASP A 1 210 ? 11.169 48.814 -11.814 1.00 14.07 207 ASP A CA 1
ATOM 1704 C C . ASP A 1 210 ? 10.786 48.217 -13.168 1.00 13.49 207 ASP A C 1
ATOM 1705 O O . ASP A 1 210 ? 9.705 48.491 -13.691 1.00 15.57 207 ASP A O 1
ATOM 1710 N N . TYR A 1 211 ? 11.667 47.378 -13.714 1.00 13.10 208 TYR A N 1
ATOM 1711 C CA . TYR A 1 211 ? 11.469 46.783 -15.034 1.00 12.97 208 TYR A CA 1
ATOM 1712 C C . TYR A 1 211 ? 11.413 45.263 -15.023 1.00 12.98 208 TYR A C 1
ATOM 1713 O O . TYR A 1 211 ? 11.779 44.627 -14.044 1.00 14.62 208 TYR A O 1
ATOM 1722 N N . SER A 1 212 ? 10.971 44.700 -16.142 1.00 12.82 209 SER A N 1
ATOM 1723 C CA . SER A 1 212 ? 10.899 43.255 -16.332 1.00 12.30 209 SER A CA 1
ATOM 1724 C C . SER A 1 212 ? 11.194 42.968 -17.803 1.00 12.89 209 SER A C 1
ATOM 1725 O O . SER A 1 212 ? 11.464 43.880 -18.593 1.00 13.60 209 SER A O 1
ATOM 1728 N N . TYR A 1 213 ? 11.125 41.687 -18.153 1.00 13.42 210 TYR A N 1
ATOM 1729 C CA . TYR A 1 213 ? 11.318 41.214 -19.519 1.00 13.16 210 TYR A CA 1
ATOM 1730 C C . TYR A 1 213 ? 12.660 41.556 -20.153 1.00 13.64 210 TYR A C 1
ATOM 1731 O O . TYR A 1 213 ? 12.759 41.799 -21.361 1.00 14.24 210 TYR A O 1
ATOM 1740 N N . GLY A 1 214 ? 13.693 41.552 -19.321 1.00 13.51 211 GLY A N 1
ATOM 1741 C CA . GLY A 1 214 ? 15.034 41.83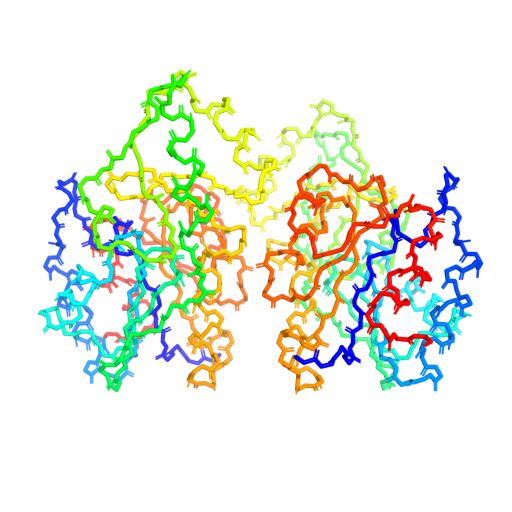3 -19.790 1.00 12.95 211 GLY A CA 1
ATOM 1742 C C . GLY A 1 214 ? 15.517 43.226 -19.469 1.00 12.83 211 GLY A C 1
ATOM 1743 O O . GLY A 1 214 ? 16.717 43.460 -19.370 1.00 13.43 211 GLY A O 1
ATOM 1744 N N . GLU A 1 215 ? 14.581 44.153 -19.291 1.00 13.03 212 GLU A N 1
ATOM 1745 C CA . GLU A 1 215 ? 14.956 45.528 -18.995 1.00 13.86 212 GLU A CA 1
ATOM 1746 C C . GLU A 1 215 ? 15.445 45.716 -17.568 1.00 13.73 212 GLU A C 1
ATOM 1747 O O . GLU A 1 215 ? 16.002 46.761 -17.232 1.00 15.20 212 GLU A O 1
ATOM 1753 N N . GLU A 1 216 ? 15.268 44.702 -16.726 1.00 13.16 213 GLU A N 1
ATOM 1754 C CA . GLU A 1 216 ? 15.749 44.810 -15.354 1.00 12.94 213 GLU A CA 1
ATOM 1755 C C . GLU A 1 216 ? 17.265 44.624 -15.296 1.00 13.43 213 GLU A C 1
ATOM 1756 O O . GLU A 1 216 ? 17.916 45.100 -14.370 1.00 13.66 213 GLU A O 1
ATOM 1762 N N . ILE A 1 217 ? 17.837 43.954 -16.293 1.00 12.73 214 ILE A N 1
ATOM 1763 C CA . ILE A 1 217 ? 19.271 43.695 -16.267 1.00 12.59 214 ILE A CA 1
ATOM 1764 C C . ILE A 1 217 ? 20.098 44.977 -16.215 1.00 12.83 214 ILE A C 1
ATOM 1765 O O . ILE A 1 217 ? 20.975 45.124 -15.354 1.00 14.30 214 ILE A O 1
ATOM 1770 N N . GLY A 1 218 ? 19.792 45.908 -17.114 1.00 14.11 215 GLY A N 1
ATOM 1771 C CA . GLY A 1 218 ? 20.511 47.167 -17.140 1.00 14.51 215 GLY A CA 1
ATOM 1772 C C . GLY A 1 218 ? 20.343 47.960 -15.857 1.00 14.15 215 GLY A C 1
ATOM 1773 O O . GLY A 1 218 ? 21.318 48.492 -15.318 1.00 14.75 215 GLY A O 1
ATOM 1774 N N . GLN A 1 219 ? 19.119 48.048 -15.343 1.00 14.74 216 GLN A N 1
ATOM 1775 C CA . GLN A 1 219 ? 18.918 48.815 -14.114 1.00 14.67 216 GLN A CA 1
ATOM 1776 C C . GLN A 1 219 ? 19.608 48.168 -12.918 1.00 15.12 216 GLN A C 1
ATOM 1777 O O . GLN A 1 219 ? 20.146 48.860 -12.056 1.00 16.34 216 GLN A O 1
ATOM 1783 N N . ILE A 1 220 ? 19.580 46.838 -12.861 1.00 13.93 217 ILE A N 1
ATOM 1784 C CA . ILE A 1 220 ? 20.228 46.108 -11.780 1.00 13.45 217 ILE A CA 1
ATOM 1785 C C . ILE A 1 220 ? 21.734 46.347 -11.822 1.00 14.18 217 ILE A C 1
ATOM 1786 O O . ILE A 1 220 ? 22.339 46.664 -10.803 1.00 15.57 217 ILE A O 1
ATOM 1791 N N . PHE A 1 221 ? 22.335 46.200 -13.000 1.00 15.88 218 PHE A N 1
ATOM 1792 C CA . PHE A 1 221 ? 23.774 46.405 -13.131 1.00 15.38 218 PHE A CA 1
ATOM 1793 C C . PHE A 1 221 ? 24.156 47.839 -12.754 1.00 16.79 218 PHE A C 1
ATOM 1794 O O . PHE A 1 221 ? 25.154 48.055 -12.061 1.00 17.75 218 PHE A O 1
ATOM 1802 N N . LYS A 1 222 ? 23.363 48.808 -13.196 1.00 17.00 219 LYS A N 1
ATOM 1803 C CA . LYS A 1 222 ? 23.642 50.209 -12.869 1.00 19.32 219 LYS A CA 1
ATOM 1804 C C . LYS A 1 222 ? 23.564 50.414 -11.366 1.00 19.53 219 LYS A C 1
ATOM 1805 O O . LYS A 1 222 ? 24.411 51.084 -10.776 1.00 20.79 219 LYS A O 1
ATOM 1811 N N . HIS A 1 223 ? 22.545 49.838 -10.742 1.00 18.61 220 HIS A N 1
ATOM 1812 C CA . HIS A 1 223 ? 22.386 49.973 -9.304 1.00 19.16 220 HIS A CA 1
ATOM 1813 C C . HIS A 1 223 ? 23.624 49.502 -8.544 1.00 19.28 220 HIS A C 1
ATOM 1814 O O . HIS A 1 223 ? 24.048 50.140 -7.577 1.00 20.62 220 HIS A O 1
ATOM 1821 N N . PHE A 1 224 ? 24.203 48.385 -8.975 1.00 19.05 221 PHE A N 1
ATOM 1822 C CA . PHE A 1 224 ? 25.384 47.842 -8.322 1.00 19.60 221 PHE A CA 1
ATOM 1823 C C . PHE A 1 224 ? 26.699 48.370 -8.912 1.00 20.42 221 PHE A C 1
ATOM 1824 O O . PHE A 1 224 ? 27.770 47.822 -8.655 1.00 20.63 221 PHE A O 1
ATOM 1832 N N . GLU A 1 225 ? 26.600 49.437 -9.699 1.00 21.29 222 GLU A N 1
ATOM 1833 C CA . GLU A 1 225 ? 27.767 50.064 -10.322 1.00 24.35 222 GLU A CA 1
ATOM 1834 C C . GLU A 1 225 ? 28.578 49.080 -11.160 1.00 24.09 222 GLU A C 1
ATOM 1835 O O . GLU A 1 225 ? 29.812 49.086 -11.129 1.00 24.13 222 GLU A O 1
ATOM 1841 N N . LEU A 1 226 ? 27.879 48.239 -11.916 1.00 22.00 223 LEU A N 1
ATOM 1842 C CA . LEU A 1 226 ? 28.528 47.245 -12.762 1.00 23.28 223 LEU A CA 1
ATOM 1843 C C . LEU A 1 226 ? 28.504 47.686 -14.221 1.00 24.09 223 LEU A C 1
ATOM 1844 O O . LEU A 1 226 ? 29.156 47.079 -15.067 1.00 24.50 223 LEU A O 1
ATOM 1849 N N . MET A 1 227 ? 27.746 48.745 -14.495 1.00 25.68 224 MET A N 1
ATOM 1850 C CA . MET A 1 227 ? 27.618 49.310 -15.836 1.00 29.29 224 MET A CA 1
ATOM 1851 C C . MET A 1 227 ? 27.917 50.801 -15.809 1.00 31.02 224 MET A C 1
ATOM 1852 O O . MET A 1 227 ? 28.718 51.260 -16.652 1.00 33.03 224 MET A O 1
ATOM 1857 N N . HIS B 1 3 ? 35.254 10.010 -1.406 1.00 41.43 0 HIS B N 1
ATOM 1858 C CA . HIS B 1 3 ? 36.078 8.928 -0.803 1.00 39.23 0 HIS B CA 1
ATOM 1859 C C . HIS B 1 3 ? 35.669 8.599 0.631 1.00 37.61 0 HIS B C 1
ATOM 1860 O O . HIS B 1 3 ? 34.524 8.219 0.884 1.00 37.15 0 HIS B O 1
ATOM 1867 N N . MET B 1 4 ? 36.601 8.737 1.568 1.00 34.73 1 MET B N 1
ATOM 1868 C CA . MET B 1 4 ? 36.314 8.429 2.962 1.00 32.21 1 MET B CA 1
ATOM 1869 C C . MET B 1 4 ? 35.623 9.572 3.700 1.00 27.88 1 MET B C 1
ATOM 1870 O O . MET B 1 4 ? 35.962 10.743 3.522 1.00 25.39 1 MET B O 1
ATOM 1875 N N . ILE B 1 5 ? 34.648 9.211 4.527 1.00 24.27 2 ILE B N 1
ATOM 1876 C CA . ILE B 1 5 ? 33.905 10.181 5.321 1.00 21.33 2 ILE B CA 1
ATOM 1877 C C . ILE B 1 5 ? 34.817 10.719 6.418 1.00 20.47 2 ILE B C 1
ATOM 1878 O O . ILE B 1 5 ? 35.398 9.951 7.185 1.00 19.68 2 ILE B O 1
ATOM 1883 N N . ARG B 1 6 ? 34.945 12.040 6.484 1.00 19.04 3 ARG B N 1
ATOM 1884 C CA . ARG B 1 6 ? 35.792 12.682 7.481 1.00 18.89 3 ARG B CA 1
ATOM 1885 C C . ARG B 1 6 ? 34.968 13.444 8.519 1.00 16.78 3 ARG B C 1
ATOM 1886 O O . ARG B 1 6 ? 35.445 13.727 9.618 1.00 17.90 3 ARG B O 1
ATOM 1894 N N . LEU B 1 7 ? 33.728 13.766 8.169 1.00 15.79 4 LEU B N 1
ATOM 1895 C CA . LEU B 1 7 ? 32.870 14.517 9.075 1.00 14.36 4 LEU B CA 1
ATOM 1896 C C . LEU B 1 7 ? 31.418 14.111 8.937 1.00 14.53 4 LEU B C 1
ATOM 1897 O O . LEU B 1 7 ? 30.927 13.869 7.836 1.00 14.72 4 LEU B O 1
ATOM 1902 N N . ALA B 1 8 ? 30.735 14.028 10.071 1.00 14.11 5 ALA B N 1
ATOM 1903 C CA . ALA B 1 8 ? 29.320 13.692 10.081 1.00 12.83 5 ALA B CA 1
ATOM 1904 C C . ALA B 1 8 ? 28.565 14.844 10.739 1.00 13.52 5 ALA B C 1
ATOM 1905 O O . ALA B 1 8 ? 28.893 15.253 11.863 1.00 14.25 5 ALA B O 1
ATOM 1907 N N . ALA B 1 9 ? 27.566 15.363 10.030 1.00 12.85 6 ALA B N 1
ATOM 1908 C CA . ALA B 1 9 ? 26.735 16.455 10.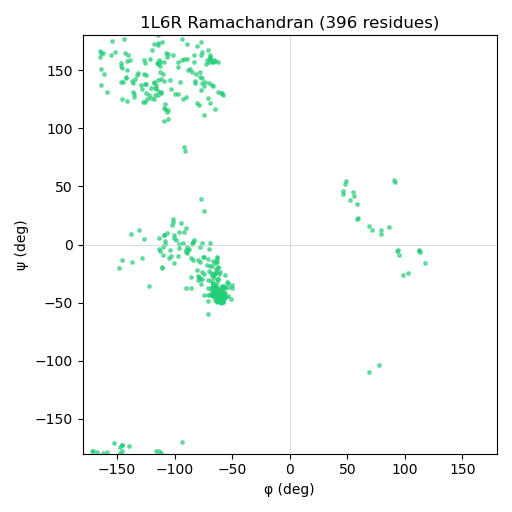529 1.00 12.03 6 ALA B CA 1
ATOM 1909 C C . ALA B 1 9 ? 25.425 15.788 10.891 1.00 12.38 6 ALA B C 1
ATOM 1910 O O . ALA B 1 9 ? 24.734 15.252 10.022 1.00 13.33 6 ALA B O 1
ATOM 1912 N N . ILE B 1 10 ? 25.089 15.815 12.175 1.00 12.05 7 ILE B N 1
ATOM 1913 C CA . ILE B 1 10 ? 23.898 15.136 12.653 1.00 11.88 7 ILE B CA 1
ATOM 1914 C C . ILE B 1 10 ? 22.843 16.031 13.278 1.00 11.64 7 ILE B C 1
ATOM 1915 O O . ILE B 1 10 ? 23.121 16.799 14.207 1.00 12.37 7 ILE B O 1
ATOM 1920 N N . ASP B 1 11 ? 21.629 15.942 12.752 1.00 12.40 8 ASP B N 1
ATOM 1921 C CA . ASP B 1 11 ? 20.525 16.701 13.309 1.00 12.16 8 ASP B CA 1
ATOM 1922 C C . ASP B 1 11 ? 20.113 15.961 14.588 1.00 12.77 8 ASP B C 1
ATOM 1923 O O . ASP B 1 11 ? 19.947 14.741 14.586 1.00 14.27 8 ASP B O 1
ATOM 1928 N N . VAL B 1 12 ? 19.932 16.696 15.676 1.00 11.56 9 VAL B N 1
ATOM 1929 C CA . VAL B 1 12 ? 19.605 16.075 16.954 1.00 11.73 9 VAL B CA 1
ATOM 1930 C C . VAL B 1 12 ? 18.212 15.474 17.088 1.00 13.13 9 VAL B C 1
ATOM 1931 O O . VAL B 1 12 ? 18.068 14.270 17.313 1.00 13.60 9 VAL B O 1
ATOM 1935 N N . ASP B 1 13 ? 17.191 16.305 16.934 1.00 11.98 10 ASP B N 1
ATOM 1936 C CA . ASP B 1 13 ? 15.815 15.871 17.127 1.00 12.19 10 ASP B CA 1
ATOM 1937 C C . ASP B 1 13 ? 15.340 14.830 16.135 1.00 12.88 10 ASP B C 1
ATOM 1938 O O . ASP B 1 13 ? 15.262 15.094 14.946 1.00 14.35 10 ASP B O 1
ATOM 1943 N N . GLY B 1 14 ? 15.012 13.640 16.630 1.00 14.65 11 GLY B N 1
ATOM 1944 C CA . GLY B 1 14 ? 14.535 12.591 15.746 1.00 15.92 11 GLY B CA 1
ATOM 1945 C C . GLY B 1 14 ? 15.611 11.631 15.281 1.00 16.17 11 GLY B C 1
ATOM 1946 O O . GLY B 1 14 ? 15.298 10.609 14.661 1.00 19.54 11 GLY B O 1
ATOM 1947 N N . ASN B 1 15 ? 16.872 11.947 15.567 1.00 14.40 12 ASN B N 1
ATOM 1948 C CA . ASN B 1 15 ? 17.986 11.098 15.169 1.00 14.11 12 ASN B CA 1
ATOM 1949 C C . ASN B 1 15 ? 18.821 10.654 16.356 1.00 14.14 12 ASN B C 1
ATOM 1950 O O . ASN B 1 15 ? 19.335 9.535 16.376 1.00 14.73 12 ASN B O 1
ATOM 1955 N N . LEU B 1 16 ? 18.976 11.532 17.340 1.00 13.54 13 LEU B N 1
ATOM 1956 C CA . LEU B 1 16 ? 19.722 11.177 18.544 1.00 13.66 13 LEU B CA 1
ATOM 1957 C C . LEU B 1 16 ? 18.765 11.028 19.716 1.00 13.47 13 LEU B C 1
ATOM 1958 O O . LEU B 1 16 ? 19.194 10.755 20.836 1.00 14.78 13 LEU B O 1
ATOM 1963 N N . THR B 1 17 ? 17.474 11.224 19.463 1.00 14.76 14 THR B N 1
ATOM 1964 C CA . THR B 1 17 ? 16.459 11.132 20.516 1.00 17.01 14 THR B CA 1
ATOM 1965 C C . THR B 1 17 ? 15.503 9.948 20.345 1.00 19.54 14 THR B C 1
ATOM 1966 O O . THR B 1 17 ? 15.291 9.476 19.227 1.00 19.97 14 THR B O 1
ATOM 1970 N N . ASP B 1 18 ? 14.938 9.470 21.456 1.00 21.09 15 ASP B N 1
ATOM 1971 C CA . ASP B 1 18 ? 14.006 8.337 21.422 1.00 22.52 15 ASP B CA 1
ATOM 1972 C C . ASP B 1 18 ? 12.532 8.746 21.338 1.00 23.63 15 ASP B C 1
ATOM 1973 O O . ASP B 1 18 ? 12.216 9.905 21.078 1.00 23.32 15 ASP B O 1
ATOM 1978 N N A ARG B 1 19 ? 11.633 7.786 21.549 0.49 24.90 16 ARG B N 1
ATOM 1979 N N B ARG B 1 19 ? 11.640 7.782 21.558 0.51 25.23 16 ARG B N 1
ATOM 1980 C CA A ARG B 1 19 ? 10.198 8.054 21.482 0.52 26.41 16 ARG B CA 1
ATOM 1981 C CA B ARG B 1 19 ? 10.200 8.021 21.496 0.48 26.99 16 ARG B CA 1
ATOM 1982 C C A ARG B 1 19 ? 9.719 9.078 22.500 0.50 26.58 16 ARG B C 1
ATOM 1983 C C B ARG B 1 19 ? 9.715 9.058 22.506 0.50 26.94 16 ARG B C 1
ATOM 1984 O O A ARG B 1 19 ? 8.654 9.675 22.336 0.50 26.62 16 ARG B O 1
ATOM 1985 O O B ARG B 1 19 ? 8.647 9.647 22.336 0.50 26.90 16 ARG B O 1
ATOM 2000 N N . ASP B 1 20 ? 10.503 9.278 23.553 1.00 26.68 17 ASP B N 1
ATOM 2001 C CA . ASP B 1 20 ? 10.151 10.235 24.591 1.00 26.84 17 ASP B CA 1
ATOM 2002 C C . ASP B 1 20 ? 10.954 11.526 24.454 1.00 25.25 17 ASP B C 1
ATOM 2003 O O . ASP B 1 20 ? 10.941 12.367 25.353 1.00 25.37 17 ASP B O 1
ATOM 2008 N N . ARG B 1 21 ? 11.637 11.679 23.321 1.00 22.89 18 ARG B N 1
ATOM 2009 C CA . ARG B 1 21 ? 12.460 12.864 23.054 1.00 23.14 18 ARG B CA 1
ATOM 2010 C C . ARG B 1 21 ? 13.735 12.896 23.901 1.00 19.58 18 ARG B C 1
ATOM 2011 O O . ARG B 1 21 ? 14.402 13.925 23.970 1.00 19.82 18 ARG B O 1
ATOM 2019 N N . LEU B 1 22 ? 14.067 11.782 24.544 1.00 18.25 19 LEU B N 1
ATOM 2020 C CA . LEU B 1 22 ? 15.269 11.707 25.378 1.00 15.95 19 LEU B CA 1
ATOM 2021 C C . LEU B 1 22 ? 16.486 11.298 24.556 1.00 15.30 19 LEU B C 1
ATOM 2022 O O . LEU B 1 22 ? 16.364 10.576 23.571 1.00 15.21 19 LEU B O 1
ATOM 2027 N N . ILE B 1 23 ? 17.665 11.761 24.958 1.00 13.65 20 ILE B N 1
ATOM 2028 C CA . ILE B 1 23 ? 18.873 11.435 24.223 1.00 13.92 20 ILE B CA 1
ATOM 2029 C C . ILE B 1 23 ? 19.174 9.933 24.341 1.00 13.23 20 ILE B C 1
ATOM 2030 O O . ILE B 1 23 ? 19.052 9.340 25.414 1.00 13.11 20 ILE B O 1
ATOM 2035 N N . SER B 1 24 ? 19.541 9.319 23.223 1.00 14.01 21 SER B N 1
ATOM 2036 C CA . SER B 1 24 ? 19.857 7.893 23.185 1.00 13.67 21 SER B CA 1
ATOM 2037 C C . SER B 1 24 ? 21.277 7.629 23.676 1.00 13.35 21 SER B C 1
ATOM 2038 O O . SER B 1 24 ? 22.239 8.158 23.119 1.00 13.29 21 SER B O 1
ATOM 2041 N N . THR B 1 25 ? 21.415 6.813 24.723 1.00 13.61 22 THR B N 1
ATOM 2042 C CA . THR B 1 25 ? 22.746 6.507 25.241 1.00 14.33 22 THR B CA 1
ATOM 2043 C C . THR B 1 25 ? 23.553 5.669 24.246 1.00 13.70 22 THR B C 1
ATOM 2044 O O . THR B 1 25 ? 24.775 5.800 24.161 1.00 14.29 22 THR B O 1
ATOM 2048 N N A LYS B 1 26 ? 22.853 4.828 23.492 0.50 15.73 23 LYS B N 1
ATOM 2049 N N B LYS B 1 26 ? 22.884 4.801 23.493 0.50 15.20 23 LYS B N 1
ATOM 2050 C CA A LYS B 1 26 ? 23.495 3.992 22.488 0.46 16.41 23 LYS B CA 1
ATOM 2051 C CA B LYS B 1 26 ? 23.611 4.010 22.510 0.54 15.52 23 LYS B CA 1
ATOM 2052 C C A LYS B 1 26 ? 24.105 4.898 21.413 0.52 15.75 23 LYS B C 1
ATOM 2053 C C B LYS B 1 26 ? 24.160 4.943 21.431 0.48 15.21 23 LYS B C 1
ATOM 2054 O O A LYS B 1 26 ? 25.210 4.654 20.929 0.38 16.77 23 LYS B O 1
ATOM 2055 O O B LYS B 1 26 ? 25.285 4.765 20.958 0.62 15.92 23 LYS B O 1
ATOM 2066 N N . ALA B 1 27 ? 23.378 5.954 21.053 1.00 14.98 24 ALA B N 1
ATOM 2067 C CA . ALA B 1 27 ? 23.843 6.908 20.045 1.00 14.10 24 ALA B CA 1
ATOM 2068 C C . ALA B 1 27 ? 25.061 7.662 20.577 1.00 13.52 24 ALA B C 1
ATOM 2069 O O . ALA B 1 27 ? 26.010 7.919 19.838 1.00 13.43 24 ALA B O 1
ATOM 2071 N N . ILE B 1 28 ? 25.023 8.037 21.857 1.00 13.43 25 ILE B N 1
ATOM 2072 C CA . ILE B 1 28 ? 26.147 8.746 22.469 1.00 13.46 25 ILE B CA 1
ATOM 2073 C C . ILE B 1 28 ? 27.415 7.894 22.394 1.00 11.85 25 ILE B C 1
ATOM 2074 O O . ILE B 1 28 ? 28.466 8.369 21.970 1.00 13.27 25 ILE B O 1
ATOM 2079 N N . GLU B 1 29 ? 27.307 6.627 22.796 1.00 13.96 26 GLU B N 1
ATOM 2080 C CA . GLU B 1 29 ? 28.472 5.753 22.760 1.00 14.40 26 GLU B CA 1
ATOM 2081 C C . GLU B 1 29 ? 28.959 5.518 21.320 1.00 13.95 26 GLU B C 1
ATOM 2082 O O . GLU B 1 29 ? 30.161 5.466 21.081 1.00 13.98 26 GLU B O 1
ATOM 2088 N N . SER B 1 30 ? 28.035 5.414 20.363 1.00 14.63 27 SER B N 1
ATOM 2089 C CA . SER B 1 30 ? 28.434 5.220 18.965 1.00 14.79 27 SER B CA 1
ATOM 2090 C C . SER B 1 30 ? 29.231 6.429 18.485 1.00 14.76 27 SER B C 1
ATOM 2091 O O . SER B 1 30 ? 30.245 6.293 17.799 1.00 15.52 27 SER B O 1
ATOM 2094 N N . ILE B 1 31 ? 28.760 7.623 18.840 1.00 14.51 28 ILE B N 1
ATOM 2095 C CA . ILE B 1 31 ? 29.450 8.841 18.460 1.00 13.76 28 ILE B CA 1
ATOM 2096 C C . ILE B 1 31 ? 30.844 8.891 19.090 1.00 12.93 28 ILE B C 1
ATOM 2097 O O . ILE B 1 31 ? 31.826 9.204 18.416 1.00 13.61 28 ILE B O 1
ATOM 2102 N N . ARG B 1 32 ? 30.942 8.578 20.380 1.00 13.18 29 ARG B N 1
ATOM 2103 C CA . ARG B 1 32 ? 32.248 8.614 21.031 1.00 14.13 29 ARG B CA 1
ATOM 2104 C C . ARG B 1 32 ? 33.210 7.608 20.407 1.00 13.90 29 ARG B C 1
ATOM 2105 O O . ARG B 1 32 ? 34.386 7.907 20.215 1.00 14.88 29 ARG B O 1
ATOM 2113 N N . SER B 1 33 ? 32.699 6.428 20.081 1.00 14.60 30 SER B N 1
ATOM 2114 C CA . SER B 1 33 ? 33.526 5.392 19.472 1.00 16.21 30 SER B CA 1
ATOM 2115 C C . SER B 1 33 ? 34.036 5.834 18.105 1.00 15.47 30 SER B C 1
ATOM 2116 O O . SER B 1 33 ? 35.225 5.705 17.800 1.00 16.63 30 SER B O 1
ATOM 2119 N N . ALA B 1 34 ? 33.139 6.370 17.284 1.00 14.96 31 ALA B N 1
ATOM 2120 C CA . ALA B 1 34 ? 33.519 6.823 15.952 1.00 15.70 31 ALA B CA 1
ATOM 2121 C C . ALA B 1 34 ? 34.535 7.964 16.025 1.00 14.74 31 ALA B C 1
ATOM 2122 O O . ALA B 1 34 ? 35.477 8.025 15.235 1.00 16.57 31 ALA B O 1
ATOM 2124 N N . GLU B 1 35 ? 34.351 8.875 16.980 1.00 14.89 32 GLU B N 1
ATOM 2125 C CA . GLU B 1 35 ? 35.278 9.991 17.127 1.00 15.96 32 GLU B CA 1
ATOM 2126 C C . GLU B 1 35 ? 36.676 9.509 17.526 1.00 16.13 32 GLU B C 1
ATOM 2127 O O . GLU B 1 35 ? 37.674 10.039 17.048 1.00 17.74 32 GLU B O 1
ATOM 2133 N N . LYS B 1 36 ? 36.746 8.507 18.397 1.00 17.58 33 LYS B N 1
ATOM 2134 C CA . LYS B 1 36 ? 38.045 7.976 18.805 1.00 19.78 33 LYS B CA 1
ATOM 2135 C C . LYS B 1 36 ? 38.761 7.394 17.592 1.00 20.19 33 LYS B C 1
ATOM 2136 O O . LYS B 1 36 ? 39.997 7.396 17.525 1.00 21.17 33 LYS B O 1
ATOM 2142 N N . LYS B 1 37 ? 37.983 6.903 16.632 1.00 20.12 34 LYS B N 1
ATOM 2143 C CA . LYS B 1 37 ? 38.550 6.324 15.422 1.00 22.32 34 LYS B CA 1
ATOM 2144 C C . LYS B 1 37 ? 38.881 7.357 14.349 1.00 21.98 34 LYS B C 1
ATOM 2145 O O . LYS B 1 37 ? 39.314 6.996 13.254 1.00 24.62 34 LYS B O 1
ATOM 2151 N N . GLY B 1 38 ? 38.671 8.637 14.653 1.00 19.33 35 GLY B N 1
ATOM 2152 C CA . GLY B 1 38 ? 39.020 9.678 13.700 1.00 18.24 35 GLY B CA 1
ATOM 2153 C C . GLY B 1 38 ? 37.941 10.584 13.136 1.00 16.79 35 GLY B C 1
ATOM 2154 O O . GLY B 1 38 ? 38.259 11.631 12.574 1.00 19.17 35 GLY B O 1
ATOM 2155 N N . LEU B 1 39 ? 36.683 10.196 13.284 1.00 16.72 36 LEU B N 1
ATOM 2156 C CA . LEU B 1 39 ? 35.568 10.986 12.764 1.00 14.80 36 LEU B CA 1
ATOM 2157 C C . LEU B 1 39 ? 35.336 12.299 13.504 1.00 13.90 36 LEU B C 1
ATOM 2158 O O . LEU B 1 39 ? 35.436 12.359 14.731 1.00 14.86 36 LEU B O 1
ATOM 2163 N N . THR B 1 40 ? 35.041 13.350 12.748 1.00 15.28 37 THR B N 1
ATOM 2164 C CA . THR B 1 40 ? 34.719 14.648 13.337 1.00 14.83 37 THR B CA 1
ATOM 2165 C C . THR B 1 40 ? 33.196 14.699 13.283 1.00 14.15 37 THR B C 1
ATOM 2166 O O . THR B 1 40 ? 32.604 14.434 12.235 1.00 14.46 37 THR B O 1
ATOM 2170 N N . VAL B 1 41 ? 32.565 15.008 14.411 1.00 13.07 38 VAL B N 1
ATOM 2171 C CA . VAL B 1 41 ? 31.108 15.077 14.456 1.00 12.81 38 VAL B CA 1
ATOM 2172 C C . VAL B 1 41 ? 30.639 16.480 14.805 1.00 12.79 38 VAL B C 1
ATOM 2173 O O . VAL B 1 41 ? 31.235 17.151 15.651 1.00 12.93 38 VAL B O 1
ATOM 2177 N N . SER B 1 42 ? 29.587 16.916 14.119 1.00 12.41 39 SER B N 1
ATOM 2178 C CA . SER B 1 42 ? 28.965 18.209 14.366 1.00 11.62 39 SER B CA 1
ATOM 2179 C C . SER B 1 42 ? 27.490 17.931 14.613 1.00 11.28 39 SER B C 1
ATOM 2180 O O . SER B 1 42 ? 26.896 17.081 13.940 1.00 12.47 39 SER B O 1
ATOM 2183 N N . LEU B 1 43 ? 26.905 18.614 15.596 1.00 11.83 40 LEU B N 1
ATOM 2184 C CA . LEU B 1 43 ? 25.481 18.453 15.889 1.00 11.27 40 LEU B CA 1
ATOM 2185 C C . LEU B 1 43 ? 24.768 19.734 15.492 1.00 11.83 40 LEU B C 1
ATOM 2186 O O . LEU B 1 43 ? 25.327 20.829 15.618 1.00 12.14 40 LEU B O 1
ATOM 2191 N N . LEU B 1 44 ? 23.532 19.590 15.027 1.00 11.93 41 LEU B N 1
ATOM 2192 C CA . LEU B 1 44 ? 22.716 20.733 14.637 1.00 12.31 41 LEU B CA 1
ATOM 2193 C C . LEU B 1 44 ? 21.300 20.560 15.159 1.00 11.90 41 LEU B C 1
ATOM 2194 O O . LEU B 1 44 ? 20.750 19.464 15.130 1.00 12.25 41 LEU B O 1
ATOM 2199 N N . SER B 1 45 ? 20.709 21.636 15.658 1.00 11.41 42 SER B N 1
ATOM 2200 C CA . SER B 1 45 ? 19.324 21.566 16.114 1.00 11.24 42 SER B CA 1
ATOM 2201 C C . SER B 1 45 ? 18.720 22.950 16.140 1.00 10.75 42 SER B C 1
ATOM 2202 O O . SER B 1 45 ? 19.384 23.927 15.787 1.00 11.29 42 SER B O 1
ATOM 2205 N N . GLY B 1 46 ? 17.465 23.023 16.566 1.00 11.68 43 GLY B N 1
ATOM 2206 C CA . GLY B 1 46 ? 16.776 24.294 16.661 1.00 10.73 43 GLY B CA 1
ATOM 2207 C C . GLY B 1 46 ? 16.922 24.905 18.046 1.00 11.51 43 GLY B C 1
ATOM 2208 O O . GLY B 1 46 ? 16.393 25.986 18.318 1.00 12.38 43 GLY B O 1
ATOM 2209 N N . ASN B 1 47 ? 17.648 24.219 18.926 1.00 11.46 44 ASN B N 1
ATOM 2210 C CA . ASN B 1 47 ? 17.867 24.695 20.289 1.00 11.31 44 ASN B CA 1
ATOM 2211 C C . ASN B 1 47 ? 18.767 25.928 20.339 1.00 10.33 44 ASN B C 1
ATOM 2212 O O . ASN B 1 47 ? 19.516 26.215 19.396 1.00 10.50 44 ASN B O 1
ATOM 2217 N N . VAL B 1 48 ? 18.707 26.636 21.463 1.00 10.27 45 VAL B N 1
ATOM 2218 C CA . VAL B 1 48 ? 19.551 27.806 21.651 1.00 9.61 45 VAL B CA 1
ATOM 2219 C C . VAL B 1 48 ? 20.992 27.346 21.856 1.00 9.80 45 VAL B C 1
ATOM 2220 O O . VAL B 1 48 ? 21.247 26.190 22.248 1.00 10.08 45 VAL B O 1
ATOM 2224 N N . ILE B 1 49 ? 21.937 28.241 21.617 1.00 10.02 46 ILE B N 1
ATOM 2225 C CA . ILE B 1 49 ? 23.334 27.851 21.705 1.00 11.11 46 ILE B CA 1
ATOM 2226 C C . ILE B 1 49 ? 23.824 27.310 23.060 1.00 10.66 46 ILE B C 1
ATOM 2227 O O . ILE B 1 49 ? 24.643 26.397 23.062 1.00 11.46 46 ILE B O 1
ATOM 2232 N N . PRO B 1 50 ? 23.341 27.827 24.213 1.00 10.14 47 PRO B N 1
ATOM 2233 C CA . PRO B 1 50 ? 23.878 27.209 25.437 1.00 10.47 47 PRO B CA 1
ATOM 2234 C C . PRO B 1 50 ? 23.393 25.762 25.590 1.00 10.13 47 PRO B C 1
ATOM 2235 O O . PRO B 1 50 ? 24.048 24.952 26.254 1.00 10.95 47 PRO B O 1
ATOM 2239 N N . VAL B 1 51 ? 22.250 25.437 24.979 1.00 9.78 48 VAL B N 1
ATOM 2240 C CA . VAL B 1 51 ? 21.720 24.075 25.063 1.00 10.17 48 VAL B CA 1
ATOM 2241 C C . VAL B 1 51 ? 22.542 23.140 24.170 1.00 10.17 48 VAL B C 1
ATOM 2242 O O . VAL B 1 51 ? 22.892 22.036 24.597 1.00 11.07 48 VAL B O 1
ATOM 2246 N N . VAL B 1 52 ? 22.873 23.562 22.948 1.00 10.32 49 VAL B N 1
ATOM 2247 C CA . VAL B 1 52 ? 23.696 22.700 22.101 1.00 11.51 49 VAL B CA 1
ATOM 2248 C C . VAL B 1 52 ? 25.124 22.666 22.659 1.00 10.28 49 VAL B C 1
ATOM 2249 O O . VAL B 1 52 ? 25.813 21.656 22.527 1.00 11.83 49 VAL B O 1
ATOM 2253 N N . TYR B 1 53 ? 25.562 23.754 23.288 1.00 10.63 50 TYR B N 1
ATOM 2254 C CA . TYR B 1 53 ? 26.880 23.787 23.944 1.00 9.73 50 TYR B CA 1
ATOM 2255 C C . TYR B 1 53 ? 26.889 22.691 25.035 1.00 10.66 50 TYR B C 1
ATOM 2256 O O . TYR B 1 53 ? 27.863 21.945 25.180 1.00 11.68 50 TYR B O 1
ATOM 2265 N N . ALA B 1 54 ? 25.804 22.589 25.805 1.00 9.82 51 ALA B N 1
ATOM 2266 C CA . ALA B 1 54 ? 25.712 21.560 26.835 1.00 10.76 51 ALA B CA 1
ATOM 2267 C C . ALA B 1 54 ? 25.886 20.183 26.194 1.00 10.22 51 ALA B C 1
ATOM 2268 O O . ALA B 1 54 ? 26.590 19.325 26.727 1.00 11.61 51 ALA B O 1
ATOM 2270 N N . LEU B 1 55 ? 25.256 19.970 25.044 1.00 9.84 52 LEU B N 1
ATOM 2271 C CA . LEU B 1 55 ? 25.396 18.683 24.372 1.00 10.81 52 LEU B CA 1
ATOM 2272 C C . LEU B 1 55 ? 26.839 18.473 23.930 1.00 10.97 52 LEU B C 1
ATOM 2273 O O . LEU B 1 55 ? 27.376 17.366 24.031 1.00 11.25 52 LEU B O 1
ATOM 2278 N N . LYS B 1 56 ? 27.485 19.525 23.442 1.00 10.12 53 LYS B N 1
ATOM 2279 C CA . LYS B 1 56 ? 28.864 19.380 22.998 1.00 10.96 53 LYS B CA 1
ATOM 2280 C C . LYS B 1 56 ? 29.785 18.939 24.129 1.00 11.26 53 LYS B C 1
ATOM 2281 O O . LYS B 1 56 ? 30.544 17.977 23.980 1.00 11.61 53 LYS B O 1
ATOM 2287 N N . ILE B 1 57 ? 29.704 19.609 25.274 1.00 11.24 54 ILE B N 1
ATOM 2288 C CA . ILE B 1 57 ? 30.614 19.273 26.359 1.00 11.83 54 ILE B CA 1
ATOM 2289 C C . ILE B 1 57 ? 30.267 18.018 27.127 1.00 11.49 54 ILE B C 1
ATOM 2290 O O . ILE B 1 57 ? 31.165 17.292 27.550 1.00 13.16 54 ILE B O 1
ATOM 2295 N N . PHE B 1 58 ? 28.979 17.732 27.287 1.00 11.08 55 PHE B N 1
ATOM 2296 C CA . PHE B 1 58 ? 28.579 16.538 28.019 1.00 11.26 55 PHE B CA 1
ATOM 2297 C C . PHE B 1 58 ? 28.534 15.292 27.147 1.00 12.37 55 PHE B C 1
ATOM 2298 O O . PHE B 1 58 ? 28.914 14.214 27.598 1.00 12.68 55 PHE B O 1
ATOM 2306 N N . LEU B 1 59 ? 28.096 15.412 25.897 1.00 11.78 56 LEU B N 1
ATOM 2307 C CA . LEU B 1 59 ? 28.078 14.210 25.060 1.00 11.98 56 LEU B CA 1
ATOM 2308 C C . LEU B 1 59 ? 29.478 13.904 24.544 1.00 13.01 56 LEU B C 1
ATOM 2309 O O . LEU B 1 59 ? 29.818 12.745 24.302 1.00 14.72 56 LEU B O 1
ATOM 2314 N N . GLY B 1 60 ? 30.296 14.941 24.395 1.00 12.78 57 GLY B N 1
ATOM 2315 C CA . GLY B 1 60 ? 31.650 14.766 23.906 1.00 13.02 57 GLY B CA 1
ATOM 2316 C C . GLY B 1 60 ? 31.722 14.878 22.397 1.00 14.94 57 GLY B C 1
ATOM 2317 O O . GLY B 1 60 ? 32.195 13.967 21.718 1.00 17.96 57 GLY B O 1
ATOM 2318 N N . ILE B 1 61 ? 31.244 16.001 21.872 1.00 12.50 58 ILE B N 1
ATOM 2319 C CA . ILE B 1 61 ? 31.247 16.250 20.432 1.00 12.56 58 ILE B CA 1
ATOM 2320 C C . ILE B 1 61 ? 32.535 17.006 20.089 1.00 12.60 58 ILE B C 1
ATOM 2321 O O . ILE B 1 61 ? 32.806 18.062 20.660 1.00 13.43 58 ILE B O 1
ATOM 2326 N N . ASN B 1 62 ? 33.319 16.476 19.150 1.00 13.16 59 ASN B N 1
ATOM 2327 C CA . ASN B 1 62 ? 34.600 17.091 18.802 1.00 13.16 59 ASN B CA 1
ATOM 2328 C C . ASN B 1 62 ? 34.608 18.141 17.706 1.00 14.29 59 ASN B C 1
ATOM 2329 O O . ASN B 1 62 ? 35.653 18.723 17.399 1.00 16.64 59 ASN B O 1
ATOM 2334 N N . GLY B 1 63 ? 33.447 18.388 17.113 1.00 13.93 60 GLY B N 1
ATOM 2335 C CA . GLY B 1 63 ? 33.354 19.406 16.088 1.00 14.06 60 GLY B CA 1
ATOM 2336 C C . GLY B 1 63 ? 32.441 20.524 16.554 1.00 13.32 60 GLY B C 1
ATOM 2337 O O . GLY B 1 63 ? 31.942 20.513 17.682 1.00 13.39 60 GLY B O 1
ATOM 2338 N N . PRO B 1 64 ? 32.206 21.519 15.700 1.00 12.68 61 PRO B N 1
ATOM 2339 C CA . PRO B 1 64 ? 31.333 22.639 16.057 1.00 12.73 61 PRO B CA 1
ATOM 2340 C C . PRO B 1 64 ? 29.900 22.161 16.227 1.00 12.72 61 PRO B C 1
ATOM 2341 O O . PRO B 1 64 ? 29.520 21.117 15.697 1.00 13.97 61 PRO B O 1
ATOM 2345 N N . VAL B 1 65 ? 29.113 22.914 16.986 1.00 11.11 62 VAL B N 1
ATOM 2346 C CA . VAL B 1 65 ? 27.704 22.584 17.119 1.00 11.89 62 VAL B CA 1
ATOM 2347 C C . VAL B 1 65 ? 26.925 23.824 16.731 1.00 10.94 62 VAL B C 1
ATOM 2348 O O . VAL B 1 65 ? 27.368 24.962 16.955 1.00 11.91 62 VAL B O 1
ATOM 2352 N N . PHE B 1 66 ? 25.777 23.594 16.112 1.00 10.14 63 PHE B N 1
ATOM 2353 C CA . PHE B 1 66 ? 24.918 24.667 15.658 1.00 10.03 63 PHE B CA 1
ATOM 2354 C C . PHE B 1 66 ? 23.571 24.655 16.348 1.00 9.74 63 PHE B C 1
ATOM 2355 O O . PHE B 1 66 ? 22.930 23.603 16.503 1.00 10.92 63 PHE B O 1
ATOM 2363 N N . GLY B 1 67 ? 23.155 25.837 16.769 1.00 9.43 64 GLY B N 1
ATOM 2364 C CA . GLY B 1 67 ? 21.844 26.005 17.352 1.00 9.87 64 GLY B CA 1
ATOM 2365 C C . GLY B 1 67 ? 21.027 26.843 16.377 1.00 9.65 64 GLY B C 1
ATOM 2366 O O . GLY B 1 67 ? 21.511 27.234 15.303 1.00 9.48 64 GLY B O 1
ATOM 2367 N N . GLU B 1 68 ? 19.781 27.119 16.748 1.00 9.34 65 GLU B N 1
ATOM 2368 C CA . GLU B 1 68 ? 18.885 27.928 15.932 1.00 9.48 65 GLU B CA 1
ATOM 2369 C C . GLU B 1 68 ? 18.875 27.539 14.458 1.00 9.77 65 GLU B C 1
ATOM 2370 O O . GLU B 1 68 ? 18.931 28.388 13.559 1.00 9.72 65 GLU B O 1
ATOM 2376 N N . ASN B 1 69 ? 18.795 26.232 14.219 1.00 9.57 66 ASN B N 1
ATOM 2377 C CA . ASN B 1 69 ? 18.706 25.668 12.875 1.00 10.73 66 ASN B CA 1
ATOM 2378 C C . ASN B 1 69 ? 19.860 26.006 11.943 1.00 10.68 66 ASN B C 1
ATOM 2379 O O . ASN B 1 69 ? 19.722 25.918 10.718 1.00 11.70 66 ASN B O 1
ATOM 2384 N N . GLY B 1 70 ? 21.004 26.358 12.533 1.00 10.47 67 GLY B N 1
ATOM 2385 C CA . GLY B 1 70 ? 22.192 26.688 11.757 1.00 10.50 67 GLY B CA 1
ATOM 2386 C C . GLY B 1 70 ? 22.621 28.142 11.828 1.00 10.55 67 GLY B C 1
ATOM 2387 O O . GLY B 1 70 ? 23.682 28.493 11.319 1.00 11.95 67 GLY B O 1
ATOM 2388 N N . GLY B 1 71 ? 21.826 28.983 12.484 1.00 9.39 68 GLY B N 1
ATOM 2389 C CA . GLY B 1 71 ? 22.164 30.397 12.544 1.00 10.74 68 GLY B CA 1
ATOM 2390 C C . GLY B 1 71 ? 23.209 30.831 13.555 1.00 10.99 68 GLY B C 1
ATOM 2391 O O . GLY B 1 71 ? 23.683 31.967 13.489 1.00 12.51 68 GLY B O 1
ATOM 2392 N N . ILE B 1 72 ? 23.560 29.959 14.497 1.00 9.87 69 ILE B N 1
ATOM 2393 C CA . ILE B 1 72 ? 24.549 30.293 15.508 1.00 10.66 69 ILE B CA 1
ATOM 2394 C C . ILE B 1 72 ? 25.383 29.043 15.760 1.00 10.87 69 ILE B C 1
ATOM 2395 O O . ILE B 1 72 ? 24.874 27.923 15.726 1.00 10.48 69 ILE B O 1
ATOM 2400 N N . MET B 1 73 ? 26.676 29.245 15.994 1.00 11.10 70 MET B N 1
ATOM 2401 C CA . MET B 1 73 ? 27.604 28.138 16.152 1.00 11.83 70 MET B CA 1
ATOM 2402 C C . MET B 1 73 ? 28.541 28.290 17.337 1.00 11.66 70 MET B C 1
ATOM 2403 O O . MET B 1 73 ? 28.963 29.399 17.663 1.00 13.08 70 MET B O 1
ATOM 2408 N N . PHE B 1 74 ? 28.828 27.173 18.000 1.00 11.15 71 PHE B N 1
ATOM 2409 C CA . PHE B 1 74 ? 29.797 27.171 19.088 1.00 12.26 71 PHE B CA 1
ATOM 2410 C C . PHE B 1 74 ? 30.967 26.412 18.450 1.00 13.47 71 PHE B C 1
ATOM 2411 O O . PHE B 1 74 ? 30.834 25.243 18.070 1.00 13.81 71 PHE B O 1
ATOM 2419 N N . ASP B 1 75 ? 32.098 27.101 18.314 1.00 15.32 72 ASP B N 1
ATOM 2420 C CA . ASP B 1 75 ? 33.287 26.569 17.638 1.00 19.33 72 ASP B CA 1
ATOM 2421 C C . ASP B 1 75 ? 34.257 25.805 18.538 1.00 21.14 72 ASP B C 1
ATOM 2422 O O . ASP B 1 75 ? 34.111 25.792 19.758 1.00 21.00 72 ASP B O 1
ATOM 2427 N N . ASN B 1 76 ? 35.262 25.172 17.939 1.00 22.91 73 ASN B N 1
ATOM 2428 C CA . ASN B 1 76 ? 36.221 24.426 18.741 1.00 26.08 73 ASN B CA 1
ATOM 2429 C C . ASN B 1 76 ? 37.216 25.297 19.493 1.00 26.26 73 ASN B C 1
ATOM 2430 O O . ASN B 1 76 ? 37.945 24.800 20.351 1.00 28.12 73 ASN B O 1
ATOM 2435 N N . ASP B 1 77 ? 37.255 26.591 19.186 1.00 24.56 74 ASP B N 1
ATOM 2436 C CA . ASP B 1 77 ? 38.164 27.474 19.909 1.00 24.68 74 ASP B CA 1
ATOM 2437 C C . ASP B 1 77 ? 37.438 28.070 21.114 1.00 22.69 74 ASP B C 1
ATOM 2438 O O . ASP B 1 77 ? 37.934 28.992 21.761 1.00 23.05 74 ASP B O 1
ATOM 2443 N N . GLY B 1 78 ? 36.251 27.535 21.402 1.00 21.18 75 GLY B N 1
ATOM 2444 C CA . GLY B 1 78 ? 35.474 27.992 22.540 1.00 21.16 75 GLY B CA 1
ATOM 2445 C C . GLY B 1 78 ? 34.697 29.276 22.342 1.00 19.63 75 GLY B C 1
ATOM 2446 O O . GLY B 1 78 ? 34.206 29.853 23.313 1.00 21.21 75 GLY B O 1
ATOM 2447 N N . SER B 1 79 ? 34.577 29.726 21.098 1.00 18.41 76 SER B N 1
ATOM 2448 C CA . SER B 1 79 ? 33.852 30.955 20.812 1.00 17.27 76 SER B CA 1
ATOM 2449 C C . SER B 1 79 ? 32.498 30.693 20.166 1.00 15.66 76 SER B C 1
ATOM 2450 O O . SER B 1 79 ? 32.240 29.611 19.630 1.00 17.03 76 SER B O 1
ATOM 2453 N N . ILE B 1 80 ? 31.638 31.700 20.230 1.00 14.30 77 ILE B N 1
ATOM 2454 C CA . ILE B 1 80 ? 30.306 31.634 19.641 1.00 13.18 77 ILE B CA 1
ATOM 2455 C C . ILE B 1 80 ? 30.261 32.603 18.472 1.00 14.84 77 ILE B C 1
ATOM 2456 O O . ILE B 1 80 ? 30.649 33.773 18.596 1.00 15.26 77 ILE B O 1
ATOM 2461 N N . LYS B 1 81 ? 29.787 32.118 17.334 1.00 14.65 78 LYS B N 1
ATOM 2462 C CA . LYS B 1 81 ? 29.672 32.949 16.150 1.00 15.93 78 LYS B CA 1
ATOM 2463 C C . LYS B 1 81 ? 28.231 32.915 15.661 1.00 14.70 78 LYS B C 1
ATOM 2464 O O . LYS B 1 81 ? 27.663 31.839 15.459 1.00 15.07 78 LYS B O 1
ATOM 2470 N N . LYS B 1 82 ? 27.618 34.079 15.508 1.00 15.82 79 LYS B N 1
ATOM 2471 C CA . LYS B 1 82 ? 26.261 34.087 14.995 1.00 17.12 79 LYS B CA 1
ATOM 2472 C C . LYS B 1 82 ? 26.312 34.644 13.588 1.00 16.57 79 LYS B C 1
ATOM 2473 O O . LYS B 1 82 ? 27.066 35.579 13.284 1.00 16.80 79 LYS B O 1
ATOM 2479 N N . PHE B 1 83 ? 25.516 34.043 12.723 1.00 14.51 80 PHE B N 1
ATOM 2480 C CA . PHE B 1 83 ? 25.512 34.405 11.320 1.00 14.83 80 PHE B CA 1
ATOM 2481 C C . PHE B 1 83 ? 24.333 35.237 10.855 1.00 12.81 80 PHE B C 1
ATOM 2482 O O . PHE B 1 83 ? 24.338 35.754 9.743 1.00 14.93 80 PHE B O 1
ATOM 2490 N N . PHE B 1 84 ? 23.325 35.345 11.711 1.00 13.04 81 PHE B N 1
ATOM 2491 C CA . PHE B 1 84 ? 22.133 36.126 11.419 1.00 13.06 81 PHE B CA 1
ATOM 2492 C C . PHE B 1 84 ? 21.737 36.832 12.711 1.00 13.77 81 PHE B C 1
ATOM 2493 O O . PHE B 1 84 ? 22.191 36.453 13.789 1.00 13.55 81 PHE B O 1
ATOM 2501 N N . SER B 1 85 ? 20.891 37.849 12.597 1.00 15.32 82 SER B N 1
ATOM 2502 C CA . SER B 1 85 ? 20.437 38.613 13.752 1.00 16.03 82 SER B CA 1
ATOM 2503 C C . SER B 1 85 ? 18.980 38.331 14.076 1.00 14.59 82 SER B C 1
ATOM 2504 O O . SER B 1 85 ? 18.208 37.912 13.207 1.00 15.31 82 SER B O 1
ATOM 2507 N N . ASN B 1 86 ? 18.606 38.570 15.327 1.00 14.53 83 ASN B N 1
ATOM 2508 C CA . ASN B 1 86 ? 17.229 38.347 15.745 1.00 13.24 83 ASN B CA 1
ATOM 2509 C C . ASN B 1 86 ? 16.471 39.652 15.956 1.00 11.85 83 ASN B C 1
ATOM 2510 O O . ASN B 1 86 ? 15.365 39.631 16.476 1.00 12.78 83 ASN B O 1
ATOM 2515 N N . GLU B 1 87 ? 17.047 40.786 15.559 1.00 12.73 84 GLU B N 1
ATOM 2516 C CA . GLU B 1 87 ? 16.354 42.061 15.755 1.00 13.51 84 GLU B CA 1
ATOM 2517 C C . GLU B 1 87 ? 15.058 42.095 14.956 1.00 11.08 84 GLU B C 1
ATOM 2518 O O . GLU B 1 87 ? 13.991 42.425 15.493 1.00 12.76 84 GLU B O 1
ATOM 2524 N N . GLY B 1 88 ? 15.152 41.741 13.680 1.00 12.24 85 GLY B N 1
ATOM 2525 C CA . GLY B 1 88 ? 13.983 41.746 12.820 1.00 12.27 85 GLY B CA 1
ATOM 2526 C C . GLY B 1 88 ? 12.944 40.704 13.192 1.00 12.15 85 GLY B C 1
ATOM 2527 O O . GLY B 1 88 ? 11.747 40.992 13.230 1.00 13.08 85 GLY B O 1
ATOM 2528 N N . THR B 1 89 ? 13.391 39.485 13.471 1.00 11.08 86 THR B N 1
ATOM 2529 C CA . THR B 1 89 ? 12.450 38.438 13.839 1.00 11.18 86 THR B CA 1
ATOM 2530 C C . THR B 1 89 ? 11.812 38.744 15.193 1.00 11.30 86 THR B C 1
ATOM 2531 O O . THR B 1 89 ? 10.621 38.497 15.387 1.00 11.00 86 THR B O 1
ATOM 2535 N N . ASN B 1 90 ? 12.573 39.310 16.131 1.00 10.40 87 ASN B N 1
ATOM 2536 C CA . ASN B 1 90 ? 11.981 39.649 17.428 1.00 11.18 87 ASN B CA 1
ATOM 2537 C C . ASN B 1 90 ? 10.924 40.745 17.251 1.00 11.81 87 ASN B C 1
ATOM 2538 O O . ASN B 1 90 ? 9.858 40.690 17.869 1.00 12.57 87 ASN B O 1
ATOM 2543 N N . LYS B 1 91 ? 11.227 41.737 16.415 1.00 11.79 88 LYS B N 1
ATOM 2544 C CA . LYS B 1 91 ? 10.292 42.831 16.179 1.00 12.55 88 LYS B CA 1
ATOM 2545 C C . LYS B 1 91 ? 9.027 42.294 15.517 1.00 12.98 88 LYS B C 1
ATOM 2546 O O . LYS B 1 91 ? 7.920 42.728 15.846 1.00 13.02 88 LYS B O 1
ATOM 2552 N N . PHE B 1 92 ? 9.189 41.342 14.601 1.00 12.41 89 PHE B N 1
ATOM 2553 C CA . PHE B 1 92 ? 8.041 40.735 13.931 1.00 11.76 89 PHE B CA 1
ATOM 2554 C C . PHE B 1 92 ? 7.128 40.062 14.956 1.00 12.50 89 PHE B C 1
ATOM 2555 O O . PHE B 1 92 ? 5.906 40.244 14.927 1.00 13.34 89 PHE B O 1
ATOM 2563 N N . LEU B 1 93 ? 7.714 39.290 15.867 1.00 12.32 90 LEU B N 1
ATOM 2564 C CA . LEU B 1 93 ? 6.936 38.611 16.900 1.00 14.26 90 LEU B CA 1
ATOM 2565 C C . LEU B 1 93 ? 6.234 39.634 17.794 1.00 16.04 90 LEU B C 1
ATOM 2566 O O . LEU B 1 93 ? 5.058 39.470 18.135 1.00 15.48 90 LEU B O 1
ATOM 2571 N N A GLU B 1 94 ? 6.943 40.699 18.154 0.52 16.69 91 GLU B N 1
ATOM 2572 N N B GLU B 1 94 ? 6.963 40.677 18.184 0.48 17.14 91 GLU B N 1
ATOM 2573 C CA A GLU B 1 94 ? 6.361 41.735 18.999 0.52 18.75 91 GLU B CA 1
ATOM 2574 C CA B GLU B 1 94 ? 6.410 41.716 19.047 0.48 19.90 91 GLU B CA 1
ATOM 2575 C C A GLU B 1 94 ? 5.087 42.310 18.384 0.51 17.82 91 GLU B C 1
ATOM 2576 C C B GLU B 1 94 ? 5.125 42.269 18.445 0.49 18.94 91 GLU B C 1
ATOM 2577 O O A GLU B 1 94 ? 4.067 42.443 19.063 0.58 17.99 91 GLU B O 1
ATOM 2578 O O B GLU B 1 94 ? 4.102 42.382 19.123 0.42 19.12 91 GLU B O 1
ATOM 2589 N N A GLU B 1 95 ? 5.135 42.645 17.099 0.48 17.88 92 GLU B N 1
ATOM 2590 N N B GLU B 1 95 ? 5.182 42.614 17.165 0.52 18.79 92 GLU B N 1
ATOM 2591 C CA A GLU B 1 95 ? 3.965 43.212 16.438 0.52 17.95 92 GLU B CA 1
ATOM 2592 C CA B GLU B 1 95 ? 4.018 43.156 16.483 0.48 18.95 92 GLU B CA 1
ATOM 2593 C C A GLU B 1 95 ? 2.872 42.181 16.140 0.49 17.09 92 GLU B C 1
ATOM 2594 C C B GLU B 1 95 ? 2.911 42.126 16.306 0.51 17.52 92 GLU B C 1
ATOM 2595 O O A GLU B 1 95 ? 1.685 42.484 16.259 0.47 16.39 92 GLU B O 1
ATOM 2596 O O B GLU B 1 95 ? 1.765 42.373 16.681 0.53 16.78 92 GLU B O 1
ATOM 2607 N N . MET B 1 96 ? 3.259 40.970 15.748 1.00 15.71 93 MET B N 1
ATOM 2608 C CA . MET B 1 96 ? 2.277 39.918 15.488 1.00 15.63 93 MET B CA 1
ATOM 2609 C C . MET B 1 96 ? 1.537 39.504 16.749 1.00 14.01 93 MET B C 1
ATOM 2610 O O . MET B 1 96 ? 0.350 39.194 16.700 1.00 13.85 93 MET B O 1
ATOM 2615 N N . SER B 1 97 ? 2.234 39.489 17.876 1.00 13.26 94 SER B N 1
ATOM 2616 C CA . SER B 1 97 ? 1.606 39.084 19.127 1.00 13.77 94 SER B CA 1
ATOM 2617 C C . SER B 1 97 ? 0.475 40.006 19.576 1.00 14.68 94 SER B C 1
ATOM 2618 O O . SER B 1 97 ? -0.313 39.643 20.452 1.00 16.16 94 SER B O 1
ATOM 2621 N N . LYS B 1 98 ? 0.391 41.190 18.982 1.00 15.24 95 LYS B N 1
ATOM 2622 C CA . LYS B 1 98 ? -0.650 42.141 19.361 1.00 16.61 95 LYS B CA 1
ATOM 2623 C C . LYS B 1 98 ? -1.972 41.897 18.641 1.00 17.04 95 LYS B C 1
ATOM 2624 O O . LYS B 1 98 ? -3.005 42.442 19.036 1.00 18.19 95 LYS B O 1
ATOM 2630 N N . ARG B 1 99 ? -1.954 41.082 17.596 1.00 15.74 96 ARG B N 1
ATOM 2631 C CA . ARG B 1 99 ? -3.180 40.828 16.855 1.00 15.32 96 ARG B CA 1
ATOM 2632 C C . ARG B 1 99 ? -3.400 39.378 16.456 1.00 15.56 96 ARG B C 1
ATOM 2633 O O . ARG B 1 99 ? -4.303 39.077 15.676 1.00 14.94 96 ARG B O 1
ATOM 2641 N N . THR B 1 100 ? -2.566 38.490 16.988 1.00 13.28 97 THR B N 1
ATOM 2642 C CA . THR B 1 100 ? -2.681 37.051 16.731 1.00 11.97 97 THR B CA 1
ATOM 2643 C C . THR B 1 100 ? -2.305 36.322 18.008 1.00 11.51 97 THR B C 1
ATOM 2644 O O . THR B 1 100 ? -1.894 36.936 18.991 1.00 13.06 97 THR B O 1
ATOM 2648 N N . SER B 1 101 ? -2.418 34.999 17.976 1.00 11.75 98 SER B N 1
ATOM 2649 C CA . SER B 1 101 ? -2.068 34.176 19.120 1.00 11.79 98 SER B CA 1
ATOM 2650 C C . SER B 1 101 ? -0.567 33.873 19.198 1.00 10.64 98 SER B C 1
ATOM 2651 O O . SER B 1 101 ? -0.140 33.133 20.070 1.00 12.81 98 SER B O 1
ATOM 2654 N N . MET B 1 102 ? 0.222 34.438 18.291 1.00 11.07 99 MET B N 1
ATOM 2655 C CA . MET B 1 102 ? 1.671 34.208 18.299 1.00 11.27 99 MET B CA 1
ATOM 2656 C C . MET B 1 102 ? 2.267 34.743 19.603 1.00 11.95 99 MET B C 1
ATOM 2657 O O . MET B 1 102 ? 2.006 35.882 19.986 1.00 12.72 99 MET B O 1
ATOM 2662 N N . ARG B 1 103 ? 3.083 33.930 20.270 1.00 11.55 100 ARG B N 1
ATOM 2663 C CA . ARG B 1 103 ? 3.680 34.317 21.539 1.00 11.27 100 ARG B CA 1
ATOM 2664 C C . ARG B 1 103 ? 5.118 33.858 21.693 1.00 11.43 100 ARG B C 1
ATOM 2665 O O . ARG B 1 103 ? 5.522 32.822 21.167 1.00 11.87 100 ARG B O 1
ATOM 2673 N N . SER B 1 104 ? 5.873 34.639 22.450 1.00 11.53 101 SER B N 1
ATOM 2674 C CA . SER B 1 104 ? 7.262 34.321 22.736 1.00 12.13 101 SER B CA 1
ATOM 2675 C C . SER B 1 104 ? 7.317 33.086 23.645 1.00 12.27 101 SER B C 1
ATOM 2676 O O . SER B 1 104 ? 6.319 32.707 24.260 1.00 14.62 101 SER B O 1
ATOM 2679 N N . ILE B 1 105 ? 8.485 32.456 23.713 1.00 11.88 102 ILE B N 1
ATOM 2680 C CA . ILE B 1 105 ? 8.682 31.291 24.566 1.00 11.43 102 ILE B CA 1
ATOM 2681 C C . ILE B 1 105 ? 9.895 31.561 25.448 1.00 11.48 102 ILE B C 1
ATOM 2682 O O . ILE B 1 105 ? 10.747 32.402 25.128 1.00 12.68 102 ILE B O 1
ATOM 2687 N N . LEU B 1 106 ? 9.966 30.844 26.559 1.00 12.47 103 LEU B N 1
ATOM 2688 C CA . LEU B 1 106 ? 11.042 31.043 27.512 1.00 12.65 103 LEU B CA 1
ATOM 2689 C C . LEU B 1 106 ? 12.440 31.020 26.909 1.00 11.46 103 LEU B C 1
ATOM 2690 O O . LEU B 1 106 ? 13.242 31.901 27.202 1.00 11.46 103 LEU B O 1
ATOM 2695 N N . THR B 1 107 ? 12.732 30.036 26.062 1.00 10.59 104 THR B N 1
ATOM 2696 C CA . THR B 1 107 ? 14.077 29.939 25.507 1.00 10.36 104 THR B CA 1
ATOM 2697 C C . THR B 1 107 ? 14.518 31.112 24.642 1.00 10.68 104 THR B C 1
ATOM 2698 O O . THR B 1 107 ? 15.691 31.220 24.307 1.00 9.52 104 THR B O 1
ATOM 2702 N N . ASN B 1 108 ? 13.599 32.000 24.271 1.00 9.88 105 ASN B N 1
ATOM 2703 C CA . ASN B 1 108 ? 14.024 33.153 23.495 1.00 10.24 105 ASN B CA 1
ATOM 2704 C C . ASN B 1 108 ? 15.001 34.028 24.291 1.00 10.60 105 ASN B C 1
ATOM 2705 O O . ASN B 1 108 ? 15.732 34.821 23.707 1.00 11.43 105 ASN B O 1
ATOM 2710 N N . ARG B 1 109 ? 15.018 33.880 25.613 1.00 10.60 106 ARG B N 1
ATOM 2711 C CA . ARG B 1 109 ? 15.930 34.679 26.430 1.00 10.84 106 ARG B CA 1
ATOM 2712 C C . ARG B 1 109 ? 17.386 34.338 26.112 1.00 12.16 106 ARG B C 1
ATOM 2713 O O . ARG B 1 109 ? 18.300 35.084 26.473 1.00 13.97 106 ARG B O 1
ATOM 2721 N N . TRP B 1 110 ? 17.592 33.225 25.413 1.00 10.58 107 TRP B N 1
ATOM 2722 C CA . TRP B 1 110 ? 18.930 32.766 25.046 1.00 10.41 107 TRP B CA 1
ATOM 2723 C C . TRP B 1 110 ? 19.155 32.735 23.532 1.00 10.74 107 TRP B C 1
ATOM 2724 O O . TRP B 1 110 ? 20.213 32.304 23.066 1.00 10.92 107 TRP B O 1
ATOM 2735 N N A ARG B 1 111 ? 18.148 33.157 22.775 0.39 11.54 108 ARG B N 1
ATOM 2736 N N B ARG B 1 111 ? 18.188 33.219 22.753 0.61 9.18 108 ARG B N 1
ATOM 2737 C CA A ARG B 1 111 ? 18.226 33.142 21.321 0.32 13.10 108 ARG B CA 1
ATOM 2738 C CA B ARG B 1 111 ? 18.352 33.230 21.300 0.68 9.81 108 ARG B CA 1
ATOM 2739 C C A ARG B 1 111 ? 18.832 34.443 20.816 0.42 12.88 108 ARG B C 1
ATOM 2740 C C B ARG B 1 111 ? 19.082 34.480 20.844 0.58 9.83 108 ARG B C 1
ATOM 2741 O O A ARG B 1 111 ? 18.557 35.509 21.361 0.59 13.24 108 ARG B O 1
ATOM 2742 O O B ARG B 1 111 ? 19.010 35.522 21.494 0.41 9.81 108 ARG B O 1
ATOM 2757 N N A GLU B 1 112 ? 19.654 34.359 19.773 0.56 11.99 109 GLU B N 1
ATOM 2758 N N B GLU B 1 112 ? 19.779 34.370 19.718 0.44 9.36 109 GLU B N 1
ATOM 2759 C CA A GLU B 1 112 ? 20.305 35.556 19.251 0.36 13.41 109 GLU B CA 1
ATOM 2760 C CA B GLU B 1 112 ? 20.552 35.491 19.200 0.64 10.58 109 GLU B CA 1
ATOM 2761 C C A GLU B 1 112 ? 20.242 35.733 17.741 0.72 12.32 109 GLU B C 1
ATOM 2762 C C B GLU B 1 112 ? 20.408 35.685 17.702 0.28 10.56 109 GLU B C 1
ATOM 2763 O O A GLU B 1 112 ? 20.519 36.818 17.242 0.50 12.60 109 GLU B O 1
ATOM 2764 O O B GLU B 1 112 ? 20.742 36.743 17.179 0.50 11.62 109 GLU B O 1
ATOM 2775 N N . ALA B 1 113 ? 19.893 34.680 17.005 1.00 10.65 110 ALA B N 1
ATOM 2776 C CA . ALA B 1 113 ? 19.840 34.768 15.551 1.00 10.09 110 ALA B CA 1
ATOM 2777 C C . ALA B 1 113 ? 18.516 34.453 14.879 1.00 9.67 110 ALA B C 1
ATOM 2778 O O . ALA B 1 113 ? 18.449 34.373 13.650 1.00 10.65 110 ALA B O 1
ATOM 2780 N N . SER B 1 114 ? 17.477 34.263 15.680 1.00 10.24 111 SER B N 1
ATOM 2781 C CA . SER B 1 114 ? 16.154 33.915 15.169 1.00 9.43 111 SER B CA 1
ATOM 2782 C C . SER B 1 114 ? 15.232 34.002 16.366 1.00 9.83 111 SER B C 1
ATOM 2783 O O . SER B 1 114 ? 15.676 34.337 17.461 1.00 10.36 111 SER B O 1
ATOM 2786 N N . THR B 1 115 ? 13.959 33.675 16.170 1.00 9.33 112 THR B N 1
ATOM 2787 C CA . THR B 1 115 ? 12.985 33.774 17.241 1.00 10.07 112 THR B CA 1
ATOM 2788 C C . THR B 1 115 ? 12.083 32.546 17.300 1.00 10.26 112 THR B C 1
ATOM 2789 O O . THR B 1 115 ? 11.530 32.128 16.284 1.00 11.30 112 THR B O 1
ATOM 2793 N N . GLY B 1 116 ? 11.957 31.957 18.483 1.00 9.18 113 GLY B N 1
ATOM 2794 C CA . GLY B 1 116 ? 11.060 30.819 18.634 1.00 10.29 113 GLY B CA 1
ATOM 2795 C C . GLY B 1 116 ? 9.694 31.331 19.060 1.00 10.83 113 GLY B C 1
ATOM 2796 O O . GLY B 1 116 ? 9.573 32.452 19.564 1.00 10.78 113 GLY B O 1
ATOM 2797 N N . PHE B 1 117 ? 8.651 30.537 18.849 1.00 10.41 114 PHE B N 1
ATOM 2798 C CA . PHE B 1 117 ? 7.320 30.965 19.252 1.00 10.16 114 PHE B CA 1
ATOM 2799 C C . PHE B 1 117 ? 6.306 29.840 19.350 1.00 10.71 114 PHE B C 1
ATOM 2800 O O . PHE B 1 117 ? 6.548 28.721 18.883 1.00 11.77 114 PHE B O 1
ATOM 2808 N N . ASP B 1 118 ? 5.190 30.151 20.005 1.00 11.30 115 ASP B N 1
ATOM 2809 C CA . ASP B 1 118 ? 4.045 29.239 20.123 1.00 11.99 115 ASP B CA 1
ATOM 2810 C C . ASP B 1 118 ? 2.940 29.966 19.344 1.00 11.57 115 ASP B C 1
ATOM 2811 O O . ASP B 1 118 ? 2.983 31.194 19.199 1.00 12.22 115 ASP B O 1
ATOM 2816 N N . ILE B 1 119 ? 1.953 29.226 18.848 1.00 11.57 116 ILE B N 1
ATOM 2817 C CA . ILE B 1 119 ? 0.877 29.838 18.074 1.00 12.38 116 ILE B CA 1
ATOM 2818 C C . ILE B 1 119 ? -0.300 28.865 17.971 1.00 11.77 116 ILE B C 1
ATOM 2819 O O . ILE B 1 119 ? -0.105 27.650 18.019 1.00 12.47 116 ILE B O 1
ATOM 2824 N N . ASP B 1 120 ? -1.521 29.387 17.859 1.00 12.30 117 ASP B N 1
ATOM 2825 C CA . ASP B 1 120 ? -2.678 28.511 17.669 1.00 12.41 117 ASP B CA 1
ATOM 2826 C C . ASP B 1 120 ? -2.559 28.065 16.206 1.00 12.43 117 ASP B C 1
ATOM 2827 O O . ASP B 1 120 ? -2.287 28.881 15.323 1.00 12.34 117 ASP B O 1
ATOM 2832 N N . PRO B 1 121 ? -2.784 26.775 15.918 1.00 12.04 118 PRO B N 1
ATOM 2833 C CA . PRO B 1 121 ? -2.674 26.289 14.537 1.00 11.98 118 PRO B CA 1
ATOM 2834 C C . PRO B 1 121 ? -3.426 27.087 13.476 1.00 11.16 118 PRO B C 1
ATOM 2835 O O . PRO B 1 121 ? -2.945 27.259 12.356 1.00 11.72 118 PRO B O 1
ATOM 2839 N N . GLU B 1 122 ? -4.606 27.585 13.826 1.00 10.72 119 GLU B N 1
ATOM 2840 C CA . GLU B 1 122 ? -5.391 28.325 12.853 1.00 11.69 119 GLU B CA 1
ATOM 2841 C C . GLU B 1 122 ? -4.762 29.663 12.440 1.00 11.90 119 GLU B C 1
ATOM 2842 O O . GLU B 1 122 ? -5.102 30.203 11.389 1.00 12.11 119 GLU B O 1
ATOM 2848 N N . ASP B 1 123 ? -3.832 30.178 13.249 1.00 11.08 120 ASP B N 1
ATOM 2849 C CA . ASP B 1 123 ? -3.164 31.451 12.921 1.00 12.22 120 ASP B CA 1
ATOM 2850 C C . ASP B 1 123 ? -1.893 31.281 12.082 1.00 12.02 120 ASP B C 1
ATOM 2851 O O . ASP B 1 123 ? -1.299 32.272 11.639 1.00 12.75 120 ASP B O 1
ATOM 2856 N N . VAL B 1 124 ? -1.470 30.042 11.864 1.00 11.72 121 VAL B N 1
ATOM 2857 C CA . VAL B 1 124 ? -0.246 29.785 11.111 1.00 11.99 121 VAL B CA 1
ATOM 2858 C C . VAL B 1 124 ? -0.244 30.384 9.712 1.00 12.53 121 VAL B C 1
ATOM 2859 O O . VAL B 1 124 ? 0.727 31.022 9.306 1.00 12.86 121 VAL B O 1
ATOM 2863 N N . ASP B 1 125 ? -1.328 30.209 8.965 1.00 13.53 122 ASP B N 1
ATOM 2864 C CA . ASP B 1 125 ? -1.360 30.751 7.613 1.00 13.84 122 ASP B CA 1
ATOM 2865 C C . ASP B 1 125 ? -1.195 32.270 7.586 1.00 13.13 122 ASP B C 1
ATOM 2866 O O . ASP B 1 125 ? -0.417 32.801 6.790 1.00 14.13 122 ASP B O 1
ATOM 2871 N N . TYR B 1 126 ? -1.920 32.961 8.455 1.00 13.49 123 TYR B N 1
ATOM 2872 C CA . TYR B 1 126 ? -1.842 34.419 8.530 1.00 12.21 123 TYR B CA 1
ATOM 2873 C C . TYR B 1 126 ? -0.414 34.849 8.858 1.00 12.57 123 TYR B C 1
ATOM 2874 O O . TYR B 1 126 ? 0.149 35.732 8.213 1.00 13.31 123 TYR B O 1
ATOM 2883 N N . VAL B 1 127 ? 0.175 34.221 9.863 1.00 12.38 124 VAL B N 1
ATOM 2884 C CA . VAL B 1 127 ? 1.521 34.594 10.256 1.00 12.72 124 VAL B CA 1
ATOM 2885 C C . VAL B 1 127 ? 2.574 34.224 9.213 1.00 12.08 124 VAL B C 1
ATOM 2886 O O . VAL B 1 127 ? 3.505 35.006 8.980 1.00 12.88 124 VAL B O 1
ATOM 2890 N N . ARG B 1 128 ? 2.440 33.067 8.568 1.00 12.28 125 ARG B N 1
ATOM 2891 C CA . ARG B 1 128 ? 3.413 32.706 7.548 1.00 12.34 125 ARG B CA 1
ATOM 2892 C C . ARG B 1 128 ? 3.392 33.711 6.397 1.00 12.70 125 ARG B C 1
ATOM 2893 O O . ARG B 1 128 ? 4.443 34.114 5.890 1.00 13.16 125 ARG B O 1
ATOM 2901 N N . LYS B 1 129 ? 2.197 34.121 5.980 1.00 12.72 126 LYS B N 1
ATOM 2902 C CA . LYS B 1 129 ? 2.093 35.052 4.869 1.00 14.21 126 LYS B CA 1
ATOM 2903 C C . LYS B 1 129 ? 2.818 36.347 5.221 1.00 13.91 126 LYS B C 1
ATOM 2904 O O . LYS B 1 129 ? 3.571 36.891 4.407 1.00 14.82 126 LYS B O 1
ATOM 2910 N N A GLU B 1 130 ? 2.594 36.846 6.429 0.51 14.35 127 GLU B N 1
ATOM 2911 N N B GLU B 1 130 ? 2.597 36.833 6.437 0.49 14.55 127 GLU B N 1
ATOM 2912 C CA A GLU B 1 130 ? 3.258 38.070 6.857 0.53 14.27 127 GLU B CA 1
ATOM 2913 C CA B GLU B 1 130 ? 3.244 38.056 6.899 0.47 14.67 127 GLU B CA 1
ATOM 2914 C C A GLU B 1 130 ? 4.769 37.844 6.932 0.49 13.37 127 GLU B C 1
ATOM 2915 C C B GLU B 1 130 ? 4.756 37.870 6.998 0.51 13.62 127 GLU B C 1
ATOM 2916 O O A GLU B 1 130 ? 5.553 38.654 6.445 0.57 13.79 127 GLU B O 1
ATOM 2917 O O B GLU B 1 130 ? 5.528 38.742 6.607 0.43 14.08 127 GLU B O 1
ATOM 2928 N N . ALA B 1 131 ? 5.173 36.728 7.528 1.00 12.92 128 ALA B N 1
ATOM 2929 C CA . ALA B 1 131 ? 6.592 36.426 7.678 1.00 11.91 128 ALA B CA 1
ATOM 2930 C C . ALA B 1 131 ? 7.339 36.371 6.356 1.00 12.03 128 ALA B C 1
ATOM 2931 O O . ALA B 1 131 ? 8.413 36.966 6.218 1.00 11.77 128 ALA B O 1
ATOM 2933 N N . GLU B 1 132 ? 6.777 35.681 5.365 1.00 10.94 129 GLU B N 1
ATOM 2934 C CA . GLU B 1 132 ? 7.471 35.570 4.091 1.00 11.58 129 GLU B CA 1
ATOM 2935 C C . GLU B 1 132 ? 7.574 36.905 3.359 1.00 12.31 129 GLU B C 1
ATOM 2936 O O . GLU B 1 132 ? 8.502 37.117 2.579 1.00 13.07 129 GLU B O 1
ATOM 2942 N N . SER B 1 133 ? 6.648 37.820 3.632 1.00 12.18 130 SER B N 1
ATOM 2943 C CA . SER B 1 133 ? 6.694 39.136 2.996 1.00 13.98 130 SER B CA 1
ATOM 2944 C C . SER B 1 133 ? 7.848 39.964 3.560 1.00 14.18 130 SER B C 1
ATOM 2945 O O . SER B 1 133 ? 8.213 40.995 2.995 1.00 14.67 130 SER B O 1
ATOM 2948 N N A ARG B 1 134 ? 8.420 39.506 4.669 0.49 15.09 131 ARG B N 1
ATOM 2949 N N B ARG B 1 134 ? 8.420 39.510 4.674 0.51 14.86 131 ARG B N 1
ATOM 2950 C CA A ARG B 1 134 ? 9.531 40.204 5.297 0.50 15.96 131 ARG B CA 1
ATOM 2951 C CA B ARG B 1 134 ? 9.539 40.201 5.309 0.50 15.58 131 ARG B CA 1
ATOM 2952 C C A ARG B 1 134 ? 10.840 39.430 5.152 0.52 14.72 131 ARG B C 1
ATOM 2953 C C B ARG B 1 134 ? 10.851 39.445 5.128 0.48 14.49 131 ARG B C 1
ATOM 2954 O O A ARG B 1 134 ? 11.843 39.764 5.782 0.50 15.02 131 ARG B O 1
ATOM 2955 O O B ARG B 1 134 ? 11.871 39.807 5.714 0.50 14.76 131 ARG B O 1
ATOM 2970 N N . GLY B 1 135 ? 10.824 38.393 4.318 1.00 13.19 132 GLY B N 1
ATOM 2971 C CA . GLY B 1 135 ? 12.028 37.615 4.090 1.00 13.95 132 GLY B CA 1
ATOM 2972 C C . GLY B 1 135 ? 12.322 36.574 5.151 1.00 13.03 132 GLY B C 1
ATOM 2973 O O . GLY B 1 135 ? 13.463 36.117 5.272 1.00 13.96 132 GLY B O 1
ATOM 2974 N N . PHE B 1 136 ? 11.304 36.210 5.924 1.00 11.90 133 PHE B N 1
ATOM 2975 C CA . PHE B 1 136 ? 11.457 35.192 6.959 1.00 11.23 133 PHE B CA 1
ATOM 2976 C C . PHE B 1 136 ? 10.670 33.950 6.543 1.00 11.25 133 PHE B C 1
ATOM 2977 O O . PHE B 1 136 ? 9.960 33.946 5.532 1.00 13.45 133 PHE B O 1
ATOM 2985 N N . VAL B 1 137 ? 10.814 32.888 7.331 1.00 10.78 134 VAL B N 1
ATOM 2986 C CA . VAL B 1 137 ? 10.041 31.665 7.124 1.00 11.15 134 VAL B CA 1
ATOM 2987 C C . VAL B 1 137 ? 9.679 31.125 8.497 1.00 11.23 134 VAL B C 1
ATOM 2988 O O . VAL B 1 137 ? 10.307 31.480 9.503 1.00 11.01 134 VAL B O 1
ATOM 2992 N N . ILE B 1 138 ? 8.626 30.316 8.552 1.00 11.08 135 ILE B N 1
ATOM 2993 C CA . ILE B 1 138 ? 8.259 29.679 9.808 1.00 10.74 135 ILE B CA 1
ATOM 2994 C C . ILE B 1 138 ? 8.007 28.191 9.594 1.00 11.65 135 ILE B C 1
ATOM 2995 O O . ILE B 1 138 ? 7.580 27.761 8.517 1.00 13.22 135 ILE B O 1
ATOM 3000 N N . PHE B 1 139 ? 8.323 27.412 10.619 1.00 11.72 136 PHE B N 1
ATOM 3001 C CA . PHE B 1 139 ? 8.097 25.972 10.609 1.00 11.04 136 PHE B CA 1
ATOM 3002 C C . PHE B 1 139 ? 8.208 25.453 12.032 1.00 12.49 136 PHE B C 1
ATOM 3003 O O . PHE B 1 139 ? 8.755 26.120 12.914 1.00 11.81 136 PHE B O 1
ATOM 3011 N N . TYR B 1 140 ? 7.663 24.266 12.266 1.00 12.01 137 TYR B N 1
ATOM 3012 C CA . TYR B 1 140 ? 7.730 23.663 13.585 1.00 12.04 137 TYR B CA 1
ATOM 3013 C C . TYR B 1 140 ? 8.771 22.564 13.627 1.00 12.71 137 TYR B C 1
ATOM 3014 O O . TYR B 1 140 ? 8.840 21.730 12.724 1.00 15.60 137 TYR B O 1
ATOM 3023 N N . SER B 1 141 ? 9.591 22.574 14.667 1.00 12.60 138 SER B N 1
ATOM 3024 C CA . SER B 1 141 ? 10.576 21.519 14.835 1.00 13.92 138 SER B CA 1
ATOM 3025 C C . SER B 1 141 ? 11.120 21.519 16.250 1.00 14.13 138 SER B C 1
ATOM 3026 O O . SER B 1 141 ? 11.380 22.566 16.833 1.00 15.32 138 SER B O 1
ATOM 3029 N N . GLY B 1 142 ? 11.261 20.327 16.816 1.00 15.06 139 GLY B N 1
ATOM 3030 C CA . GLY B 1 142 ? 11.802 20.219 18.153 1.00 16.38 139 GLY B CA 1
ATOM 3031 C C . GLY B 1 142 ? 10.836 20.559 19.262 1.00 16.81 139 GLY B C 1
ATOM 3032 O O . GLY B 1 142 ? 9.937 19.778 19.576 1.00 19.40 139 GLY B O 1
ATOM 3033 N N . TYR B 1 143 ? 11.001 21.742 19.842 1.00 16.69 140 TYR B N 1
ATOM 3034 C CA . TYR B 1 143 ? 10.172 22.159 20.954 1.00 15.80 140 TYR B CA 1
ATOM 3035 C C . TYR B 1 143 ? 9.236 23.335 20.680 1.00 13.81 140 TYR B C 1
ATOM 3036 O O . TYR B 1 143 ? 8.429 23.695 21.541 1.00 16.41 140 TYR B O 1
ATOM 3045 N N . SER B 1 144 ? 9.313 23.919 19.487 1.00 12.92 141 SER B N 1
ATOM 3046 C CA . SER B 1 144 ? 8.479 25.080 19.196 1.00 11.48 141 SER B CA 1
ATOM 3047 C C . SER B 1 144 ? 8.481 25.395 17.721 1.00 10.21 141 SER B C 1
ATOM 3048 O O . SER B 1 144 ? 9.083 24.693 16.917 1.00 10.38 141 SER B O 1
ATOM 3051 N N . TRP B 1 145 ? 7.772 26.465 17.380 1.00 10.75 142 TRP B N 1
ATOM 3052 C CA . TRP B 1 145 ? 7.799 26.975 16.029 1.00 9.93 142 TRP B CA 1
ATOM 3053 C C . TRP B 1 145 ? 9.063 27.845 15.984 1.00 10.14 142 TRP B C 1
ATOM 3054 O O . TRP B 1 145 ? 9.556 28.317 17.026 1.00 10.73 142 TRP B O 1
ATOM 3065 N N . HIS B 1 146 ? 9.579 28.037 14.780 1.00 9.95 143 HIS B N 1
ATOM 3066 C CA . HIS B 1 146 ? 10.770 28.847 14.574 1.00 9.46 143 HIS B CA 1
ATOM 3067 C C . HIS B 1 146 ? 10.502 29.881 13.512 1.00 9.79 143 HIS B C 1
ATOM 3068 O O . HIS B 1 146 ? 9.925 29.567 12.473 1.00 10.73 143 HIS B O 1
ATOM 3075 N N . LEU B 1 147 ? 10.896 31.118 13.797 1.00 9.92 144 LEU B N 1
ATOM 3076 C CA . LEU B 1 147 ? 10.793 32.220 12.848 1.00 9.97 144 LEU B CA 1
ATOM 3077 C C . LEU B 1 147 ? 12.259 32.485 12.466 1.00 10.10 144 LEU B C 1
ATOM 3078 O O . LEU B 1 147 ? 13.041 33.027 13.253 1.00 10.63 144 LEU B O 1
ATOM 3083 N N . MET B 1 148 ? 12.609 32.081 11.250 1.00 9.80 145 MET B N 1
ATOM 3084 C CA . MET B 1 148 ? 13.972 32.172 10.739 1.00 10.47 145 MET B CA 1
ATOM 3085 C C . MET B 1 148 ? 14.126 33.154 9.594 1.00 10.59 145 MET B C 1
ATOM 3086 O O . MET B 1 148 ? 13.165 33.486 8.907 1.00 11.34 145 MET B O 1
ATOM 3091 N N . ASN B 1 149 ? 15.359 33.602 9.387 1.00 10.54 146 ASN B N 1
ATOM 3092 C CA . ASN B 1 149 ? 15.668 34.443 8.244 1.00 12.57 146 ASN B CA 1
ATOM 3093 C C . ASN B 1 149 ? 15.754 33.445 7.069 1.00 12.45 146 ASN B C 1
ATOM 3094 O O . ASN B 1 149 ? 16.194 32.304 7.248 1.00 13.45 146 ASN B O 1
ATOM 3099 N N . ARG B 1 150 ? 15.320 33.836 5.873 1.00 12.85 147 ARG B N 1
ATOM 3100 C CA . ARG B 1 150 ? 15.402 32.917 4.738 1.00 13.19 147 ARG B CA 1
ATOM 3101 C C . ARG B 1 150 ? 16.867 32.521 4.507 1.00 13.28 147 ARG B C 1
ATOM 3102 O O . ARG B 1 150 ? 17.744 33.378 4.460 1.00 14.59 147 ARG B O 1
ATOM 3110 N N . GLY B 1 151 ? 17.122 31.221 4.382 1.00 12.64 148 GLY B N 1
ATOM 3111 C CA . GLY B 1 151 ? 18.482 30.757 4.149 1.00 13.61 148 GLY B CA 1
ATOM 3112 C C . GLY B 1 151 ? 19.253 30.394 5.405 1.00 12.71 148 GLY B C 1
ATOM 3113 O O . GLY B 1 151 ? 20.375 29.903 5.329 1.00 12.90 148 GLY B O 1
ATOM 3114 N N . GLU B 1 152 ? 18.656 30.636 6.564 1.00 11.13 149 GLU B N 1
ATOM 3115 C CA . GLU B 1 152 ? 19.303 30.332 7.834 1.00 10.69 149 GLU B CA 1
ATOM 3116 C C . GLU B 1 152 ? 18.878 28.907 8.180 1.00 11.11 149 GLU B C 1
ATOM 3117 O O . GLU B 1 152 ? 17.966 28.691 8.979 1.00 12.50 149 GLU B O 1
ATOM 3123 N N . ASP B 1 153 ? 19.547 27.938 7.557 1.00 11.72 150 ASP B N 1
ATOM 3124 C CA . ASP B 1 153 ? 19.188 26.538 7.729 1.00 11.32 150 ASP B CA 1
ATOM 3125 C C . ASP B 1 153 ? 20.374 25.603 7.841 1.00 11.48 150 ASP B C 1
ATOM 3126 O O . ASP B 1 153 ? 21.531 26.043 7.885 1.00 11.44 150 ASP B O 1
ATOM 3131 N N . LYS B 1 154 ? 20.096 24.304 7.866 1.00 12.23 151 LYS B N 1
ATOM 3132 C CA . LYS B 1 154 ? 21.172 23.349 8.039 1.00 12.85 151 LYS B CA 1
ATOM 3133 C C . LYS B 1 154 ? 22.118 23.222 6.857 1.00 11.68 151 LYS B C 1
ATOM 3134 O O . LYS B 1 154 ? 23.260 22.802 7.031 1.00 13.12 151 LYS B O 1
ATOM 3140 N N . ALA B 1 155 ? 21.671 23.583 5.658 1.00 12.14 152 ALA B N 1
ATOM 3141 C CA . ALA B 1 155 ? 22.568 23.529 4.507 1.00 12.00 152 ALA B CA 1
ATOM 3142 C C . ALA B 1 155 ? 23.597 24.657 4.656 1.00 12.32 152 ALA B C 1
ATOM 3143 O O . ALA B 1 155 ? 24.765 24.501 4.307 1.00 12.17 152 ALA B O 1
ATOM 3145 N N . PHE B 1 156 ? 23.160 25.801 5.171 1.00 12.42 153 PHE B N 1
ATOM 3146 C CA . PHE B 1 156 ? 24.070 26.923 5.399 1.00 12.05 153 PHE B CA 1
ATOM 3147 C C . PHE B 1 156 ? 25.161 26.436 6.363 1.00 12.17 153 PHE B C 1
ATOM 3148 O O . PHE B 1 156 ? 26.346 26.686 6.162 1.00 12.45 153 PHE B O 1
ATOM 3156 N N . ALA B 1 157 ? 24.750 25.727 7.414 1.00 10.93 154 ALA B N 1
ATOM 3157 C CA . ALA B 1 157 ? 25.693 25.210 8.397 1.00 12.35 154 ALA B CA 1
ATOM 3158 C C . ALA B 1 157 ? 26.624 24.146 7.822 1.00 11.85 154 ALA B C 1
ATOM 3159 O O . ALA B 1 157 ? 27.821 24.181 8.077 1.00 12.66 154 ALA B O 1
ATOM 3161 N N . VAL B 1 158 ? 26.090 23.202 7.050 1.00 11.83 155 VAL B N 1
ATOM 3162 C CA . VAL B 1 158 ? 26.949 22.170 6.476 1.00 12.32 155 VAL B CA 1
ATOM 3163 C C . VAL B 1 158 ? 27.962 22.789 5.507 1.00 13.00 155 VAL B C 1
ATOM 3164 O O . VAL B 1 158 ? 29.126 22.373 5.479 1.00 14.57 155 VAL B O 1
ATOM 3168 N N . ASN B 1 159 ? 27.545 23.789 4.729 1.00 13.63 156 ASN B N 1
ATOM 3169 C CA . ASN B 1 159 ? 28.492 24.432 3.820 1.00 14.14 156 ASN B CA 1
ATOM 3170 C C . ASN B 1 159 ? 29.597 25.112 4.624 1.00 15.44 156 ASN B C 1
ATOM 3171 O O . ASN B 1 159 ? 30.755 25.131 4.202 1.00 15.66 156 ASN B O 1
ATOM 3176 N N A LYS B 1 160 ? 29.256 25.671 5.782 0.50 15.96 157 LYS B N 1
ATOM 3177 N N B LYS B 1 160 ? 29.234 25.651 5.785 0.50 16.08 157 LYS B N 1
ATOM 3178 C CA A LYS B 1 160 ? 30.277 26.310 6.604 0.53 16.79 157 LYS B CA 1
ATOM 3179 C CA B LYS B 1 160 ? 30.195 26.311 6.661 0.47 17.06 157 LYS B CA 1
ATOM 3180 C C A LYS B 1 160 ? 31.252 25.258 7.117 0.45 16.13 157 LYS B C 1
ATOM 3181 C C B LYS B 1 160 ? 31.214 25.290 7.160 0.55 16.28 157 LYS B C 1
ATOM 3182 O O A LYS B 1 160 ? 32.464 25.476 7.127 0.61 16.69 157 LYS B O 1
ATOM 3183 O O B LYS B 1 160 ? 32.414 25.563 7.204 0.39 16.80 157 LYS B O 1
ATOM 3194 N N . LEU B 1 161 ? 30.729 24.111 7.534 1.00 14.74 158 LEU B N 1
ATOM 3195 C CA . LEU B 1 161 ? 31.600 23.044 8.019 1.00 15.58 158 LEU B CA 1
ATOM 3196 C C . LEU B 1 161 ? 32.554 22.624 6.899 1.00 15.76 158 LEU B C 1
ATOM 3197 O O . LEU B 1 161 ? 33.746 22.401 7.133 1.00 16.15 158 LEU B O 1
ATOM 3202 N N . LYS B 1 162 ? 32.027 22.523 5.683 1.00 16.06 159 LYS B N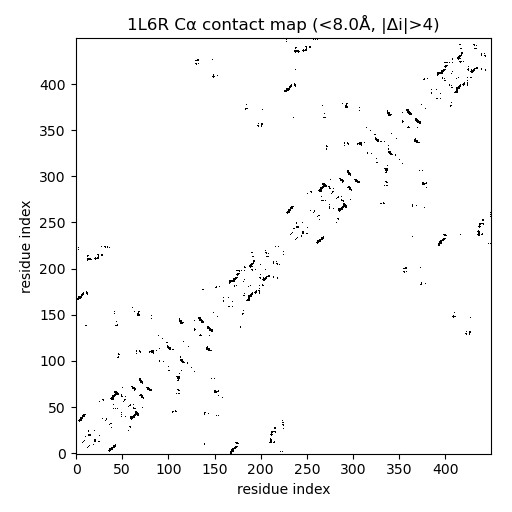 1
ATOM 3203 C CA . LYS B 1 162 ? 32.830 22.141 4.534 1.00 15.58 159 LYS B CA 1
ATOM 3204 C C . LYS B 1 162 ? 34.008 23.096 4.370 1.00 16.62 159 LYS B C 1
ATOM 3205 O O . LYS B 1 162 ? 35.150 22.663 4.171 1.00 17.79 159 LYS B O 1
ATOM 3211 N N . GLU B 1 163 ? 33.735 24.393 4.455 1.00 18.25 160 GLU B N 1
ATOM 3212 C CA . GLU B 1 163 ? 34.784 25.393 4.318 1.00 21.01 160 GLU B CA 1
ATOM 3213 C C . GLU B 1 163 ? 35.756 25.348 5.496 1.00 20.61 160 GLU B C 1
ATOM 3214 O O . GLU B 1 163 ? 36.975 25.408 5.318 1.00 20.84 160 GLU B O 1
ATOM 3220 N N . MET B 1 164 ? 35.213 25.227 6.701 1.00 20.25 161 MET B N 1
ATOM 3221 C CA . MET B 1 164 ? 36.027 25.188 7.913 1.00 20.78 161 MET B CA 1
ATOM 3222 C C . MET B 1 164 ? 37.057 24.062 7.925 1.00 19.89 161 MET B C 1
ATOM 3223 O O . MET B 1 164 ? 38.197 24.258 8.350 1.00 20.76 161 MET B O 1
ATOM 3228 N N . TYR B 1 165 ? 36.657 22.891 7.445 1.00 18.49 162 TYR B N 1
ATOM 3229 C CA . TYR B 1 165 ? 37.525 21.722 7.428 1.00 19.55 162 TYR B CA 1
ATOM 3230 C C . TYR B 1 165 ? 38.167 21.437 6.073 1.00 19.27 162 TYR B C 1
ATOM 3231 O O . TYR B 1 165 ? 38.803 20.402 5.898 1.00 21.02 162 TYR B O 1
ATOM 3240 N N . SER B 1 166 ? 37.996 22.358 5.128 1.00 19.80 163 SER B N 1
ATOM 3241 C CA . SER B 1 166 ? 38.547 22.212 3.779 1.00 20.42 163 SER B CA 1
ATOM 3242 C C . SER B 1 166 ? 38.245 20.830 3.209 1.00 20.54 163 SER B C 1
ATOM 3243 O O . SER B 1 166 ? 39.140 20.126 2.730 1.00 21.86 163 SER B O 1
ATOM 3246 N N . LEU B 1 167 ? 36.973 20.454 3.256 1.00 19.53 164 LEU B N 1
ATOM 3247 C CA . LEU B 1 167 ? 36.527 19.156 2.774 1.00 19.09 164 LEU B CA 1
ATOM 3248 C C . LEU B 1 167 ? 35.785 19.213 1.449 1.00 19.15 164 LEU B C 1
ATOM 3249 O O . LEU B 1 167 ? 35.361 20.277 0.996 1.00 19.13 164 LEU B O 1
ATOM 3254 N N . GLU B 1 168 ? 35.656 18.048 0.829 1.00 19.08 165 GLU B N 1
ATOM 3255 C CA . GLU B 1 168 ? 34.898 17.910 -0.403 1.00 19.14 165 GLU B CA 1
ATOM 3256 C C . GLU B 1 168 ? 33.546 17.407 0.099 1.00 18.44 165 GLU B C 1
ATOM 3257 O O . GLU B 1 168 ? 33.474 16.764 1.149 1.00 18.13 165 GLU B O 1
ATOM 3263 N N . TYR B 1 169 ? 32.475 17.695 -0.631 1.00 16.81 166 TYR B N 1
ATOM 3264 C CA . TYR B 1 169 ? 31.154 17.242 -0.210 1.00 17.67 166 TYR B CA 1
ATOM 3265 C C . TYR B 1 169 ? 31.080 15.731 0.032 1.00 18.03 166 TYR B C 1
ATOM 3266 O O . TYR B 1 169 ? 30.385 15.273 0.940 1.00 18.22 166 TYR B O 1
ATOM 3275 N N A ASP B 1 170 ? 31.797 14.961 -0.782 0.50 18.60 167 ASP B N 1
ATOM 3276 N N B ASP B 1 170 ? 31.805 14.968 -0.782 0.50 18.72 167 ASP B N 1
ATOM 3277 C CA A ASP B 1 170 ? 31.797 13.504 -0.666 0.53 19.15 167 ASP B CA 1
ATOM 3278 C CA B ASP B 1 170 ? 31.813 13.511 -0.683 0.47 19.36 167 ASP B CA 1
ATOM 3279 C C A ASP B 1 170 ? 32.454 13.007 0.618 0.47 18.50 167 ASP B C 1
ATOM 3280 C C B ASP B 1 170 ? 32.487 13.003 0.593 0.53 18.58 167 ASP B C 1
ATOM 3281 O O A ASP B 1 170 ? 32.375 11.821 0.944 0.44 18.66 167 ASP B O 1
ATOM 3282 O O B ASP B 1 170 ? 32.449 11.807 0.889 0.56 18.76 167 ASP B O 1
ATOM 3291 N N . GLU B 1 171 ? 33.107 13.912 1.340 1.00 17.21 168 GLU B N 1
ATOM 3292 C CA . GLU B 1 171 ? 33.781 13.555 2.585 1.00 17.32 168 GLU B CA 1
ATOM 3293 C C . GLU B 1 171 ? 32.894 13.877 3.783 1.00 17.29 168 GLU B C 1
ATOM 3294 O O . GLU B 1 171 ? 33.296 13.696 4.938 1.00 16.54 168 GLU B O 1
ATOM 3300 N N . ILE B 1 172 ? 31.682 14.343 3.495 1.00 15.11 169 ILE B N 1
ATOM 3301 C CA . ILE B 1 172 ? 30.731 14.704 4.535 1.00 15.47 169 ILE B CA 1
ATOM 3302 C C . ILE B 1 172 ? 29.510 13.799 4.515 1.00 14.23 169 ILE B C 1
ATOM 3303 O O . ILE B 1 172 ? 28.921 13.546 3.458 1.00 15.36 169 ILE B O 1
ATOM 3308 N N . LEU B 1 173 ? 29.140 13.311 5.693 1.00 13.99 170 LEU B N 1
ATOM 3309 C CA . LEU B 1 173 ? 27.963 12.476 5.852 1.00 13.82 170 LEU B CA 1
ATOM 3310 C C . LEU B 1 173 ? 26.936 13.274 6.648 1.00 13.51 170 LEU B C 1
ATOM 3311 O O . LEU B 1 173 ? 27.280 13.860 7.676 1.00 14.79 170 LEU B O 1
ATOM 3316 N N . VAL B 1 174 ? 25.695 13.327 6.174 1.00 12.77 171 VAL B N 1
ATOM 3317 C CA . VAL B 1 174 ? 24.647 14.016 6.923 1.00 13.08 171 VAL B CA 1
ATOM 3318 C C . VAL B 1 174 ? 23.620 12.990 7.369 1.00 13.67 171 VAL B C 1
ATOM 3319 O O . VAL B 1 174 ? 23.321 12.030 6.641 1.00 13.80 171 VAL B O 1
ATOM 3323 N N . ILE B 1 175 ? 23.109 13.174 8.584 1.00 13.04 172 ILE B N 1
ATOM 3324 C CA . ILE B 1 175 ? 22.096 12.284 9.148 1.00 13.06 172 ILE B CA 1
ATOM 3325 C C . ILE B 1 175 ? 20.930 13.157 9.613 1.00 13.63 172 ILE B C 1
ATOM 3326 O O . ILE B 1 175 ? 21.104 14.081 10.419 1.00 13.39 172 ILE B O 1
ATOM 3331 N N . GLY B 1 176 ? 19.749 12.873 9.076 1.00 13.19 173 GLY B N 1
ATOM 3332 C CA . GLY B 1 176 ? 18.554 13.639 9.394 1.00 13.30 173 GLY B CA 1
ATOM 3333 C C . GLY B 1 176 ? 17.318 12.791 9.189 1.00 13.06 173 GLY B C 1
ATOM 3334 O O . GLY B 1 176 ? 17.415 11.675 8.673 1.00 14.58 173 GLY B O 1
ATOM 3335 N N . ASP B 1 177 ? 16.154 13.328 9.538 1.00 13.60 174 ASP B N 1
ATOM 3336 C CA . ASP B 1 177 ? 14.927 12.544 9.447 1.00 13.56 174 ASP B CA 1
ATOM 3337 C C . ASP B 1 177 ? 13.652 13.311 9.118 1.00 15.20 174 ASP B C 1
ATOM 3338 O O . ASP B 1 177 ? 12.677 12.708 8.690 1.00 15.40 174 ASP B O 1
ATOM 3343 N N . SER B 1 178 ? 13.639 14.623 9.335 1.00 15.56 175 SER B N 1
ATOM 3344 C CA . SER B 1 178 ? 12.425 15.401 9.107 1.00 16.88 175 SER B CA 1
ATOM 3345 C C . SER B 1 178 ? 12.541 16.413 7.974 1.00 16.29 175 SER B C 1
ATOM 3346 O O . SER B 1 178 ? 13.622 16.609 7.411 1.00 16.71 175 SER B O 1
ATOM 3349 N N . ASN B 1 179 ? 11.426 17.058 7.639 1.00 17.24 176 ASN B N 1
ATOM 3350 C CA . ASN B 1 179 ? 11.443 18.006 6.534 1.00 17.33 176 ASN B CA 1
ATOM 3351 C C . ASN B 1 179 ? 12.447 19.139 6.681 1.00 16.40 176 ASN B C 1
ATOM 3352 O O . ASN B 1 179 ? 13.037 19.571 5.693 1.00 17.85 176 ASN B O 1
ATOM 3357 N N . ASN B 1 180 ? 12.653 19.614 7.902 1.00 16.90 177 ASN B N 1
ATOM 3358 C CA . ASN B 1 180 ? 13.598 20.698 8.098 1.00 16.99 177 ASN B CA 1
ATOM 3359 C C . ASN B 1 180 ? 15.048 20.210 8.019 1.00 16.11 177 ASN B C 1
ATOM 3360 O O . ASN B 1 180 ? 15.986 20.987 8.180 1.00 17.19 177 ASN B O 1
ATOM 3365 N N . ASP B 1 181 ? 15.232 18.914 7.771 1.00 14.85 178 ASP B N 1
ATOM 3366 C CA . ASP B 1 181 ? 16.571 18.356 7.612 1.00 14.70 178 ASP B CA 1
ATOM 3367 C C . ASP B 1 181 ? 16.876 18.185 6.122 1.00 14.63 178 ASP B C 1
ATOM 3368 O O . ASP B 1 181 ? 18.031 18.015 5.731 1.00 15.39 178 ASP B O 1
ATOM 3373 N N . MET B 1 182 ? 15.834 18.236 5.296 1.00 14.14 179 MET B N 1
ATOM 3374 C CA . MET B 1 182 ? 16.001 18.076 3.852 1.00 14.43 179 MET B CA 1
ATOM 3375 C C . MET B 1 182 ? 17.044 19.031 3.242 1.00 14.22 179 MET B C 1
ATOM 3376 O O . MET B 1 182 ? 17.724 18.671 2.272 1.00 15.32 179 MET B O 1
ATOM 3381 N N . PRO B 1 183 ? 17.188 20.257 3.786 1.00 14.98 180 PRO B N 1
ATOM 3382 C CA . PRO B 1 183 ? 18.198 21.140 3.188 1.00 14.64 180 PRO B CA 1
ATOM 3383 C C . PRO B 1 183 ? 19.581 20.477 3.107 1.00 13.84 180 PRO B C 1
ATOM 3384 O O . PRO B 1 183 ? 20.312 20.681 2.140 1.00 15.00 180 PRO B O 1
ATOM 3388 N N . MET B 1 184 ? 19.936 19.676 4.113 1.00 14.17 181 MET B N 1
ATOM 3389 C CA . MET B 1 184 ? 21.220 18.981 4.113 1.00 14.38 181 MET B CA 1
ATOM 3390 C C . MET B 1 184 ? 21.278 17.933 3.006 1.00 14.98 181 MET B C 1
ATOM 3391 O O . MET B 1 184 ? 22.330 17.709 2.401 1.00 14.60 181 MET B O 1
ATOM 3396 N N . PHE B 1 185 ? 20.139 17.296 2.756 1.00 13.90 182 PHE B N 1
ATOM 3397 C CA . PHE B 1 185 ? 20.049 16.247 1.751 1.00 15.31 182 PHE B CA 1
ATOM 3398 C C . PHE B 1 185 ? 19.986 16.792 0.329 1.00 15.92 182 PHE B C 1
ATOM 3399 O O . PHE B 1 185 ? 19.943 16.033 -0.638 1.00 18.88 182 PHE B O 1
ATOM 3407 N N . GLN B 1 186 ? 19.984 18.110 0.198 1.00 14.91 183 GLN B N 1
ATOM 3408 C CA . GLN B 1 186 ? 19.978 18.698 -1.130 1.00 16.38 183 GLN B CA 1
ATOM 3409 C C . GLN B 1 186 ? 21.394 19.059 -1.552 1.00 16.32 183 GLN B C 1
ATOM 3410 O O . GLN B 1 186 ? 21.615 19.577 -2.649 1.00 16.65 183 GLN B O 1
ATOM 3416 N N . LEU B 1 187 ? 22.356 18.780 -0.674 1.00 14.16 184 LEU B N 1
ATOM 3417 C CA . LEU B 1 187 ? 23.765 19.036 -0.975 1.00 13.24 184 LEU B CA 1
ATOM 3418 C C . LEU B 1 187 ? 24.352 17.750 -1.549 1.00 13.83 184 LEU B C 1
ATOM 3419 O O . LEU B 1 187 ? 23.807 16.669 -1.333 1.00 15.16 184 LEU B O 1
ATOM 3424 N N . PRO B 1 188 ? 25.469 17.844 -2.292 1.00 14.75 185 PRO B N 1
ATOM 3425 C CA . PRO B 1 188 ? 26.090 16.645 -2.883 1.00 15.89 185 PRO B CA 1
ATOM 3426 C C . PRO B 1 188 ? 26.876 15.802 -1.888 1.00 16.43 185 PRO B C 1
ATOM 3427 O O . PRO B 1 188 ? 27.943 15.279 -2.217 1.00 18.25 185 PRO B O 1
ATOM 3431 N N . VAL B 1 189 ? 26.347 15.675 -0.678 1.00 16.56 186 VAL B N 1
ATOM 3432 C CA . VAL B 1 189 ? 27.003 14.927 0.388 1.00 15.79 186 VAL B CA 1
ATOM 3433 C C . VAL B 1 189 ? 26.540 13.481 0.475 1.00 15.59 186 VAL B C 1
ATOM 3434 O O . VAL B 1 189 ? 25.658 13.057 -0.260 1.00 16.56 186 VAL B O 1
ATOM 3438 N N . ARG B 1 190 ? 27.154 12.729 1.384 1.00 16.09 187 ARG B N 1
ATOM 3439 C CA . ARG B 1 190 ? 26.761 11.351 1.621 1.00 16.63 187 ARG B CA 1
ATOM 3440 C C . ARG B 1 190 ? 25.563 11.494 2.565 1.00 15.98 187 ARG B C 1
ATOM 3441 O O . ARG B 1 190 ? 25.571 12.346 3.467 1.00 15.25 187 ARG B O 1
ATOM 3449 N N . LYS B 1 191 ? 24.542 10.668 2.371 1.00 16.06 188 LYS B N 1
ATOM 3450 C CA . LYS B 1 191 ? 23.315 10.795 3.137 1.00 15.61 188 LYS B CA 1
ATOM 3451 C C . LYS B 1 191 ? 22.810 9.529 3.805 1.00 16.09 188 LYS B C 1
ATOM 3452 O O . LYS B 1 191 ? 22.810 8.467 3.197 1.00 16.58 188 LYS B O 1
ATOM 3458 N N . ALA B 1 192 ? 22.355 9.652 5.047 1.00 15.09 189 ALA B N 1
ATOM 3459 C CA . ALA B 1 192 ? 21.821 8.506 5.781 1.00 14.42 189 ALA B CA 1
ATOM 3460 C C . ALA B 1 192 ? 20.688 8.955 6.709 1.00 14.20 189 ALA B C 1
ATOM 3461 O O . ALA B 1 192 ? 20.615 10.123 7.100 1.00 14.81 189 ALA B O 1
ATOM 3463 N N . CYS B 1 193 ? 19.804 8.032 7.069 1.00 14.72 190 CYS B N 1
ATOM 3464 C CA . CYS B 1 193 ? 18.665 8.378 7.910 1.00 13.94 190 CYS B CA 1
ATOM 3465 C C . CYS B 1 193 ? 18.128 7.185 8.692 1.00 15.04 190 CYS B C 1
ATOM 3466 O O . CYS B 1 193 ? 18.442 6.034 8.374 1.00 15.17 190 CYS B O 1
ATOM 3469 N N . PRO B 1 194 ? 17.325 7.448 9.732 1.00 15.11 191 PRO B N 1
ATOM 3470 C CA . PRO B 1 194 ? 16.751 6.359 10.530 1.00 16.26 191 PRO B CA 1
ATOM 3471 C C . PRO B 1 194 ? 15.607 5.723 9.749 1.00 18.04 191 PRO B C 1
ATOM 3472 O O . PRO B 1 194 ? 15.126 6.292 8.764 1.00 19.31 191 PRO B O 1
ATOM 3476 N N . ALA B 1 195 ? 15.170 4.550 10.192 1.00 18.92 192 ALA B N 1
ATOM 3477 C CA . ALA B 1 195 ? 14.091 3.835 9.527 1.00 19.10 192 ALA B CA 1
ATOM 3478 C C . ALA B 1 195 ? 12.773 4.606 9.522 1.00 20.04 192 ALA B C 1
ATOM 3479 O O . ALA B 1 195 ? 11.931 4.393 8.645 1.00 21.63 192 ALA B O 1
ATOM 3481 N N . ASN B 1 196 ? 12.584 5.505 10.484 1.00 19.18 193 ASN B N 1
ATOM 3482 C CA . ASN B 1 196 ? 11.341 6.262 10.549 1.00 19.74 193 ASN B CA 1
ATOM 3483 C C . ASN B 1 196 ? 11.430 7.686 9.999 1.00 18.45 193 ASN B C 1
ATOM 3484 O O . ASN B 1 196 ? 10.613 8.541 10.336 1.00 19.19 193 ASN B O 1
ATOM 3489 N N . ALA B 1 197 ? 12.421 7.933 9.150 1.00 18.17 194 ALA B N 1
ATOM 3490 C CA . ALA B 1 197 ? 12.565 9.246 8.532 1.00 17.94 194 ALA B CA 1
ATOM 3491 C C . ALA B 1 197 ? 11.434 9.408 7.518 1.00 18.55 194 ALA B C 1
ATOM 3492 O O . ALA B 1 197 ? 10.762 8.433 7.169 1.00 19.89 194 ALA B O 1
ATOM 3494 N N . THR B 1 198 ? 11.224 10.625 7.032 1.00 18.22 195 THR B N 1
ATOM 3495 C CA . THR B 1 198 ? 10.160 10.855 6.057 1.00 18.18 195 THR B CA 1
ATOM 3496 C C . THR B 1 198 ? 10.423 10.056 4.786 1.00 18.14 195 THR B C 1
ATOM 3497 O O . THR B 1 198 ? 11.562 9.698 4.491 1.00 18.00 195 THR B O 1
ATOM 3501 N N . ASP B 1 199 ? 9.368 9.787 4.023 1.00 19.28 196 ASP B N 1
ATOM 3502 C CA . ASP B 1 199 ? 9.526 9.041 2.780 1.00 19.57 196 ASP B CA 1
ATOM 3503 C C . ASP B 1 199 ? 10.463 9.789 1.829 1.00 17.15 196 ASP B C 1
ATOM 3504 O O . ASP B 1 199 ? 11.284 9.174 1.145 1.00 17.48 196 ASP B O 1
ATOM 3509 N N . ASN B 1 200 ? 10.364 11.117 1.800 1.00 16.62 197 ASN B N 1
ATOM 3510 C CA . ASN B 1 200 ? 11.222 11.893 0.911 1.00 17.34 197 ASN B CA 1
ATOM 3511 C C . ASN B 1 200 ? 12.691 11.833 1.304 1.00 16.09 197 ASN B C 1
ATOM 3512 O O . ASN B 1 200 ? 13.562 11.777 0.435 1.00 17.65 197 ASN B O 1
ATOM 3517 N N . ILE B 1 201 ? 12.972 11.834 2.606 1.00 16.38 198 ILE B N 1
ATOM 3518 C CA . ILE B 1 201 ? 14.354 11.746 3.072 1.00 16.90 198 ILE B CA 1
ATOM 3519 C C . ILE B 1 201 ? 14.901 10.342 2.765 1.00 15.17 198 ILE B C 1
ATOM 3520 O O . ILE B 1 201 ? 16.024 10.191 2.291 1.00 16.14 198 ILE B O 1
ATOM 3525 N N . LYS B 1 202 ? 14.093 9.317 3.021 1.00 16.88 199 LYS B N 1
ATOM 3526 C CA . LYS B 1 202 ? 14.513 7.949 2.744 1.00 17.39 199 LYS B CA 1
ATOM 3527 C C . LYS B 1 202 ? 14.847 7.777 1.256 1.00 16.87 199 LYS B C 1
ATOM 3528 O O . LYS B 1 202 ? 15.841 7.142 0.893 1.00 17.92 199 LYS B O 1
ATOM 3534 N N . ALA B 1 203 ? 14.019 8.370 0.398 1.00 17.55 200 ALA B N 1
ATOM 3535 C CA . ALA B 1 203 ? 14.202 8.255 -1.046 1.00 17.78 200 ALA B CA 1
ATOM 3536 C C . ALA B 1 203 ? 15.484 8.874 -1.601 1.00 19.79 200 ALA B C 1
ATOM 3537 O O . ALA B 1 203 ? 15.926 8.512 -2.692 1.00 19.78 200 ALA B O 1
ATOM 3539 N N . VAL B 1 204 ? 16.083 9.804 -0.863 1.00 19.83 201 VAL B N 1
ATOM 3540 C CA . VAL B 1 204 ? 17.310 10.429 -1.338 1.00 20.47 201 VAL B CA 1
ATOM 3541 C C . VAL B 1 204 ? 18.542 10.013 -0.537 1.00 20.49 201 VAL B C 1
ATOM 3542 O O . VAL B 1 204 ? 19.657 10.416 -0.853 1.00 22.11 201 VAL B O 1
ATOM 3546 N N . SER B 1 205 ? 18.344 9.186 0.487 1.00 19.94 202 SER B N 1
ATOM 3547 C CA . SER B 1 205 ? 19.464 8.738 1.307 1.00 19.17 202 SER B CA 1
ATOM 3548 C C . SER B 1 205 ? 20.275 7.634 0.643 1.00 18.98 202 SER B C 1
ATOM 3549 O O . SER B 1 205 ? 19.736 6.821 -0.117 1.00 21.33 202 SER B O 1
ATOM 3552 N N . ASP B 1 206 ? 21.573 7.615 0.926 1.00 18.66 203 ASP B N 1
ATOM 3553 C CA . ASP B 1 206 ? 22.455 6.591 0.380 1.00 18.91 203 ASP B CA 1
ATOM 3554 C C . ASP B 1 206 ? 22.277 5.324 1.210 1.00 20.26 203 ASP B C 1
ATOM 3555 O O . ASP B 1 206 ? 22.435 4.208 0.705 1.00 22.55 203 ASP B O 1
ATOM 3560 N N . PHE B 1 207 ? 21.949 5.503 2.489 1.00 19.37 204 PHE B N 1
ATOM 3561 C CA . PHE B 1 207 ? 21.720 4.380 3.390 1.00 19.04 204 PHE B CA 1
ATOM 3562 C C . PHE B 1 207 ? 20.562 4.681 4.335 1.00 18.01 204 PHE B C 1
ATOM 3563 O O . PHE B 1 207 ? 20.575 5.696 5.042 1.00 18.11 204 PHE B O 1
ATOM 3571 N N . VAL B 1 208 ? 19.553 3.816 4.325 1.00 17.39 205 VAL B N 1
ATOM 3572 C CA . VAL B 1 208 ? 18.395 3.944 5.204 1.00 17.83 205 VAL B CA 1
ATOM 3573 C C . VAL B 1 208 ? 18.545 2.851 6.261 1.00 18.65 205 VAL B C 1
ATOM 3574 O O . VAL B 1 208 ? 18.494 1.662 5.945 1.00 20.00 205 VAL B O 1
ATOM 3578 N N . SER B 1 209 ? 18.741 3.252 7.510 1.00 18.28 206 SER B N 1
ATOM 3579 C CA . SER B 1 209 ? 18.906 2.295 8.601 1.00 18.28 206 SER B CA 1
ATOM 3580 C C . SER B 1 209 ? 17.659 1.454 8.857 1.00 18.38 206 SER B C 1
ATOM 3581 O O . SER B 1 209 ? 16.542 1.830 8.490 1.00 17.31 206 SER B O 1
ATOM 3584 N N . ASP B 1 210 ? 17.861 0.300 9.489 1.00 19.77 207 ASP B N 1
ATOM 3585 C CA . ASP B 1 210 ? 16.751 -0.573 9.852 1.00 20.66 207 ASP B CA 1
ATOM 3586 C C . ASP B 1 210 ? 16.222 -0.099 11.208 1.00 19.96 207 ASP B C 1
ATOM 3587 O O . ASP B 1 210 ? 15.157 -0.514 11.647 1.00 20.06 207 ASP B O 1
ATOM 3592 N N . TYR B 1 211 ? 16.972 0.788 11.863 1.00 19.44 208 TYR B N 1
ATOM 3593 C CA . TYR B 1 211 ? 16.587 1.262 13.184 1.00 19.34 208 TYR B CA 1
ATOM 3594 C C . TYR B 1 211 ? 16.310 2.752 13.286 1.00 19.18 208 TYR B C 1
ATOM 3595 O O . TYR B 1 211 ? 16.560 3.516 12.356 1.00 19.29 208 TYR B O 1
ATOM 3604 N N . SER B 1 212 ? 15.806 3.153 14.447 1.00 19.34 209 SER B N 1
ATOM 3605 C CA . SER B 1 212 ? 15.463 4.542 14.705 1.00 19.31 209 SER B CA 1
ATOM 3606 C C . SER B 1 212 ? 15.741 4.873 16.163 1.00 20.28 209 SER B C 1
ATOM 3607 O O . SER B 1 212 ? 16.319 4.066 16.895 1.00 19.94 209 SER B O 1
ATOM 3610 N N . TYR B 1 213 ? 15.329 6.074 16.562 1.00 20.41 210 TYR B N 1
ATOM 3611 C CA . TYR B 1 213 ? 15.464 6.536 17.940 1.00 20.48 210 TYR B CA 1
ATOM 3612 C C . TYR B 1 213 ? 16.866 6.425 18.527 1.00 20.68 210 TYR B C 1
ATOM 3613 O O . TYR B 1 213 ? 17.036 6.102 19.707 1.00 20.75 210 TYR B O 1
ATOM 3622 N N . GLY B 1 214 ? 17.871 6.706 17.706 1.00 18.80 211 GLY B N 1
ATOM 3623 C CA . GLY B 1 214 ? 19.242 6.640 18.171 1.00 19.59 211 GLY B CA 1
ATOM 3624 C C . GLY B 1 214 ? 19.967 5.359 17.812 1.00 18.87 211 GLY B C 1
ATOM 3625 O O . GLY B 1 214 ? 21.191 5.353 17.685 1.00 17.73 211 GLY B O 1
ATOM 3626 N N . GLU B 1 215 ? 19.216 4.273 17.636 1.00 20.35 212 GLU B N 1
ATOM 3627 C CA . GLU B 1 215 ? 19.804 2.980 17.297 1.00 21.93 212 GLU B CA 1
ATOM 3628 C C . GLU B 1 215 ? 20.383 2.970 15.883 1.00 21.18 212 GLU B C 1
ATOM 3629 O O . GLU B 1 215 ? 21.201 2.116 15.539 1.00 21.46 212 GLU B O 1
ATOM 3635 N N . GLU B 1 216 ? 19.965 3.924 15.062 1.00 17.79 213 GLU B N 1
ATOM 3636 C CA . GLU B 1 216 ? 20.450 3.982 13.690 1.00 16.72 213 GLU B CA 1
ATOM 3637 C C . GLU B 1 216 ? 21.884 4.491 13.579 1.00 16.28 213 GLU B C 1
ATOM 3638 O O . GLU B 1 216 ? 22.584 4.179 12.625 1.00 16.89 213 GLU B O 1
ATOM 3644 N N . ILE B 1 217 ? 22.335 5.270 14.558 1.00 15.97 214 ILE B N 1
ATOM 3645 C CA . ILE B 1 217 ? 23.668 5.840 14.473 1.00 15.56 214 ILE B CA 1
ATOM 3646 C C . ILE B 1 217 ? 24.761 4.792 14.329 1.00 16.34 214 ILE B C 1
ATOM 3647 O O . ILE B 1 217 ? 25.600 4.896 13.436 1.00 17.50 214 ILE B O 1
ATOM 3652 N N . GLY B 1 218 ? 24.737 3.781 15.193 1.00 17.50 215 GLY B N 1
ATOM 3653 C CA . GLY B 1 218 ? 25.735 2.730 15.123 1.00 17.75 215 GLY B CA 1
ATOM 3654 C C . GLY B 1 218 ? 25.729 2.004 13.788 1.00 17.26 215 GLY B C 1
ATOM 3655 O O . GLY B 1 218 ? 26.783 1.797 13.188 1.00 17.60 215 GLY B O 1
ATOM 3656 N N . GLN B 1 219 ? 24.544 1.637 13.312 1.00 18.18 216 GLN B N 1
ATOM 3657 C CA . GLN B 1 219 ? 24.445 0.923 12.045 1.00 18.33 216 GLN B CA 1
ATOM 3658 C C . GLN B 1 219 ? 24.931 1.783 10.878 1.00 18.67 216 GLN B C 1
ATOM 3659 O O . GLN B 1 219 ? 25.621 1.301 9.987 1.00 19.29 216 GLN B O 1
ATOM 3665 N N . ILE B 1 220 ? 24.558 3.057 10.885 1.00 17.47 217 ILE B N 1
ATOM 3666 C CA . ILE B 1 220 ? 24.988 3.968 9.838 1.00 17.21 217 ILE B CA 1
ATOM 3667 C C . ILE B 1 220 ? 26.507 4.085 9.846 1.00 16.67 217 ILE B C 1
ATOM 3668 O O . ILE B 1 220 ? 27.152 3.993 8.800 1.00 17.04 217 ILE B O 1
ATOM 3673 N N . PHE B 1 221 ? 27.089 4.293 11.027 1.00 17.70 218 PHE B N 1
ATOM 3674 C CA . PHE B 1 221 ? 28.537 4.416 11.122 1.00 17.74 218 PHE B CA 1
ATOM 3675 C C . PHE B 1 221 ? 29.236 3.139 10.646 1.00 19.23 218 PHE B C 1
ATOM 3676 O O . PHE B 1 221 ? 30.250 3.209 9.950 1.00 20.08 218 PHE B O 1
ATOM 3684 N N . LYS B 1 222 ? 28.697 1.984 11.030 1.00 20.77 219 LYS B N 1
ATOM 3685 C CA . LYS B 1 222 ? 29.281 0.707 10.625 1.00 23.30 219 LYS B CA 1
ATOM 3686 C C . LYS B 1 222 ? 29.232 0.583 9.107 1.00 23.85 219 LYS B C 1
ATOM 3687 O O . LYS B 1 222 ? 30.182 0.109 8.482 1.00 24.34 219 LYS B O 1
ATOM 3693 N N . HIS B 1 223 ? 28.122 1.016 8.519 1.00 22.89 220 HIS B N 1
ATOM 3694 C CA . HIS B 1 223 ? 27.954 0.946 7.071 1.00 23.99 220 HIS B CA 1
ATOM 3695 C C . HIS B 1 223 ? 29.010 1.739 6.305 1.00 24.23 220 HIS B C 1
ATOM 3696 O O . HIS B 1 223 ? 29.476 1.300 5.251 1.00 24.87 220 HIS B O 1
ATOM 3703 N N . PHE B 1 224 ? 29.386 2.904 6.827 1.00 23.56 221 PHE B N 1
ATOM 3704 C CA . PHE B 1 224 ? 30.387 3.744 6.178 1.00 23.36 221 PHE B CA 1
ATOM 3705 C C . PHE B 1 224 ? 31.790 3.507 6.732 1.00 24.42 221 PHE B C 1
ATOM 3706 O O . PHE B 1 224 ? 32.688 4.332 6.553 1.00 25.02 221 PHE B O 1
ATOM 3714 N N . GLU B 1 225 ? 31.963 2.368 7.399 1.00 26.75 222 GLU B N 1
ATOM 3715 C CA . GLU B 1 225 ? 33.241 1.972 7.984 1.00 28.73 222 GLU B CA 1
ATOM 3716 C C . GLU B 1 225 ? 33.815 3.021 8.928 1.00 28.31 222 GLU B C 1
ATOM 3717 O O . GLU B 1 225 ? 35.010 3.324 8.884 1.00 28.42 222 GLU B O 1
ATOM 3723 N N . LEU B 1 226 ? 32.965 3.560 9.795 1.00 27.00 223 LEU B N 1
ATOM 3724 C CA . LEU B 1 226 ? 33.399 4.582 10.739 1.00 28.02 223 LEU B CA 1
ATOM 3725 C C . LEU B 1 226 ? 33.581 4.080 12.170 1.00 29.61 223 LEU B C 1
ATOM 3726 O O . LEU B 1 226 ? 34.025 4.828 13.035 1.00 29.33 223 LEU B O 1
ATOM 3731 N N . MET B 1 227 ? 33.241 2.821 12.422 1.00 33.15 224 MET B N 1
ATOM 3732 C CA . MET B 1 227 ? 33.407 2.259 13.758 1.00 36.79 224 MET B CA 1
ATOM 3733 C C . MET B 1 227 ? 34.214 0.968 13.725 1.00 38.72 224 MET B C 1
ATOM 3734 O O . MET B 1 227 ? 34.727 0.624 12.639 1.00 40.34 224 MET B O 1
#

Solvent-accessible surface area: 19494 Å² total; per-residue (Å²): 149,156,18,123,1,0,0,0,5,7,35,24,0,1,20,49,181,99,114,112,58,12,96,128,1,19,100,11,2,94,28,0,27,166,121,60,6,26,0,0,0,1,3,4,27,0,2,58,54,0,83,37,37,21,90,153,14,37,8,63,0,1,0,0,0,0,3,1,0,0,0,24,11,84,112,49,43,87,90,95,61,45,56,26,122,28,0,65,111,4,14,96,91,5,51,160,137,28,27,2,110,71,29,130,33,25,181,104,16,69,0,0,1,0,0,53,14,57,115,148,36,18,101,92,0,79,148,50,0,43,60,118,10,13,29,6,47,95,10,20,133,3,48,3,0,0,29,39,8,2,24,5,14,26,0,0,12,38,0,36,85,80,66,98,8,95,38,55,9,0,0,0,0,0,31,30,118,32,0,16,36,0,1,38,10,54,7,67,24,0,0,0,38,88,8,60,113,48,0,65,33,23,21,84,35,59,3,111,104,21,102,1,68,0,0,8,44,0,0,121,91,28,161,22,78,132,154,14,146,0,0,0,0,3,9,35,19,0,1,10,50,197,107,102,112,59,12,102,134,0,20,96,10,2,79,47,0,24,173,141,61,6,25,0,0,1,0,4,18,33,3,4,58,57,0,82,38,35,21,92,154,15,34,7,66,0,0,0,0,0,0,5,0,0,0,3,24,20,78,106,49,38,88,84,102,54,46,58,26,125,29,0,58,118,7,12,103,62,3,33,137,128,19,27,0,121,68,34,116,50,26,172,110,17,64,0,0,0,1,0,72,19,82,116,160,36,16,112,102,0,77,167,43,0,38,65,110,11,20,28,6,52,111,15,11,139,6,50,7,0,1,29,62,10,4,32,2,11,26,0,0,21,56,0,29,107,79,70,102,10,98,32,46,21,0,0,0,0,0,20,33,121,26,0,12,29,0,0,62,16,52,9,68,22,0,0,0,39,74,8,55,109,45,0,78,34,22,19,87,38,52,3,100,113,15,79,0,91,0,0,11,43,0,0,146,93,26,159,21,67

Nearest PDB structures (foldseek):
  1kyt-assembly1_A  TM=9.990E-01  e=2.130E-46  Thermoplasma acidophilum
  1wr8-assembly1_A  TM=9.159E-01  e=3.167E-21  Pyrococcus horikoshii OT3
  2pq0-assembly1_A  TM=7.890E-01  e=2.806E-15  Geobacillus kaustophilus HTA426
  3pgv-assembly4_D  TM=8.017E-01  e=1.073E-12  Klebsiella pneumoniae subsp. pneumoniae MGH 78578
  3gyg-assembly5_D  TM=6.206E-01  e=1.052E-11  Bacillus subtilis subsp. subtilis str. 168

Secondary structure (DSSP, 8-state):
----EEEEEHHHHSB-TTSPBPHHHHHHHHHHHHTT-EEEEE-SS-HHHHHHHIIIII--S-EEEGGGTEEE-TTS-EEESS-SHHHHHHHHHHTTTSS-B--GGGGG-SSSEEEB--GGGHHHHHHHHHTTTEEEEEETTEEEEEETT-SHHHHHHHHHHHTT--GGGEEEE--SGGGHHHHTSSSEEEE-TTS-HHHHHH-SEE-S--TTHHHHHHHHHTT--/----EEEEE-TTTTB-TTSPBPHHHHHHHHHHHHTT-EEEEE-SS-HHHHHHHIIIII--S-EEEGGGTEEE-TTS-EEESS-SHHHHHHHHHHTTTSS-B--GGGGG-SSSEEEB--GGGHHHHHHHHHHTTEEEEEETTEEEEEETT-SHHHHHHHHHHHTT--GGGEEEE--SGGGHHHHTSSSEEEE-TTS-HHHHHH-SEE-S--TTHHHHHHHHHTT--

B-factor: mean 18.67, std 8.2, range [6.1, 51.33]

CATH classification: 3.40.50.1000 (+1 more: 3.90.1070.10)

InterPro domains:
  IPR006382 Phosphoglycolate phosphatase [MF_01419] (2-223)
  IPR023214 HAD superfamily [G3DSA:3.40.50.1000] (6-212)
  IPR036412 HAD-like superfamily [SSF56784] (1-219)